Protein 2R3S (pdb70)

CATH classification: 1.10.10.10 (+2 more: 1.20.5.840, 3.40.50.150)

Sequence (635 aa):
TPSPALFFNTVNAYQRSAAIKAAVELNVFTAISQGIESSQSLAQKCQTSEERGRLCDYLVIIGFTKQAEGYRLTSDSAFLDRQSKFYVGDAIEFLLSPITNGFNDLTAAVLKKGGTAISSEGTLSPEHPVWVQQFAKASPANPAQLIAQLVNEIEPLKVLDISASHGLFGIAVAQQHNPNAEIFGVDWASVLEEVAKENARIQGVASRYHTIAGSAFEVDYGNDYDLVLLPNFLHHFDVATCEQLLRKIKTALAVEGKVIVFDFIPNSDRITPPDDAAAFSLVLATTPNNGDAYTFAEYESFSNAGFSHSQLHSLPTTQQQVIVAYKSTPSPALFFNTVNAYQRSAAIKAAVELNVFTAISQGIESSQQSLAQKCQQTSERGRLCDYLVIIGFTKQAEGYRLTSDSAFLDRQSKFYVGDAIEFLLSPITNGFNDLTAAVLKGGTAITLSPEHPVWVQFAKASPANPAQLIAQLVNEPLKVLDISASHGLFGIAVAQHNPNAEIFGVDWASVLEVAKENARIQGVASRYHTIAGSAFEVDYGNDYDLVLLPNFLHHFDVATCEQLLRKIKTALAVEGKVIVFDFIPNSDRRITPPDDAAAFSLVLATTPNGDAYTFAEYESFSNAGFSHSQLHSLPTTQQQVIVAYK

Foldseek 3Di:
DDDCVVVVCVVCVVVVVVLLLVCLVQLLLQQQQAHFAALVSSCVVSVHDSVVCSQVVCCVVQQPADPHHDGGDPVCNCRHPVDPNPLSLLCLLVVPVLCVLVVPLVVLVVQVFAPPPDFFCPPWPRCSLLSNLVSPSAVVLLVVLVVCVVPAWQEEEEESCQLVRNQLNVCLNHVNHAYEYEEAPSRVVNNLVVSVVSVNNVSYHYFHDHLLPTQPAAQGQEYEAEAHQQQDDLVVSLSNLLSVVRRYRPWHKYKYKALAADPVLPPPPVSSVVQSSSSGGGNGGSHHPVSVQVNVSSPFDDKDWDQPPVDDITMIMTTD/DDDDCVVVVCVVCVVVVVVLLVVCLVLQQLQQCQQHFDALVRSCVVSVHDSVVCSQVVCCVVPQPADPHGDGGDPVCNCRRPVDPQNLSLLCLLVVPVLVVLVVPLVVLVVQVAAPPAPPWPRCSLLVNLVSPSAVVLLVVLVVPDDLFEEEEESCQLVSNQLNVCLRVVNYAYEYEEAPSRVVNNLVSSVVSPNNVRYHYFHGHLLPTQDAAAHQEYEAEAHQQQDALVVSLSSLLSVVRRHDPFHKYKYKALAADPVLPPPPVSSCVQSSSSHHGHGGSHHPVSVQVNVSSPFPDKDWDQPPVDDITMIMTTD

Nearest PDB structures (foldseek):
  2r3s-assembly1_A  TM=1.002E+00  e=4.214E-61  Nostoc punctiforme PCC 73102
  2r3s-assembly1_B  TM=9.787E-01  e=1.048E-55  Nostoc punctiforme PCC 73102
  7ux8-assembly1_B  TM=8.106E-01  e=8.996E-21  Streptomyces drozdowiczii
  7ux6-assembly1_A  TM=7.925E-01  e=2.005E-20  Streptomyces drozdowiczii
  4qvg-assembly1_A  TM=7.794E-01  e=3.131E-19  Streptosporangium sibiricum

Radius of gyration: 29.19 Å; Cα contacts (8 Å, |Δi|>4): 1353; chains: 2; bounding box: 92×55×55 Å

Secondary structure (DSSP, 8-state):
---SHHHHHHHTTHHHHHHHHHHHHTTHHHHHTTSEE-HHHHHHHHT--S----HHHHHHTT--EETTEEE--TTT----TTSTT--GGGHHHHT---GGGGTTHHHHHHHTS--STTTGGGSTT-THHHHHHH----HHHHHHHHHHT----SEEEEET-TT-HHHHHHHHH-TT-EEEEEE-HHHHHHHHHHHHHHT-GGGEEEEES-TTTS---S-EEEEEEES-GGGS-HHHHHHHHHHHHHHEEEEEEEEEEE----TTSS-SHHHHHTTT---SSSS-----HHHHH--GGGT-SEEEEE--TTSSSEEEEEE-/----SHHHHHHHTTHHHHHHHHHHHHHTHHHHHTTS-B-HHHHHHHHT--S----HHHHHHTT--EETTEE---TTT----TTSTT--GGGHHHHT---HHHHHTHHHHHHHTS-----STT-THHHHHHH----HHHHHHHHHH----EEEEET-TT-HHHHHHHHH-TT-EEEEEE-HHHHHHHHHHHHHTT-GGGEEEEES-TTTS---S-EEEEEEES-GGGS-HHHHHHHHHHHHHHEEEEEEEEEEE----TTSS-SHHHHHTTT---S-SS-----HHHHH--TTTT-SEEEEE--TTSSSEEEEEE-

B-factor: mean 37.85, std 10.68, range [14.15, 95.51]

Structure (mmCIF, N/CA/C/O backbone):
data_2R3S
#
_entry.id   2R3S
#
_cell.length_a   93.900
_cell.length_b   93.900
_cell.length_c   180.520
_cell.angle_alpha   90.000
_cell.angle_beta   90.000
_cell.angle_gamma   90.000
#
_symmetry.space_group_name_H-M   'P 41 21 2'
#
loop_
_entity.id
_entity.type
_entity.pdbx_description
1 polymer 'uncharacterized protein'
2 non-polymer 'CHLORIDE ION'
3 non-polymer 1,2-ETHANEDIOL
4 water water
#
loop_
_atom_site.group_PDB
_atom_site.id
_atom_site.type_symbol
_atom_site.label_atom_id
_atom_site.label_alt_id
_atom_site.label_comp_id
_atom_site.label_asym_id
_atom_site.label_entity_id
_atom_site.label_seq_id
_atom_site.pdbx_PDB_ins_code
_atom_site.Cartn_x
_atom_site.Cartn_y
_atom_site.Cartn_z
_atom_site.occupancy
_atom_site.B_iso_or_equiv
_atom_site.auth_seq_id
_atom_site.auth_comp_id
_atom_site.auth_asym_id
_atom_site.auth_atom_id
_atom_site.pdbx_PDB_model_num
ATOM 1 N N . THR A 1 4 ? -17.942 -35.817 -100.932 1.00 57.33 3 THR A N 1
ATOM 2 C CA . THR A 1 4 ? -16.861 -36.609 -100.262 1.00 57.13 3 THR A CA 1
ATOM 3 C C . THR A 1 4 ? -17.173 -36.906 -98.776 1.00 54.37 3 THR A C 1
ATOM 4 O O . THR A 1 4 ? -17.776 -36.078 -98.079 1.00 53.48 3 THR A O 1
ATOM 8 N N . PRO A 1 5 ? -16.747 -38.084 -98.275 1.00 51.32 4 PRO A N 1
ATOM 9 C CA . PRO A 1 5 ? -17.140 -38.453 -96.923 1.00 48.20 4 PRO A CA 1
ATOM 10 C C . PRO A 1 5 ? -16.141 -37.911 -95.914 1.00 43.59 4 PRO A C 1
ATOM 11 O O . PRO A 1 5 ? -14.956 -37.822 -96.217 1.00 45.56 4 PRO A O 1
ATOM 15 N N . SER A 1 6 ? -16.611 -37.573 -94.718 1.00 38.08 5 SER A N 1
ATOM 16 C CA . SER A 1 6 ? -15.786 -36.864 -93.764 1.00 36.36 5 SER A CA 1
ATOM 17 C C . SER A 1 6 ? -16.030 -37.211 -92.285 1.00 34.11 5 SER A C 1
ATOM 18 O O . SER A 1 6 ? -17.168 -37.291 -91.864 1.00 35.60 5 SER A O 1
ATOM 21 N N . PRO A 1 7 ? -14.948 -37.326 -91.480 1.00 32.20 6 PRO A N 1
ATOM 22 C CA . PRO A 1 7 ? -15.065 -37.586 -90.065 1.00 29.52 6 PRO A CA 1
ATOM 23 C C . PRO A 1 7 ? -15.132 -36.293 -89.252 1.00 29.77 6 PRO A C 1
ATOM 24 O O . PRO A 1 7 ? -14.926 -36.325 -88.045 1.00 30.41 6 PRO A O 1
ATOM 28 N N . ALA A 1 8 ? -15.432 -35.160 -89.896 1.00 27.91 7 ALA A N 1
ATOM 29 C CA . ALA A 1 8 ? -15.467 -33.875 -89.207 1.00 28.04 7 ALA A CA 1
ATOM 30 C C . ALA A 1 8 ? -16.558 -33.806 -88.156 1.00 28.18 7 ALA A C 1
ATOM 31 O O . ALA A 1 8 ? -16.331 -33.285 -87.063 1.00 32.95 7 ALA A O 1
ATOM 33 N N . LEU A 1 9 ? -17.748 -34.323 -88.457 1.00 28.62 8 LEU A N 1
ATOM 34 C CA . LEU A 1 9 ? -18.830 -34.326 -87.459 1.00 29.04 8 LEU A CA 1
ATOM 35 C C . LEU A 1 9 ? -18.396 -35.054 -86.205 1.00 27.85 8 LEU A C 1
ATOM 36 O O . LEU A 1 9 ? -18.564 -34.566 -85.073 1.00 29.62 8 LEU A O 1
ATOM 41 N N . PHE A 1 10 ? -17.861 -36.249 -86.406 1.00 29.09 9 PHE A N 1
ATOM 42 C CA . PHE A 1 10 ? -17.359 -37.051 -85.300 1.00 28.20 9 PHE A CA 1
ATOM 43 C C . PHE A 1 10 ? -16.401 -36.235 -84.428 1.00 28.39 9 PHE A C 1
ATOM 44 O O . PHE A 1 10 ? -16.589 -36.153 -83.234 1.00 29.13 9 PHE A O 1
ATOM 52 N N . PHE A 1 11 ? -15.381 -35.637 -85.029 1.00 28.66 10 PHE A N 1
ATOM 53 C CA . PHE A 1 11 ? -14.334 -34.981 -84.263 1.00 28.81 10 PHE A CA 1
ATOM 54 C C . PHE A 1 11 ? -14.850 -33.685 -83.637 1.00 30.26 10 PHE A C 1
ATOM 55 O O . PHE A 1 11 ? -14.507 -33.372 -82.498 1.00 29.94 10 PHE A O 1
ATOM 63 N N . ASN A 1 12 ? -15.702 -32.956 -84.344 1.00 31.70 11 ASN A N 1
ATOM 64 C CA . ASN A 1 12 ? -16.305 -31.748 -83.748 1.00 35.25 11 ASN A CA 1
ATOM 65 C C . ASN A 1 12 ? -17.195 -32.089 -82.580 1.00 32.02 11 ASN A C 1
ATOM 66 O O . ASN A 1 12 ? -17.230 -31.361 -81.589 1.00 34.77 11 ASN A O 1
ATOM 71 N N . THR A 1 13 ? -17.902 -33.203 -82.701 1.00 31.74 12 THR A N 1
ATOM 72 C CA . THR A 1 13 ? -18.732 -33.732 -81.612 1.00 30.12 12 THR A CA 1
ATOM 73 C C . THR A 1 13 ? -17.903 -34.236 -80.456 1.00 28.93 12 THR A C 1
ATOM 74 O O . THR A 1 13 ? -18.165 -33.888 -79.319 1.00 30.51 12 THR A O 1
ATOM 78 N N . VAL A 1 14 ? -16.860 -35.000 -80.724 1.00 30.83 13 VAL A N 1
ATOM 79 C CA . VAL A 1 14 ? -15.984 -35.449 -79.637 1.00 28.29 13 VAL A CA 1
ATOM 80 C C . VAL A 1 14 ? -15.506 -34.248 -78.827 1.00 29.23 13 VAL A C 1
ATOM 81 O O . VAL A 1 14 ? -15.576 -34.272 -77.599 1.00 28.79 13 VAL A O 1
ATOM 85 N N . ASN A 1 15 ? -15.046 -33.192 -79.511 1.00 29.35 14 ASN A N 1
ATOM 86 C CA . ASN A 1 15 ? -14.476 -31.998 -78.853 1.00 28.34 14 ASN A CA 1
ATOM 87 C C . ASN A 1 15 ? -15.446 -30.898 -78.432 1.00 28.36 14 ASN A C 1
ATOM 88 O O . ASN A 1 15 ? -15.016 -29.866 -77.900 1.00 24.33 14 ASN A O 1
ATOM 93 N N . ALA A 1 16 ? -16.744 -31.133 -78.628 1.00 30.97 15 ALA A N 1
ATOM 94 C CA . ALA A 1 16 ? -17.796 -30.171 -78.299 1.00 28.45 15 ALA A CA 1
ATOM 95 C C . ALA A 1 16 ? -17.775 -29.678 -76.858 1.00 27.32 15 ALA A C 1
ATOM 96 O O . ALA A 1 16 ? -18.183 -28.543 -76.620 1.00 30.22 15 ALA A O 1
ATOM 98 N N . TYR A 1 17 ? -17.334 -30.515 -75.907 1.00 28.24 16 TYR A N 1
ATOM 99 C CA . TYR A 1 17 ? -17.199 -30.119 -74.510 1.00 27.94 16 TYR A CA 1
ATOM 100 C C . TYR A 1 17 ? -16.326 -28.843 -74.355 1.00 30.03 16 TYR A C 1
ATOM 101 O O . TYR A 1 17 ? -16.502 -28.097 -73.423 1.00 30.13 16 TYR A O 1
ATOM 110 N N . GLN A 1 18 ? -15.427 -28.571 -75.301 1.00 31.03 17 GLN A N 1
ATOM 111 C CA . GLN A 1 18 ? -14.533 -27.409 -75.240 1.00 30.07 17 GLN A CA 1
ATOM 112 C C . GLN A 1 18 ? -15.284 -26.081 -75.415 1.00 31.73 17 GLN A C 1
ATOM 113 O O . GLN A 1 18 ? -14.897 -25.048 -74.869 1.00 33.13 17 GLN A O 1
ATOM 119 N N . ARG A 1 19 ? -16.357 -26.119 -76.191 1.00 32.21 18 ARG A N 1
ATOM 120 C CA . ARG A 1 19 ? -17.169 -24.968 -76.428 1.00 31.46 18 ARG A CA 1
ATOM 121 C C . ARG A 1 19 ? -17.831 -24.567 -75.136 1.00 30.19 18 ARG A C 1
ATOM 122 O O . ARG A 1 19 ? -17.878 -23.388 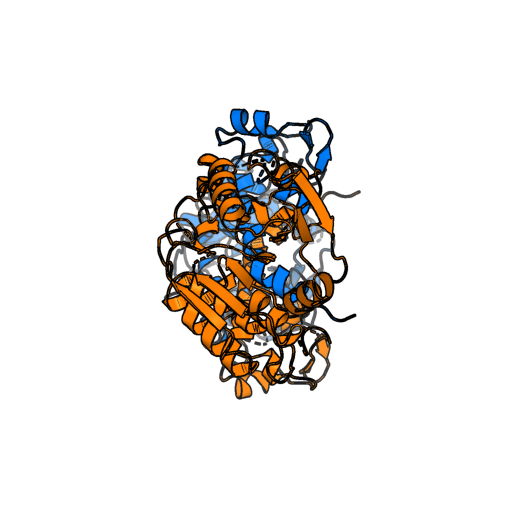-74.816 1.00 27.87 18 ARG A O 1
ATOM 130 N N . SER A 1 20 ? -18.361 -25.564 -74.423 1.00 30.96 19 SER A N 1
ATOM 131 C CA . SER A 1 20 ? -19.002 -25.367 -73.125 1.00 32.25 19 SER A CA 1
ATOM 132 C C . SER A 1 20 ? -18.039 -24.720 -72.124 1.00 30.56 19 SER A C 1
ATOM 133 O O . SER A 1 20 ? -18.398 -23.770 -71.431 1.00 32.15 19 SER A O 1
ATOM 136 N N . ALA A 1 21 ? -16.827 -25.254 -72.039 1.00 28.50 20 ALA A N 1
ATOM 137 C CA . ALA A 1 21 ? -15.815 -24.725 -71.154 1.00 26.91 20 ALA A CA 1
ATOM 138 C C . ALA A 1 21 ? -15.440 -23.286 -71.559 1.00 28.04 20 ALA A C 1
ATOM 139 O O . ALA A 1 21 ? -15.236 -22.445 -70.694 1.00 30.48 20 ALA A O 1
ATOM 141 N N . ALA A 1 22 ? -15.346 -23.017 -72.865 1.00 26.80 21 ALA A N 1
ATOM 142 C CA . ALA A 1 22 ? -15.004 -21.690 -73.345 1.00 27.08 21 ALA A CA 1
ATOM 143 C C . ALA A 1 22 ? -16.081 -20.660 -72.976 1.00 27.77 21 ALA A C 1
ATOM 144 O O . ALA A 1 22 ? -15.742 -19.570 -72.490 1.00 24.72 21 ALA A O 1
ATOM 146 N N . ILE A 1 23 ? -17.362 -20.994 -73.193 1.00 26.36 22 ILE A N 1
ATOM 147 C CA . ILE A 1 23 ? -18.442 -20.051 -72.855 1.00 29.23 22 ILE A CA 1
ATOM 148 C C . ILE A 1 23 ? -18.608 -19.881 -71.353 1.00 29.25 22 ILE A C 1
ATOM 149 O O . ILE A 1 23 ? -18.933 -18.794 -70.884 1.00 30.57 22 ILE A O 1
ATOM 154 N N . LYS A 1 24 ? -18.357 -20.940 -70.590 1.00 30.25 23 LYS A N 1
ATOM 155 C CA . LYS A 1 24 ? -18.350 -20.826 -69.143 1.00 28.94 23 LYS A CA 1
ATOM 156 C C . LYS A 1 24 ? -17.269 -19.848 -68.682 1.00 28.25 23 LYS A C 1
ATOM 157 O O . LYS A 1 24 ? -17.549 -18.948 -67.889 1.00 29.56 23 LYS A O 1
ATOM 163 N N . ALA A 1 25 ? -16.045 -19.997 -69.179 1.00 26.51 24 ALA A N 1
ATOM 164 C CA . ALA A 1 25 ? -14.964 -19.055 -68.824 1.00 26.33 24 ALA A CA 1
ATOM 165 C C . ALA A 1 25 ? -15.286 -17.624 -69.220 1.00 26.96 24 ALA A C 1
ATOM 166 O O . ALA A 1 25 ? -15.080 -16.702 -68.435 1.00 26.18 24 ALA A O 1
ATOM 168 N N . ALA A 1 26 ? -15.801 -17.438 -70.432 1.00 27.19 25 ALA A N 1
ATOM 169 C CA . ALA A 1 26 ? -16.173 -16.100 -70.905 1.00 27.42 25 ALA A CA 1
ATOM 170 C C . ALA A 1 26 ? -17.187 -15.449 -69.966 1.00 26.24 25 ALA A C 1
ATOM 171 O O . ALA A 1 26 ? -17.056 -14.283 -69.615 1.00 26.27 25 ALA A O 1
ATOM 173 N N . VAL A 1 27 ? -18.189 -16.202 -69.537 1.00 27.13 26 VAL A N 1
ATOM 174 C CA . VAL A 1 27 ? -19.234 -15.656 -68.679 1.00 26.93 26 VAL A CA 1
ATOM 175 C C . VAL A 1 27 ? -18.720 -15.342 -67.278 1.00 28.64 26 VAL A C 1
ATOM 176 O O . VAL A 1 27 ? -18.988 -14.256 -66.732 1.00 27.52 26 VAL A O 1
ATOM 180 N N . GLU A 1 28 ? -17.999 -16.298 -66.700 1.00 29.01 27 GLU A N 1
ATOM 181 C CA . GLU A 1 28 ? -17.405 -16.135 -65.387 1.00 28.40 27 GLU A CA 1
ATOM 182 C C . GLU A 1 28 ? -16.432 -14.966 -65.347 1.00 29.17 27 GLU A C 1
ATOM 183 O O . GLU A 1 28 ? -16.301 -14.324 -64.336 1.00 28.79 27 GLU A O 1
ATOM 189 N N . LEU A 1 29 ? -15.754 -14.686 -66.449 1.00 30.08 28 LEU A N 1
ATOM 190 C CA . LEU A 1 29 ? -14.778 -13.599 -66.480 1.00 29.67 28 LEU A CA 1
ATOM 191 C C . LEU A 1 29 ? -15.374 -12.273 -66.936 1.00 29.34 28 LEU A C 1
ATOM 192 O O . LEU A 1 29 ? -14.682 -11.276 -66.982 1.00 30.26 28 LEU A O 1
ATOM 197 N N . ASN A 1 30 ? -16.662 -12.257 -67.256 1.00 31.22 29 ASN A N 1
ATOM 198 C CA . ASN A 1 30 ? -17.349 -11.054 -67.711 1.00 30.47 29 ASN A CA 1
ATOM 199 C C . ASN A 1 30 ? -16.820 -10.494 -69.034 1.00 28.98 29 ASN A C 1
ATOM 200 O O . ASN A 1 30 ? -16.941 -9.305 -69.303 1.00 27.61 29 ASN A O 1
ATOM 205 N N . VAL A 1 31 ? -16.297 -11.359 -69.893 1.00 27.67 30 VAL A N 1
ATOM 206 C CA . VAL A 1 31 ? -15.659 -10.885 -71.106 1.00 26.47 30 VAL A CA 1
ATOM 207 C C . VAL A 1 31 ? -16.618 -10.027 -71.933 1.00 25.73 30 VAL A C 1
ATOM 208 O O . VAL A 1 31 ? -16.241 -8.975 -72.433 1.00 28.59 30 VAL A O 1
ATOM 212 N N . PHE A 1 32 ? -17.850 -10.485 -72.091 1.00 28.39 31 PHE A N 1
ATOM 213 C CA . PHE A 1 32 ? -18.824 -9.789 -72.964 1.00 26.36 31 PHE A CA 1
ATOM 214 C C . PHE A 1 32 ? -19.235 -8.422 -72.421 1.00 27.24 31 PHE A C 1
ATOM 215 O O . PHE A 1 32 ? -19.481 -7.509 -73.185 1.00 28.68 31 PHE A O 1
ATOM 223 N N . THR A 1 33 ? -19.345 -8.319 -71.093 1.00 28.15 32 THR A N 1
ATOM 224 C CA . THR A 1 33 ? -19.632 -7.063 -70.389 1.00 25.91 32 THR A CA 1
ATOM 225 C C . THR A 1 33 ? -18.514 -6.041 -70.568 1.00 26.81 32 THR A C 1
ATOM 226 O O . THR A 1 33 ? -18.781 -4.838 -70.661 1.00 27.75 32 THR A O 1
ATOM 230 N N . ALA A 1 34 ? -17.275 -6.524 -70.618 1.00 27.73 33 ALA A N 1
ATOM 231 C CA . ALA A 1 34 ? -16.096 -5.671 -70.849 1.00 28.69 33 ALA A CA 1
ATOM 232 C C . ALA A 1 34 ? -15.992 -5.138 -72.286 1.00 28.12 33 ALA A C 1
ATOM 233 O O . ALA A 1 34 ? -15.521 -4.003 -72.508 1.00 30.11 33 ALA A O 1
ATOM 235 N N . ILE A 1 35 ? -16.399 -5.952 -73.258 1.00 27.61 34 ILE A N 1
ATOM 236 C CA . ILE A 1 35 ? -16.478 -5.511 -74.648 1.00 27.70 34 ILE A CA 1
ATOM 237 C C . ILE A 1 35 ? -17.722 -4.665 -74.890 1.00 28.55 34 ILE A C 1
ATOM 238 O O . ILE A 1 35 ? -17.662 -3.606 -75.515 1.00 31.29 34 ILE A O 1
ATOM 243 N N . SER A 1 36 ? -18.854 -5.149 -74.411 1.00 28.55 35 SER A N 1
ATOM 244 C CA . SER A 1 36 ? -20.127 -4.479 -74.576 1.00 30.28 35 SER A CA 1
ATOM 245 C C . SER A 1 36 ? -20.396 -4.124 -76.035 1.00 31.52 35 SER A C 1
ATOM 246 O O . SER A 1 36 ? -20.304 -4.993 -76.900 1.00 31.86 35 SER A O 1
ATOM 249 N N . GLN A 1 37 ? -20.722 -2.874 -76.337 1.00 31.92 36 GLN A N 1
ATOM 250 C CA . GLN A 1 37 ? -21.045 -2.530 -77.726 1.00 31.86 36 GLN A CA 1
ATOM 251 C C . GLN A 1 37 ? -19.903 -1.880 -78.475 1.00 29.81 36 GLN A C 1
ATOM 252 O O . GLN A 1 37 ? -20.092 -1.408 -79.576 1.00 30.10 36 GLN A O 1
ATOM 258 N N . GLY A 1 38 ? -18.715 -1.883 -77.888 1.00 29.50 37 GLY A N 1
ATOM 259 C CA . GLY A 1 38 ? -17.523 -1.341 -78.523 1.00 30.45 37 GLY A CA 1
ATOM 260 C C . GLY A 1 38 ? -16.568 -2.401 -79.075 1.00 28.92 37 GLY A C 1
ATOM 261 O O . GLY A 1 38 ? -16.976 -3.497 -79.414 1.00 28.14 37 GLY A O 1
ATOM 262 N N . ILE A 1 39 ? -15.289 -2.063 -79.135 1.00 29.60 38 ILE A N 1
ATOM 263 C CA . ILE A 1 39 ? -14.270 -2.916 -79.745 1.00 34.33 38 ILE A CA 1
ATOM 264 C C . ILE A 1 39 ? -13.074 -2.896 -78.822 1.00 32.00 38 ILE A C 1
ATOM 265 O O . ILE A 1 39 ? -12.570 -1.832 -78.530 1.00 31.35 38 ILE A O 1
ATOM 270 N N . GLU A 1 40 ? -12.652 -4.060 -78.331 1.00 31.76 39 GLU A N 1
ATOM 271 C CA . GLU A 1 40 ? -11.568 -4.145 -77.339 1.00 30.26 39 GLU A CA 1
ATOM 272 C C . GLU A 1 40 ? -10.524 -5.128 -77.783 1.00 29.88 39 GLU A C 1
ATOM 273 O O . GLU A 1 40 ? -10.854 -6.245 -78.168 1.00 32.55 39 GLU A O 1
ATOM 279 N N . SER A 1 41 ? -9.265 -4.738 -77.691 1.00 28.16 40 SER A N 1
ATOM 280 C CA . SER A 1 41 ? -8.164 -5.664 -77.923 1.00 30.07 40 SER A CA 1
ATOM 281 C C . SER A 1 41 ? -8.085 -6.660 -76.761 1.00 30.98 40 SER A C 1
ATOM 282 O O . SER A 1 41 ? -8.643 -6.422 -75.681 1.00 29.24 40 SER A O 1
ATOM 285 N N . SER A 1 42 ? -7.389 -7.770 -76.976 1.00 32.07 41 SER A N 1
ATOM 286 C CA . SER A 1 42 ? -7.194 -8.752 -75.918 1.00 31.68 41 SER A CA 1
ATOM 287 C C . SER A 1 42 ? -6.317 -8.204 -74.765 1.00 32.09 41 SER A C 1
ATOM 288 O O . SER A 1 42 ? -6.449 -8.593 -73.611 1.00 34.53 41 SER A O 1
ATOM 291 N N . GLN A 1 43 ? -5.423 -7.300 -75.086 1.00 33.71 42 GLN A N 1
ATOM 292 C CA . GLN A 1 43 ? -4.603 -6.619 -74.091 1.00 34.24 42 GLN A CA 1
ATOM 293 C C . GLN A 1 43 ? -5.478 -5.827 -73.105 1.00 34.71 42 GLN A C 1
ATOM 294 O O . GLN A 1 43 ? -5.289 -5.854 -71.862 1.00 32.18 42 GLN A O 1
ATOM 300 N N . SER A 1 44 ? -6.469 -5.149 -73.660 1.00 32.24 43 SER A N 1
ATOM 301 C CA . SER A 1 44 ? -7.365 -4.346 -72.855 1.00 32.46 43 SER A CA 1
ATOM 302 C C . SER A 1 44 ? -8.364 -5.233 -72.098 1.00 31.88 43 SER A C 1
ATOM 303 O O . SER A 1 44 ? -8.692 -4.940 -70.954 1.00 32.22 43 SER A O 1
ATOM 306 N N . LEU A 1 45 ? -8.831 -6.321 -72.711 1.00 29.65 44 LEU A N 1
ATOM 307 C CA . LEU A 1 45 ? -9.704 -7.248 -72.013 1.00 30.37 44 LEU A CA 1
ATOM 308 C C . LEU A 1 45 ? -8.954 -7.957 -70.871 1.00 29.14 44 LEU A C 1
ATOM 309 O O . LEU A 1 45 ? -9.544 -8.268 -69.844 1.00 29.96 44 LEU A O 1
ATOM 314 N N . ALA A 1 46 ? -7.657 -8.183 -71.047 1.00 29.01 45 ALA A N 1
ATOM 315 C CA . ALA A 1 46 ? -6.805 -8.730 -69.986 1.00 28.56 45 ALA A CA 1
ATOM 316 C C . ALA A 1 46 ? -6.771 -7.813 -68.760 1.00 28.90 45 ALA A C 1
ATOM 317 O O . ALA A 1 46 ? -6.898 -8.280 -67.634 1.00 29.02 45 ALA A O 1
ATOM 319 N N . GLN A 1 47 ? -6.600 -6.511 -68.978 1.00 32.10 46 GLN A N 1
ATOM 320 C CA . GLN A 1 47 ? -6.621 -5.511 -67.887 1.00 33.31 46 GLN A CA 1
ATOM 321 C C . GLN A 1 47 ? -8.002 -5.472 -67.253 1.00 33.59 46 GLN A C 1
ATOM 322 O O . GLN A 1 47 ? -8.124 -5.561 -66.044 1.00 36.27 46 GLN A O 1
ATOM 325 N N . LYS A 1 48 ? -9.031 -5.322 -68.080 1.00 33.11 47 LYS A N 1
ATOM 326 C CA . LYS A 1 48 ? -10.408 -5.178 -67.598 1.00 35.64 47 LYS A CA 1
ATOM 327 C C . LYS A 1 48 ? -10.881 -6.405 -66.786 1.00 34.01 47 LYS A C 1
ATOM 328 O O . LYS A 1 48 ? -11.581 -6.255 -65.784 1.00 34.42 47 LYS A O 1
ATOM 334 N N . CYS A 1 49 ? -10.521 -7.601 -67.241 1.00 30.46 48 CYS A N 1
ATOM 335 C CA . CYS A 1 49 ? -10.972 -8.830 -66.608 1.00 32.07 48 CYS A CA 1
ATOM 336 C C . CYS A 1 49 ? -9.928 -9.465 -65.689 1.00 30.40 48 CYS A C 1
ATOM 337 O O . CYS A 1 49 ? -10.202 -10.478 -65.080 1.00 31.22 48 CYS A O 1
ATOM 340 N N . GLN A 1 50 ? -8.737 -8.883 -65.623 1.00 31.68 49 GLN A N 1
ATOM 341 C CA . GLN A 1 50 ? -7.707 -9.303 -64.679 1.00 34.29 49 GLN A CA 1
ATOM 342 C C . GLN A 1 50 ? -7.221 -10.734 -64.987 1.00 33.53 49 GLN A C 1
ATOM 343 O O . GLN A 1 50 ? -7.212 -11.607 -64.120 1.00 34.35 49 GLN A O 1
ATOM 349 N N . THR A 1 51 ? -6.817 -10.956 -66.238 1.00 31.55 50 THR A N 1
ATOM 350 C CA . THR A 1 51 ? -6.348 -12.270 -66.688 1.00 30.63 50 THR A CA 1
ATOM 351 C C . THR A 1 51 ? -4.979 -12.070 -67.364 1.00 29.82 50 THR A C 1
ATOM 352 O O . THR A 1 51 ? -4.578 -10.948 -67.576 1.00 29.29 50 THR A O 1
ATOM 356 N N . SER A 1 52 ? -4.286 -13.141 -67.745 1.00 30.06 51 SER A N 1
ATOM 357 C CA . SER A 1 52 ? -3.121 -13.007 -68.627 1.00 29.99 51 SER A CA 1
ATOM 358 C C . SER A 1 52 ? -3.612 -12.560 -70.001 1.00 31.00 51 SER A C 1
ATOM 359 O O . SER A 1 52 ? -4.780 -12.810 -70.368 1.00 29.47 51 SER A O 1
ATOM 362 N N . GLU A 1 53 ? -2.727 -11.920 -70.762 1.00 29.98 52 GLU A N 1
ATOM 363 C CA A GLU A 1 53 ? -3.072 -11.444 -72.107 0.50 28.81 52 GLU A CA 1
ATOM 364 C CA B GLU A 1 53 ? -3.069 -11.433 -72.084 0.50 28.20 52 GLU A CA 1
ATOM 365 C C . GLU A 1 53 ? -3.193 -12.624 -73.037 1.00 28.16 52 GLU A C 1
ATOM 366 O O . GLU A 1 53 ? -4.128 -12.695 -73.836 1.00 30.16 52 GLU A O 1
ATOM 377 N N . ARG A 1 54 ? -2.245 -13.552 -72.948 1.00 26.56 53 ARG A N 1
ATOM 378 C CA . ARG A 1 54 ? -2.251 -14.690 -73.857 1.00 27.25 53 ARG A CA 1
ATOM 379 C C . ARG A 1 54 ? -3.484 -15.519 -73.632 1.00 25.97 53 ARG A C 1
ATOM 380 O O . ARG A 1 54 ? -4.058 -16.018 -74.583 1.00 28.68 53 ARG A O 1
ATOM 388 N N . GLY A 1 55 ? -3.916 -15.635 -72.386 1.00 26.16 54 GLY A N 1
ATOM 389 C CA . GLY A 1 55 ? -5.143 -16.374 -72.066 1.00 29.00 54 GLY A CA 1
ATOM 390 C C . GLY A 1 55 ? -6.383 -15.724 -72.632 1.00 27.37 54 GLY A C 1
ATOM 391 O O . GLY A 1 55 ? -7.199 -16.382 -73.265 1.00 26.73 54 GLY A O 1
ATOM 400 N N . ARG A 1 57 ? -6.409 -13.702 -75.172 1.00 25.61 56 ARG A N 1
ATOM 401 C CA . ARG A 1 57 ? -6.310 -13.758 -76.633 1.00 28.08 56 ARG A CA 1
ATOM 402 C C . ARG A 1 57 ? -6.756 -15.103 -77.168 1.00 28.58 56 ARG A C 1
ATOM 403 O O . ARG A 1 57 ? -7.456 -15.170 -78.177 1.00 28.88 56 ARG A O 1
ATOM 419 N N . LEU A 1 59 ? -8.708 -17.398 -75.600 1.00 28.39 58 LEU A N 1
ATOM 420 C CA . LEU A 1 59 ? -10.171 -17.473 -75.395 1.00 26.48 58 LEU A CA 1
ATOM 421 C C . LEU A 1 59 ? -10.975 -16.683 -76.449 1.00 25.36 58 LEU A C 1
ATOM 422 O O . LEU A 1 59 ? -11.941 -17.191 -77.010 1.00 25.87 58 LEU A O 1
ATOM 427 N N . CYS A 1 60 ? -10.606 -15.432 -76.687 1.00 26.54 59 CYS A N 1
ATOM 428 C CA . CYS A 1 60 ? -11.380 -14.570 -77.591 1.00 27.41 59 CYS A CA 1
ATOM 429 C C . CYS A 1 60 ? -11.284 -15.010 -79.046 1.00 26.82 59 CYS A C 1
ATOM 430 O O . CYS A 1 60 ? -12.275 -14.972 -79.745 1.00 26.55 59 CYS A O 1
ATOM 433 N N . ASP A 1 61 ? -10.107 -15.437 -79.504 1.00 26.84 60 ASP A N 1
ATOM 434 C CA . ASP A 1 61 ? -9.992 -16.007 -80.865 1.00 29.10 60 ASP A CA 1
ATOM 435 C C . ASP A 1 61 ? -10.929 -17.206 -81.018 1.00 27.73 60 ASP A C 1
ATOM 436 O O . ASP A 1 61 ? -11.620 -17.330 -82.019 1.00 30.17 60 ASP A O 1
ATOM 441 N N . TYR A 1 62 ? -10.985 -18.055 -80.000 1.00 27.33 61 TYR A N 1
ATOM 442 C CA . TYR A 1 62 ? -11.888 -19.202 -80.000 1.00 27.11 61 TYR A CA 1
ATOM 443 C C . TYR A 1 62 ? -13.345 -18.759 -80.006 1.00 27.14 61 TYR A C 1
ATOM 444 O O . TYR A 1 62 ? -14.153 -19.292 -80.754 1.00 28.30 61 TYR A O 1
ATOM 453 N N . LEU A 1 63 ? -13.681 -17.761 -79.192 1.00 28.32 62 LEU A N 1
ATOM 454 C CA . LEU A 1 63 ? -15.038 -17.203 -79.207 1.00 28.93 62 LEU A CA 1
ATOM 455 C C . LEU A 1 63 ? -15.428 -16.584 -80.569 1.00 26.82 62 LEU A C 1
ATOM 456 O O . LEU A 1 63 ? -16.575 -16.574 -80.915 1.00 28.21 62 LEU A O 1
ATOM 461 N N . VAL A 1 64 ? -14.460 -16.057 -81.308 1.00 27.97 63 VAL A N 1
ATOM 462 C CA . VAL A 1 64 ? -14.654 -15.623 -82.676 1.00 26.67 63 VAL A CA 1
ATOM 463 C C . VAL A 1 64 ? -14.915 -16.861 -83.560 1.00 28.82 63 VAL A C 1
ATOM 464 O O . VAL A 1 64 ? -15.933 -16.923 -84.271 1.00 28.33 63 VAL A O 1
ATOM 468 N N . ILE A 1 65 ? -14.030 -17.848 -83.468 1.00 28.65 64 ILE A N 1
ATOM 469 C CA . ILE A 1 65 ? -14.182 -19.092 -84.245 1.00 30.55 64 ILE A CA 1
ATOM 470 C C . ILE A 1 65 ? -15.591 -19.705 -84.058 1.00 30.44 64 ILE A C 1
ATOM 471 O O . ILE A 1 65 ? -16.247 -20.004 -85.031 1.00 31.35 64 ILE A O 1
ATOM 476 N N . ILE A 1 66 ? -16.083 -19.828 -82.835 1.00 29.24 65 ILE A N 1
ATOM 477 C CA . ILE A 1 66 ? -17.407 -20.423 -82.644 1.00 29.16 65 ILE A CA 1
ATOM 478 C C . ILE A 1 66 ? -18.612 -19.427 -82.677 1.00 30.06 65 ILE A C 1
ATOM 479 O O . ILE A 1 66 ? -19.711 -19.815 -82.418 1.00 34.68 65 ILE A O 1
ATOM 484 N N . GLY A 1 67 ? -18.426 -18.162 -83.033 1.00 31.03 66 GLY A N 1
ATOM 485 C CA . GLY A 1 67 ? -19.576 -17.299 -83.383 1.00 30.03 66 GLY A CA 1
ATOM 486 C C . GLY A 1 67 ? -20.095 -16.279 -82.373 1.00 28.59 66 GLY A C 1
ATOM 487 O O . GLY A 1 67 ? -21.092 -15.624 -82.633 1.00 27.32 66 GLY A O 1
ATOM 488 N N . PHE A 1 68 ? -19.433 -16.133 -81.226 1.00 26.70 67 PHE A N 1
ATOM 489 C CA . PHE A 1 68 ? -19.871 -15.141 -80.227 1.00 28.43 67 PHE A CA 1
ATOM 490 C C . PHE A 1 68 ? -19.395 -13.699 -80.482 1.00 27.38 67 PHE A C 1
ATOM 491 O O . PHE A 1 68 ? -19.927 -12.744 -79.917 1.00 29.65 67 PHE A O 1
ATOM 507 N N . THR A 1 70 ? -16.661 -10.987 -83.276 1.00 27.81 69 THR A N 1
ATOM 508 C CA . THR A 1 70 ? -15.894 -10.837 -84.505 1.00 27.54 69 THR A CA 1
ATOM 509 C C . THR A 1 70 ? -14.560 -10.217 -84.135 1.00 28.33 69 THR A C 1
ATOM 510 O O . THR A 1 70 ? -14.421 -9.679 -83.031 1.00 25.45 69 THR A O 1
ATOM 514 N N . LYS A 1 71 ? -13.586 -10.348 -85.039 1.00 26.01 70 LYS A N 1
ATOM 515 C CA . LYS A 1 71 ? -12.238 -9.845 -84.827 1.00 28.66 70 LYS A CA 1
ATOM 516 C C . LYS A 1 71 ? -11.950 -8.756 -85.845 1.00 30.75 70 LYS A C 1
ATOM 517 O O . LYS A 1 71 ? -11.756 -9.041 -87.010 1.00 36.03 70 LYS 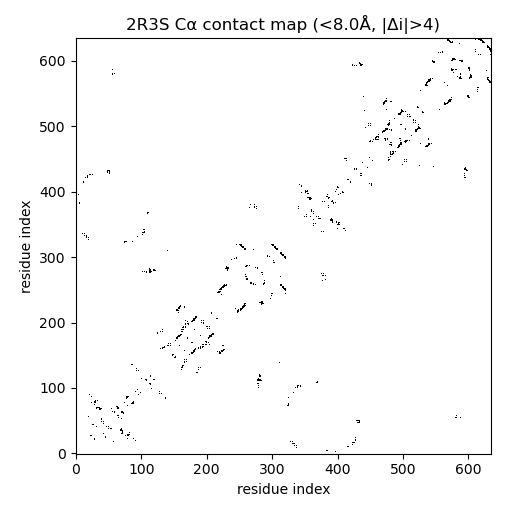A O 1
ATOM 523 N N . GLN A 1 72 ? -12.012 -7.498 -85.424 1.00 33.82 71 GLN A N 1
ATOM 524 C CA . GLN A 1 72 ? -11.700 -6.359 -86.294 1.00 35.76 71 GLN A CA 1
ATOM 525 C C . GLN A 1 72 ? -10.225 -6.014 -86.163 1.00 38.03 71 GLN A C 1
ATOM 526 O O . GLN A 1 72 ? -9.506 -6.636 -85.376 1.00 39.65 71 GLN A O 1
ATOM 532 N N . ALA A 1 73 ? -9.784 -5.019 -86.932 1.00 39.40 72 ALA A N 1
ATOM 533 C CA . ALA A 1 73 ? -8.377 -4.583 -86.961 1.00 39.31 72 ALA A CA 1
ATOM 534 C C . ALA A 1 73 ? -7.934 -4.171 -85.580 1.00 39.26 72 ALA A C 1
ATOM 535 O O . ALA A 1 73 ? -6.874 -4.561 -85.129 1.00 39.35 72 ALA A O 1
ATOM 537 N N . GLU A 1 74 ? -8.802 -3.427 -84.898 1.00 40.62 73 GLU A N 1
ATOM 538 C CA . GLU A 1 74 ? -8.522 -2.868 -83.583 1.00 41.77 73 GLU A CA 1
ATOM 539 C C . GLU A 1 74 ? -8.993 -3.703 -82.384 1.00 38.23 73 GLU A C 1
ATOM 540 O O . GLU A 1 74 ? -8.839 -3.279 -81.253 1.00 38.85 73 GLU A O 1
ATOM 546 N N . GLY A 1 75 ? -9.561 -4.875 -82.629 1.00 34.31 74 GLY A N 1
ATOM 547 C CA . GLY A 1 75 ? -9.893 -5.794 -81.555 1.00 32.58 74 GLY A CA 1
ATOM 548 C C . GLY A 1 75 ? -11.175 -6.562 -81.795 1.00 30.86 74 GLY A C 1
ATOM 549 O O . GLY A 1 75 ? -11.621 -6.713 -82.929 1.00 26.36 74 GLY A O 1
ATOM 550 N N . TYR A 1 76 ? -11.750 -7.032 -80.695 1.00 30.98 75 TYR A N 1
ATOM 551 C CA . TYR A 1 76 ? -12.913 -7.929 -80.676 1.00 29.18 75 TYR A CA 1
ATOM 552 C C . TYR A 1 76 ? -14.210 -7.147 -80.488 1.00 29.38 75 TYR A C 1
ATOM 553 O O . TYR A 1 76 ? -14.261 -6.155 -79.766 1.00 26.63 75 TYR A O 1
ATOM 562 N N . ARG A 1 77 ? -15.252 -7.606 -81.166 1.00 29.78 76 ARG A N 1
ATOM 563 C CA . ARG A 1 77 ? -16.509 -6.926 -81.169 1.00 30.91 76 ARG A CA 1
ATOM 564 C C . ARG A 1 77 ? -17.599 -7.966 -81.006 1.00 28.95 76 ARG A C 1
ATOM 565 O O . ARG A 1 77 ? -17.532 -9.021 -81.587 1.00 29.58 76 ARG A O 1
ATOM 570 N N . LEU A 1 78 ? -18.592 -7.695 -80.180 1.00 27.72 77 LEU A N 1
ATOM 571 C CA . LEU A 1 78 ? -19.652 -8.667 -79.984 1.00 27.66 77 LEU A CA 1
ATOM 572 C C . LEU A 1 78 ? -20.552 -8.743 -81.218 1.00 26.86 77 LEU A C 1
ATOM 573 O O . LEU A 1 78 ? -20.674 -7.768 -81.970 1.00 26.72 77 LEU A O 1
ATOM 578 N N . THR A 1 79 ? -21.147 -9.905 -81.432 1.00 27.04 78 THR A N 1
ATOM 579 C CA . THR A 1 79 ? -22.280 -10.024 -82.312 1.00 27.37 78 THR A CA 1
ATOM 580 C C . THR A 1 79 ? -23.497 -9.407 -81.619 1.00 30.16 78 THR A C 1
ATOM 581 O O . THR A 1 79 ? -23.484 -9.186 -80.407 1.00 30.62 78 THR A O 1
ATOM 585 N N . SER A 1 80 ? -24.536 -9.101 -82.390 1.00 30.45 79 SER A N 1
ATOM 586 C CA . SER A 1 80 ? -25.771 -8.528 -81.827 1.00 32.85 79 SER A CA 1
ATOM 587 C C . SER A 1 80 ? -26.308 -9.422 -80.753 1.00 28.65 79 SER A C 1
ATOM 588 O O . SER A 1 80 ? -26.796 -8.956 -79.762 1.00 27.62 79 SER A O 1
ATOM 591 N N . ASP A 1 81 ? -26.281 -10.718 -81.006 1.00 27.93 80 ASP A N 1
ATOM 592 C CA . ASP A 1 81 ? -26.792 -11.673 -80.056 1.00 28.86 80 ASP A CA 1
ATOM 593 C C . ASP A 1 81 ? -26.047 -11.680 -78.719 1.00 29.33 80 ASP A C 1
ATOM 594 O O . ASP A 1 81 ? -26.669 -11.843 -77.681 1.00 28.97 80 ASP A O 1
ATOM 599 N N . SER A 1 82 ? -24.721 -11.539 -78.753 1.00 29.30 81 SER A N 1
ATOM 600 C CA . SER A 1 82 ? -23.911 -11.504 -77.533 1.00 26.90 81 SER A CA 1
ATOM 601 C C . SER A 1 82 ? -24.169 -10.186 -76.819 1.00 24.96 81 SER A C 1
ATOM 602 O O . SER A 1 82 ? -24.332 -10.162 -75.616 1.00 25.59 81 SER A O 1
ATOM 605 N N . ALA A 1 83 ? -24.235 -9.097 -77.564 1.00 25.20 82 ALA A N 1
ATOM 606 C CA . ALA A 1 83 ? -24.508 -7.799 -76.966 1.00 29.56 82 ALA A CA 1
ATOM 607 C C . ALA A 1 83 ? -25.855 -7.824 -76.217 1.00 29.60 82 ALA A C 1
ATOM 608 O O . ALA A 1 83 ? -25.984 -7.290 -75.130 1.00 28.63 82 ALA A O 1
ATOM 623 N N . PHE A 1 85 ? -27.620 -10.685 -75.160 1.00 30.18 84 PHE A N 1
ATOM 624 C CA . PHE A 1 85 ? -27.864 -11.761 -74.186 1.00 28.04 84 PHE A CA 1
ATOM 625 C C . PHE A 1 85 ? -26.735 -12.058 -73.184 1.00 26.13 84 PHE A C 1
ATOM 626 O O . PHE A 1 85 ? -26.944 -12.785 -72.198 1.00 26.45 84 PHE A O 1
ATOM 634 N N . LEU A 1 86 ? -25.552 -11.514 -73.424 1.00 22.89 85 LEU A N 1
ATOM 635 C CA . LEU A 1 86 ? -24.372 -11.916 -72.655 1.00 24.75 85 LEU A CA 1
ATOM 636 C C . LEU A 1 86 ? -23.617 -10.777 -71.986 1.00 25.20 85 LEU A C 1
ATOM 637 O O . LEU A 1 86 ? -22.723 -11.022 -71.137 1.00 26.46 85 LEU A O 1
ATOM 642 N N . ASP A 1 87 ? -23.995 -9.553 -72.358 1.00 23.52 86 ASP A N 1
ATOM 643 C CA . ASP A 1 87 ? -23.506 -8.320 -71.765 1.00 25.01 86 ASP A CA 1
ATOM 644 C C . ASP A 1 87 ? -24.430 -7.986 -70.607 1.00 26.71 86 ASP A C 1
ATOM 645 O O . ASP A 1 87 ? -25.618 -7.782 -70.811 1.00 26.91 86 ASP A O 1
ATOM 650 N N . ARG A 1 88 ? -23.871 -7.935 -69.396 1.00 27.64 87 ARG A N 1
ATOM 651 C CA . ARG A 1 88 ? -24.624 -7.684 -68.167 1.00 27.11 87 ARG A CA 1
ATOM 652 C C . ARG A 1 88 ? -25.363 -6.342 -68.177 1.00 29.69 87 ARG A C 1
ATOM 653 O O . ARG A 1 88 ? -26.254 -6.133 -67.391 1.00 30.22 87 ARG A O 1
ATOM 661 N N . GLN A 1 89 ? -24.949 -5.443 -69.060 1.00 31.06 88 GLN A N 1
ATOM 662 C CA . GLN A 1 89 ? -25.542 -4.135 -69.212 1.00 31.22 88 GLN A CA 1
ATOM 663 C C . GLN A 1 89 ? -26.911 -4.261 -69.848 1.00 31.15 88 GLN A C 1
ATOM 664 O O . GLN A 1 89 ? -27.724 -3.381 -69.685 1.00 33.54 88 GLN A O 1
ATOM 670 N N . SER A 1 90 ? -27.174 -5.353 -70.559 1.00 29.34 89 SER A N 1
ATOM 671 C CA . SER A 1 90 ? -28.436 -5.553 -71.254 1.00 27.75 89 SER A CA 1
ATOM 672 C C . SER A 1 90 ? -29.506 -6.105 -70.311 1.00 30.04 89 SER A C 1
ATOM 673 O O . SER A 1 90 ? -29.225 -6.971 -69.477 1.00 26.83 89 SER A O 1
ATOM 676 N N . LYS A 1 91 ? -30.734 -5.614 -70.484 1.00 31.64 90 LYS A N 1
ATOM 677 C CA . LYS A 1 91 ? -31.899 -6.094 -69.758 1.00 32.03 90 LYS A CA 1
ATOM 678 C C . LYS A 1 91 ? -32.204 -7.553 -70.088 1.00 32.43 90 LYS A C 1
ATOM 679 O O . LYS A 1 91 ? -32.899 -8.213 -69.331 1.00 35.94 90 LYS A O 1
ATOM 681 N N . PHE A 1 92 ? -31.692 -8.060 -71.214 1.00 33.26 91 PHE A N 1
ATOM 682 C CA . PHE A 1 92 ? -31.989 -9.442 -71.678 1.00 30.98 91 PHE A CA 1
ATOM 683 C C . PHE A 1 92 ? -30.876 -10.448 -71.378 1.00 28.75 91 PHE A C 1
ATOM 684 O O . PHE A 1 92 ? -30.879 -11.576 -71.877 1.00 33.64 91 PHE A O 1
ATOM 692 N N . TYR A 1 93 ? -29.953 -10.048 -70.522 1.00 28.30 92 TYR A N 1
ATOM 693 C CA . TYR A 1 93 ? -28.846 -10.875 -70.079 1.00 28.66 92 TYR A CA 1
ATOM 694 C C . TYR A 1 93 ? -29.349 -12.174 -69.507 1.00 27.91 92 TYR A C 1
ATOM 695 O O . TYR A 1 93 ? -30.116 -12.168 -68.561 1.00 29.22 92 TYR A O 1
ATOM 704 N N . VAL A 1 94 ? -28.893 -13.288 -70.075 1.00 28.90 93 VAL A N 1
ATOM 705 C CA . VAL A 1 94 ? -29.227 -14.611 -69.577 1.00 27.58 93 VAL A CA 1
ATOM 706 C C . VAL A 1 94 ? -28.000 -15.416 -69.150 1.00 28.05 93 VAL A C 1
ATOM 707 O O . VAL A 1 94 ? -28.103 -16.564 -68.775 1.00 29.99 93 VAL A O 1
ATOM 711 N N . GLY A 1 95 ? -26.841 -14.799 -69.148 1.00 27.00 94 GLY A N 1
ATOM 712 C CA . GLY A 1 95 ? -25.607 -15.521 -68.942 1.00 27.81 94 GLY A CA 1
ATOM 713 C C . GLY A 1 95 ? -25.509 -16.326 -67.660 1.00 28.86 94 GLY A C 1
ATOM 714 O O . GLY A 1 95 ? -24.805 -17.307 -67.640 1.00 29.01 94 GLY A O 1
ATOM 715 N N . ASP A 1 96 ? -26.198 -15.920 -66.595 1.00 29.23 95 ASP A N 1
ATOM 716 C CA . ASP A 1 96 ? -26.090 -16.650 -65.339 1.00 29.70 95 ASP A CA 1
ATOM 717 C C . ASP A 1 96 ? -26.936 -17.911 -65.303 1.00 27.80 95 ASP A C 1
ATOM 718 O O . ASP A 1 96 ? -26.922 -18.628 -64.302 1.00 27.15 95 ASP A O 1
ATOM 723 N N . ALA A 1 97 ? -27.626 -18.222 -66.403 1.00 26.73 96 ALA A N 1
ATOM 724 C CA . ALA A 1 97 ? -28.290 -19.530 -66.530 1.00 27.26 96 ALA A CA 1
ATOM 725 C C . ALA A 1 97 ? -27.295 -20.671 -66.322 1.00 28.88 96 ALA A C 1
ATOM 726 O O . ALA A 1 97 ? -27.696 -21.771 -65.905 1.00 33.25 96 ALA A O 1
ATOM 728 N N . ILE A 1 98 ? -26.008 -20.433 -66.602 1.00 28.89 97 ILE A N 1
ATOM 729 C CA . ILE A 1 98 ? -24.987 -21.478 -66.412 1.00 30.51 97 ILE A CA 1
ATOM 730 C C . ILE A 1 98 ? -24.902 -21.954 -64.950 1.00 30.43 97 ILE A C 1
ATOM 731 O O . ILE A 1 98 ? -24.387 -23.036 -64.679 1.00 31.94 97 ILE A O 1
ATOM 736 N N . GLU A 1 99 ? -25.394 -21.162 -64.007 1.00 29.86 98 GLU A N 1
ATOM 737 C CA . GLU A 1 99 ? -25.400 -21.600 -62.605 1.00 33.10 98 GLU A CA 1
ATOM 738 C C . GLU A 1 99 ? -26.227 -22.855 -62.356 1.00 31.42 98 GLU A C 1
ATOM 739 O O . GLU A 1 99 ? -25.928 -23.640 -61.449 1.00 31.59 98 GLU A O 1
ATOM 745 N N . PHE A 1 100 ? -27.267 -23.031 -63.165 1.00 30.56 99 PHE A N 1
ATOM 746 C CA . PHE A 1 100 ? -28.007 -24.280 -63.243 1.00 28.74 99 PHE A CA 1
ATOM 747 C C . PHE A 1 100 ? -27.441 -25.191 -64.338 1.00 30.84 99 PHE A C 1
ATOM 748 O O . PHE A 1 100 ? -27.071 -26.337 -64.049 1.00 30.48 99 PHE A O 1
ATOM 756 N N . LEU A 1 101 ? -27.350 -24.680 -65.582 1.00 29.34 100 LEU A N 1
ATOM 757 C CA . LEU A 1 101 ? -27.095 -25.534 -66.743 1.00 28.97 100 LEU A CA 1
ATOM 758 C C . LEU A 1 101 ? -25.735 -26.221 -66.701 1.00 30.68 100 LEU A C 1
ATOM 759 O O . LEU A 1 101 ? -25.592 -27.334 -67.196 1.00 29.98 100 LEU A O 1
ATOM 764 N N . LEU A 1 102 ? -24.760 -25.567 -66.067 1.00 31.47 101 LEU A N 1
ATOM 765 C CA . LEU A 1 102 ? -23.434 -26.124 -65.874 1.00 32.41 101 LEU A CA 1
ATOM 766 C C . LEU A 1 102 ? -23.171 -26.437 -64.400 1.00 31.45 101 LEU A C 1
ATOM 767 O O . LEU A 1 102 ? -22.038 -26.579 -64.007 1.00 33.07 101 LEU A O 1
ATOM 772 N N . SER A 1 103 ? -24.217 -26.591 -63.602 1.00 33.03 102 SER A N 1
ATOM 773 C CA . SER A 1 103 ? -24.071 -27.133 -62.254 1.00 34.62 102 SER A CA 1
ATOM 774 C C . SER A 1 103 ? -23.608 -28.564 -62.329 1.00 34.06 102 SER A C 1
ATOM 775 O O . SER A 1 103 ? -24.124 -29.347 -63.126 1.00 33.59 102 SER A O 1
ATOM 778 N N . PRO A 1 104 ? -22.629 -28.934 -61.498 1.00 35.30 103 PRO A N 1
ATOM 779 C CA . PRO A 1 104 ? -22.211 -30.340 -61.527 1.00 33.37 103 PRO A CA 1
ATOM 780 C C . PRO A 1 104 ? -23.355 -31.275 -61.189 1.00 34.48 103 PRO A C 1
ATOM 781 O O . PRO A 1 104 ? -23.343 -32.420 -61.588 1.00 33.35 103 PRO A O 1
ATOM 798 N N . ILE A 1 106 ? -26.148 -31.174 -62.488 1.00 38.39 105 ILE A N 1
ATOM 799 C CA . ILE A 1 106 ? -26.711 -31.515 -63.806 1.00 35.72 105 ILE A CA 1
ATOM 800 C C . ILE A 1 106 ? -25.667 -32.216 -64.693 1.00 36.37 105 ILE A C 1
ATOM 801 O O . ILE A 1 106 ? -25.936 -33.285 -65.220 1.00 37.87 105 ILE A O 1
ATOM 806 N N . THR A 1 107 ? -24.475 -31.629 -64.835 1.00 35.86 106 THR A N 1
ATOM 807 C CA . THR A 1 107 ? -23.459 -32.134 -65.774 1.00 33.55 106 THR A CA 1
ATOM 808 C C . THR A 1 107 ? -22.869 -33.509 -65.404 1.00 32.23 106 THR A C 1
ATOM 809 O O . THR A 1 107 ? -22.437 -34.244 -66.289 1.00 33.18 106 THR A O 1
ATOM 813 N N . ASN A 1 108 ? -22.849 -33.850 -64.114 1.00 33.48 107 ASN A N 1
ATOM 814 C CA . ASN A 1 108 ? -22.415 -35.170 -63.656 1.00 33.28 107 ASN A CA 1
ATOM 815 C C . ASN A 1 108 ? -23.198 -36.340 -64.247 1.00 33.20 107 ASN A C 1
ATOM 816 O O . ASN A 1 108 ? -22.614 -37.379 -64.442 1.00 35.07 107 ASN A O 1
ATOM 821 N N . GLY A 1 109 ? -24.497 -36.194 -64.503 1.00 31.04 108 GLY A N 1
ATOM 822 C CA . GLY A 1 109 ? -25.242 -37.246 -65.212 1.00 32.59 108 GLY A CA 1
ATOM 823 C C . GLY A 1 109 ? -24.655 -37.624 -66.574 1.00 33.34 108 GLY A C 1
ATOM 824 O O . GLY A 1 109 ? -24.771 -38.761 -67.027 1.00 33.95 108 GLY A O 1
ATOM 825 N N . PHE A 1 110 ? -23.978 -36.677 -67.206 1.00 33.56 109 PHE A N 1
ATOM 826 C CA . PHE A 1 110 ? -23.357 -36.900 -68.506 1.00 33.75 109 PHE A CA 1
ATOM 827 C C . PHE A 1 110 ? -21.919 -37.387 -68.427 1.00 34.76 109 PHE A C 1
ATOM 828 O O . PHE A 1 110 ? -21.354 -37.744 -69.437 1.00 38.71 109 PHE A O 1
ATOM 836 N N . ASN A 1 111 ? -21.324 -37.394 -67.239 1.00 35.71 110 ASN A N 1
ATOM 837 C CA . ASN A 1 111 ? -20.014 -37.984 -67.058 1.00 37.28 110 ASN A CA 1
ATOM 838 C C . ASN A 1 111 ? -19.976 -39.477 -67.409 1.00 37.93 110 ASN A C 1
ATOM 839 O O . ASN A 1 111 ? -18.961 -39.952 -67.886 1.00 37.32 110 ASN A O 1
ATOM 844 N N . ASP A 1 112 ? -21.042 -40.226 -67.137 1.00 40.01 111 ASP A N 1
ATOM 845 C CA . ASP A 1 112 ? -21.141 -41.611 -67.640 1.00 40.79 111 ASP A CA 1
ATOM 846 C C . ASP A 1 112 ? -22.519 -41.872 -68.214 1.00 37.50 111 ASP A C 1
ATOM 847 O O . ASP A 1 112 ? -23.376 -42.486 -67.596 1.00 38.73 111 ASP A O 1
ATOM 852 N N . LEU A 1 113 ? -22.711 -41.376 -69.421 1.00 35.30 112 LEU A N 1
ATOM 853 C CA . LEU A 1 113 ? -23.923 -41.589 -70.163 1.00 31.35 112 LEU A CA 1
ATOM 854 C C . LEU A 1 113 ? -23.982 -43.042 -70.602 1.00 29.23 112 LEU A C 1
ATOM 855 O O . LEU A 1 113 ? -25.071 -43.595 -70.719 1.00 30.33 112 LEU A O 1
ATOM 860 N N . THR A 1 114 ? -22.826 -43.683 -70.791 1.00 27.81 113 THR A N 1
ATOM 861 C CA . THR A 1 114 ? -22.810 -45.106 -71.116 1.00 29.73 113 THR A CA 1
ATOM 862 C C . THR A 1 114 ? -23.536 -45.907 -70.053 1.00 29.41 113 THR A C 1
ATOM 863 O O . THR A 1 114 ? -24.330 -46.781 -70.383 1.00 33.22 113 THR A O 1
ATOM 867 N N . ALA A 1 115 ? -23.267 -45.586 -68.785 1.00 28.35 114 ALA A N 1
ATOM 868 C CA . ALA A 1 115 ? -23.912 -46.193 -67.629 1.00 26.80 114 ALA A CA 1
ATOM 869 C C . ALA A 1 115 ? -25.418 -46.009 -67.671 1.00 27.16 114 ALA A C 1
ATOM 870 O O . ALA A 1 115 ? -26.159 -46.957 -67.422 1.00 27.28 114 ALA A O 1
ATOM 872 N N . ALA A 1 116 ? -25.868 -44.787 -67.950 1.00 27.92 115 ALA A N 1
ATOM 873 C CA . ALA A 1 116 ? -27.300 -44.508 -68.082 1.00 25.84 115 ALA A CA 1
ATOM 874 C C . ALA A 1 116 ? -27.968 -45.262 -69.220 1.00 26.32 115 ALA A C 1
ATOM 875 O O . ALA A 1 116 ? -29.105 -45.720 -69.090 1.00 29.07 115 ALA A O 1
ATOM 877 N N . VAL A 1 117 ? -27.303 -45.363 -70.355 1.00 26.28 116 VAL A N 1
ATOM 878 C CA . VAL A 1 117 ? -27.866 -46.114 -71.494 1.00 27.84 116 VAL A CA 1
ATOM 879 C C . VAL A 1 117 ? -27.963 -47.589 -71.135 1.00 28.21 116 VAL A C 1
ATOM 880 O O . VAL A 1 117 ? -28.969 -48.252 -71.402 1.00 28.44 116 VAL A O 1
ATOM 884 N N . LEU A 1 118 ? -26.939 -48.097 -70.466 1.00 28.96 117 LEU A N 1
ATOM 885 C CA . LEU A 1 118 ? -26.924 -49.497 -70.050 1.00 29.40 117 LEU A CA 1
ATOM 886 C C . LEU A 1 118 ? -28.089 -49.846 -69.135 1.00 30.25 117 LEU A C 1
ATOM 887 O O . LEU A 1 118 ? -28.751 -50.857 -69.336 1.00 32.88 117 LEU A O 1
ATOM 892 N N . LYS A 1 119 ? -28.351 -48.987 -68.154 1.00 30.32 118 LYS A N 1
ATOM 893 C CA A LYS A 1 119 ? -29.316 -49.291 -67.115 0.50 29.30 118 LYS A CA 1
ATOM 894 C CA B LYS A 1 119 ? -29.313 -49.280 -67.113 0.50 29.51 118 LYS A CA 1
ATOM 895 C C . LYS A 1 119 ? -30.722 -48.749 -67.365 1.00 29.35 118 LYS A C 1
ATOM 896 O O . LYS A 1 119 ? -31.674 -49.204 -66.721 1.00 28.87 118 LYS A O 1
ATOM 907 N N . GLY A 1 120 ? -30.858 -47.803 -68.297 1.00 27.35 119 GLY A N 1
ATOM 908 C CA . GLY A 1 120 ? -32.169 -47.264 -68.717 1.00 28.18 119 GLY A CA 1
ATOM 909 C C . GLY A 1 120 ? -32.642 -46.052 -67.922 1.00 28.76 119 GLY A C 1
ATOM 910 O O . GLY A 1 120 ? -33.837 -45.786 -67.799 1.00 30.08 119 GLY A O 1
ATOM 911 N N . GLY A 1 121 ? -31.698 -45.323 -67.360 1.00 28.10 120 GLY A N 1
ATOM 912 C CA . GLY A 1 121 ? -32.007 -44.174 -66.544 1.00 27.61 120 GLY A CA 1
ATOM 913 C C . GLY A 1 121 ? -30.763 -43.721 -65.831 1.00 28.52 120 GLY A C 1
ATOM 914 O O . GLY A 1 121 ? -29.703 -44.325 -65.992 1.00 28.57 120 GLY A O 1
ATOM 915 N N . THR A 1 122 ? -30.897 -42.678 -65.023 1.00 27.76 121 THR A N 1
ATOM 916 C CA . THR A 1 122 ? -29.743 -42.002 -64.448 1.00 29.78 121 THR A CA 1
ATOM 917 C C . THR A 1 122 ? -28.839 -42.956 -63.651 1.00 31.28 121 THR A C 1
ATOM 918 O O . THR A 1 122 ? -29.312 -43.742 -62.859 1.00 34.05 121 THR A O 1
ATOM 922 N N . ALA A 1 123 ? -27.539 -42.859 -63.916 1.00 34.95 122 ALA A N 1
ATOM 923 C CA . ALA A 1 123 ? -26.492 -43.505 -63.141 1.00 37.82 122 ALA A CA 1
ATOM 924 C C . ALA A 1 123 ? -26.088 -42.689 -61.885 1.00 40.17 122 ALA A C 1
ATOM 925 O O . ALA A 1 123 ? -25.215 -43.116 -61.121 1.00 40.14 122 ALA A O 1
ATOM 927 N N . ILE A 1 124 ? -26.693 -41.516 -61.697 1.00 41.09 123 ILE A N 1
ATOM 928 C CA . ILE A 1 124 ? -26.445 -40.696 -60.526 1.00 42.69 123 ILE A CA 1
ATOM 929 C C . ILE A 1 124 ? -27.060 -41.379 -59.305 1.00 44.90 123 ILE A C 1
ATOM 930 O O . ILE A 1 124 ? -28.199 -41.898 -59.352 1.00 45.00 123 ILE A O 1
ATOM 935 N N . SER A 1 125 ? -26.320 -41.332 -58.198 1.00 46.85 124 SER A N 1
ATOM 936 C CA . SER A 1 125 ? -26.778 -41.949 -56.956 1.00 50.43 124 SER A CA 1
ATOM 937 C C . SER A 1 125 ? -28.207 -41.525 -56.656 1.00 51.80 124 SER A C 1
ATOM 938 O O . SER A 1 125 ? -28.604 -40.373 -56.887 1.00 50.65 124 SER A O 1
ATOM 940 N N . SER A 1 126 ? -28.947 -42.487 -56.112 1.00 56.07 125 SER A N 1
ATOM 941 C CA . SER A 1 126 ? -30.344 -42.331 -55.697 1.00 56.12 125 SER A CA 1
ATOM 942 C C . SER A 1 126 ? -31.238 -42.184 -56.933 1.00 55.05 125 SER A C 1
ATOM 943 O O . SER A 1 126 ? -31.231 -43.047 -57.846 1.00 54.38 125 SER A O 1
ATOM 946 N N . GLU A 1 127 ? -31.991 -41.097 -56.952 1.00 50.88 126 GLU A N 1
ATOM 947 C CA . GLU A 1 127 ? -32.946 -40.872 -57.982 1.00 46.43 126 GLU A CA 1
ATOM 948 C C . GLU A 1 127 ? -32.544 -39.638 -58.745 1.00 40.05 126 GLU A C 1
ATOM 949 O O . GLU A 1 127 ? -33.403 -38.876 -59.152 1.00 38.12 126 GLU A O 1
ATOM 955 N N . GLY A 1 128 ? -31.234 -39.455 -58.910 1.00 34.08 127 GLY A N 1
ATOM 956 C CA . GLY A 1 128 ? -30.670 -38.287 -59.544 1.00 33.38 127 GLY A CA 1
ATOM 957 C C . GLY A 1 128 ? -31.226 -37.012 -58.934 1.00 32.82 127 GLY A C 1
ATOM 958 O O . GLY A 1 128 ? -31.208 -36.822 -57.725 1.00 31.41 127 GLY A O 1
ATOM 959 N N . THR A 1 129 ? -31.780 -36.166 -59.788 1.00 34.70 128 THR A N 1
ATOM 960 C CA . THR A 1 129 ? -32.270 -34.862 -59.383 1.00 34.64 128 THR A CA 1
ATOM 961 C C . THR A 1 129 ? -33.628 -34.934 -58.720 1.00 35.63 128 THR A C 1
ATOM 962 O O . THR A 1 129 ? -34.140 -33.915 -58.269 1.00 34.52 128 THR A O 1
ATOM 966 N N . LEU A 1 130 ? -34.217 -36.130 -58.654 1.00 37.98 129 LEU A N 1
ATOM 967 C CA . LEU A 1 130 ? -35.544 -36.319 -58.063 1.00 38.64 129 LEU A CA 1
ATOM 968 C C . LEU A 1 130 ? -35.506 -36.656 -56.562 1.00 39.91 129 LEU A C 1
ATOM 969 O O . LEU A 1 130 ? -36.556 -36.844 -55.960 1.00 42.22 129 LEU A O 1
ATOM 974 N N . SER A 1 131 ? -34.322 -36.715 -55.949 1.00 40.38 130 SER A N 1
ATOM 975 C CA . SER A 1 131 ? -34.251 -36.895 -54.492 1.00 41.05 130 SER A CA 1
ATOM 976 C C . SER A 1 131 ? -34.931 -35.714 -53.784 1.00 39.63 130 SER A C 1
ATOM 977 O O . SER A 1 131 ? -34.893 -34.598 -54.288 1.00 37.62 130 SER A O 1
ATOM 980 N N . PRO A 1 132 ? -35.607 -35.974 -52.648 1.00 40.50 131 PRO A N 1
ATOM 981 C CA . PRO A 1 132 ? -36.296 -34.913 -51.911 1.00 40.97 131 PRO A CA 1
ATOM 982 C C . PRO A 1 132 ? -35.440 -33.684 -51.622 1.00 40.85 131 PRO A C 1
ATOM 983 O O . PRO A 1 132 ? -34.285 -33.804 -51.182 1.00 39.30 131 PRO A O 1
ATOM 987 N N . GLU A 1 133 ? -36.019 -32.525 -51.915 1.00 39.38 132 GLU A N 1
ATOM 988 C CA . GLU A 1 133 ? -35.395 -31.234 -51.688 1.00 40.36 132 GLU A CA 1
ATOM 989 C C . GLU A 1 133 ? -33.993 -31.087 -52.298 1.00 36.19 132 GLU A C 1
ATOM 990 O O . GLU A 1 133 ? -33.110 -30.446 -51.705 1.00 33.50 132 GLU A O 1
ATOM 996 N N . HIS A 1 134 ? -33.786 -31.659 -53.486 1.00 33.39 133 HIS A N 1
ATOM 997 C CA . HIS A 1 134 ? -32.491 -31.575 -54.138 1.00 32.62 133 HIS A CA 1
ATOM 998 C C . HIS A 1 134 ? -32.203 -30.090 -54.392 1.00 33.86 133 HIS A C 1
ATOM 999 O O . HIS A 1 134 ? -33.091 -29.357 -54.867 1.00 32.86 133 HIS A O 1
ATOM 1006 N N . PRO A 1 135 ? -30.992 -29.615 -54.020 1.00 34.23 134 PRO A N 1
ATOM 1007 C CA . PRO A 1 135 ? -30.695 -28.179 -54.127 1.00 31.21 134 PRO A CA 1
ATOM 1008 C C . PRO A 1 135 ? -30.548 -27.636 -55.553 1.00 32.07 134 PRO A C 1
ATOM 1009 O O . PRO A 1 135 ? -30.534 -26.425 -55.743 1.00 32.07 134 PRO A O 1
ATOM 1013 N N . VAL A 1 136 ? -30.441 -28.514 -56.546 1.00 32.16 135 VAL A N 1
ATOM 1014 C CA . VAL A 1 136 ? -30.361 -28.081 -57.933 1.00 31.34 135 VAL A CA 1
ATOM 1015 C C . VAL A 1 136 ? -31.621 -27.282 -58.346 1.00 29.60 135 VAL A C 1
ATOM 1016 O O . VAL A 1 136 ? -31.554 -26.473 -59.261 1.00 32.72 135 VAL A O 1
ATOM 1020 N N . TRP A 1 137 ? -32.724 -27.464 -57.627 1.00 30.25 136 TRP A N 1
ATOM 1021 C CA . TRP A 1 137 ? -33.988 -26.791 -57.947 1.00 29.70 136 TRP A CA 1
ATOM 1022 C C . TRP A 1 137 ? -34.067 -25.395 -57.370 1.00 32.03 136 TRP A C 1
ATOM 1023 O O . TRP A 1 137 ? -34.775 -24.547 -57.921 1.00 30.97 136 TRP A O 1
ATOM 1034 N N . VAL A 1 138 ? -33.268 -25.119 -56.332 1.00 33.71 137 VAL A N 1
ATOM 1035 C CA . VAL A 1 138 ? -33.048 -23.744 -55.887 1.00 31.19 137 VAL A CA 1
ATOM 1036 C C . VAL A 1 138 ? -32.223 -23.012 -56.939 1.00 29.58 137 VAL A C 1
ATOM 1037 O O . VAL A 1 138 ? -32.564 -21.887 -57.299 1.00 29.04 137 VAL A O 1
ATOM 1041 N N . GLN A 1 139 ? -31.171 -23.653 -57.450 1.00 29.79 138 GLN A N 1
ATOM 1042 C CA A GLN A 1 139 ? -30.389 -23.060 -58.533 0.50 30.77 138 GLN A CA 1
ATOM 1043 C CA B GLN A 1 139 ? -30.353 -23.113 -58.556 0.50 30.56 138 GLN A CA 1
ATOM 1044 C C . GLN A 1 139 ? -31.240 -22.835 -59.778 1.00 30.54 138 GLN A C 1
ATOM 1045 O O . GLN A 1 139 ? -31.149 -21.771 -60.389 1.00 32.36 138 GLN A O 1
ATOM 1056 N N . PHE A 1 140 ? -32.084 -23.808 -60.143 1.00 29.53 139 PHE A N 1
ATOM 1057 C CA . PHE A 1 140 ? -32.970 -23.604 -61.278 1.00 27.67 139 PHE A CA 1
ATOM 1058 C C . PHE A 1 140 ? -33.833 -22.372 -61.042 1.00 27.20 139 PHE A C 1
ATOM 1059 O O . PHE A 1 140 ? -33.910 -21.497 -61.900 1.00 25.86 139 PHE A O 1
ATOM 1067 N N . ALA A 1 141 ? -34.495 -22.320 -59.883 1.00 26.22 140 ALA A N 1
ATOM 1068 C CA . ALA A 1 141 ? -35.413 -21.236 -59.575 1.00 26.44 140 ALA A CA 1
ATOM 1069 C C . ALA A 1 141 ? -34.750 -19.847 -59.613 1.00 27.43 140 ALA A C 1
ATOM 1070 O O . ALA A 1 141 ? -35.364 -18.862 -60.045 1.00 27.95 140 ALA A O 1
ATOM 1072 N N . LYS A 1 142 ? -33.518 -19.756 -59.133 1.00 28.20 141 LYS A N 1
ATOM 1073 C CA . LYS A 1 142 ? -32.795 -18.490 -59.152 1.00 30.47 141 LYS A CA 1
ATOM 1074 C C . LYS A 1 142 ? -32.250 -18.160 -60.538 1.00 28.77 141 LYS A C 1
ATOM 1075 O O . LYS A 1 142 ? -32.284 -17.006 -60.958 1.00 30.87 141 LYS A O 1
ATOM 1081 N N . ALA A 1 143 ? -31.721 -19.157 -61.232 1.00 27.70 142 ALA A N 1
ATOM 1082 C CA . ALA A 1 143 ? -30.899 -18.916 -62.424 1.00 27.11 142 ALA A CA 1
ATOM 1083 C C . ALA A 1 143 ? -31.702 -18.906 -63.725 1.00 28.36 142 ALA A C 1
ATOM 1084 O O . ALA A 1 143 ? -31.295 -18.287 -64.701 1.00 26.76 142 ALA A O 1
ATOM 1094 N N . SER A 1 145 ? -35.135 -18.236 -64.148 1.00 33.42 144 SER A N 1
ATOM 1095 C CA . SER A 1 145 ? -36.342 -17.420 -64.191 1.00 34.95 144 SER A CA 1
ATOM 1096 C C . SER A 1 145 ? -36.397 -16.334 -65.292 1.00 35.95 144 SER A C 1
ATOM 1097 O O . SER A 1 145 ? -37.477 -16.053 -65.794 1.00 36.39 144 SER A O 1
ATOM 1100 N N . PRO A 1 146 ? -35.253 -15.713 -65.660 1.00 37.33 145 PRO A N 1
ATOM 1101 C CA . PRO A 1 146 ? -35.256 -14.738 -66.771 1.00 39.77 145 PRO A CA 1
ATOM 1102 C C . PRO A 1 146 ? -35.878 -15.219 -68.089 1.00 39.39 145 PRO A C 1
ATOM 1103 O O . PRO A 1 146 ? -36.672 -14.499 -68.682 1.00 41.90 145 PRO A O 1
ATOM 1123 N N . ALA A 1 149 ? -39.948 -15.723 -67.806 1.00 37.87 148 ALA A N 1
ATOM 1124 C CA . ALA A 1 149 ? -40.799 -14.551 -67.619 1.00 37.03 148 ALA A CA 1
ATOM 1125 C C . ALA A 1 149 ? -41.795 -14.372 -68.769 1.00 37.15 148 ALA A C 1
ATOM 1126 O O . ALA A 1 149 ? -42.990 -14.193 -68.546 1.00 37.05 148 ALA A O 1
ATOM 1128 N N . ASN A 1 150 ? -41.303 -14.442 -70.000 1.00 38.90 149 ASN A N 1
ATOM 1129 C CA . ASN A 1 150 ? -42.146 -14.224 -71.170 1.00 37.43 149 ASN A CA 1
ATOM 1130 C C . ASN A 1 150 ? -43.178 -15.343 -71.319 1.00 36.07 149 ASN A C 1
ATOM 1131 O O . ASN A 1 150 ? -44.371 -15.071 -71.464 1.00 34.99 149 ASN A O 1
ATOM 1136 N N . PRO A 1 151 ? -42.739 -16.612 -71.271 1.00 33.44 150 PRO A N 1
ATOM 1137 C CA . PRO A 1 151 ? -43.763 -17.648 -71.382 1.00 34.34 150 PRO A CA 1
ATOM 1138 C C . PRO A 1 151 ? -44.809 -17.589 -70.273 1.00 35.44 150 PRO A C 1
ATOM 1139 O O . PRO A 1 151 ? -45.950 -17.888 -70.539 1.00 34.22 150 PRO A O 1
ATOM 1143 N N . ALA A 1 152 ? -44.419 -17.191 -69.049 1.00 35.97 151 ALA A N 1
ATOM 1144 C CA . ALA A 1 152 ? -45.385 -17.011 -67.951 1.00 35.97 151 ALA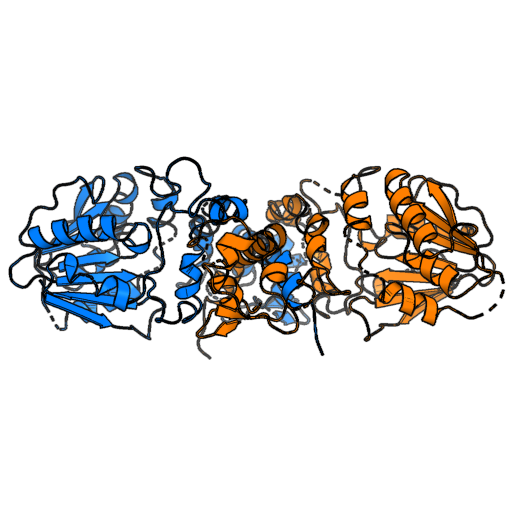 A CA 1
ATOM 1145 C C . ALA A 1 152 ? -46.475 -15.996 -68.318 1.00 37.22 151 ALA A C 1
ATOM 1146 O O . ALA A 1 152 ? -47.659 -16.241 -68.085 1.00 38.45 151 ALA A O 1
ATOM 1148 N N . GLN A 1 153 ? -46.064 -14.871 -68.898 1.00 37.58 152 GLN A N 1
ATOM 1149 C CA . GLN A 1 153 ? -46.976 -13.871 -69.437 1.00 39.60 152 GLN A CA 1
ATOM 1150 C C . GLN A 1 153 ? -47.818 -14.402 -70.590 1.00 39.81 152 GLN A C 1
ATOM 1151 O O . GLN A 1 153 ? -49.010 -14.107 -70.673 1.00 41.55 152 GLN A O 1
ATOM 1157 N N . LEU A 1 154 ? -47.225 -15.178 -71.488 1.00 40.01 153 LEU A N 1
ATOM 1158 C CA . LEU A 1 154 ? -47.994 -15.715 -72.607 1.00 41.69 153 LEU A CA 1
ATOM 1159 C C . LEU A 1 154 ? -49.086 -16.648 -72.082 1.00 41.28 153 LEU A C 1
ATOM 1160 O O . LEU A 1 154 ? -50.231 -16.547 -72.501 1.00 42.46 153 LEU A O 1
ATOM 1165 N N . ILE A 1 155 ? -48.744 -17.530 -71.150 1.00 40.23 154 ILE A N 1
ATOM 1166 C CA . ILE A 1 155 ? -49.733 -18.462 -70.604 1.00 40.48 154 ILE A CA 1
ATOM 1167 C C . ILE A 1 155 ? -50.845 -17.698 -69.911 1.00 41.27 154 ILE A C 1
ATOM 1168 O O . ILE A 1 155 ? -52.004 -17.986 -70.111 1.00 40.36 154 ILE A O 1
ATOM 1173 N N . ALA A 1 156 ? -50.471 -16.678 -69.147 1.00 45.58 155 ALA A N 1
ATOM 1174 C CA . ALA A 1 156 ? -51.427 -15.784 -68.490 1.00 46.03 155 ALA A CA 1
ATOM 1175 C C . ALA A 1 156 ? -52.432 -15.185 -69.482 1.00 48.93 155 ALA A C 1
ATOM 1176 O O . ALA A 1 156 ? -53.644 -15.273 -69.267 1.00 47.28 155 ALA A O 1
ATOM 1178 N N . GLN A 1 157 ? -51.946 -14.589 -70.567 1.00 54.01 156 GLN A N 1
ATOM 1179 C CA . GLN A 1 157 ? -52.865 -13.954 -71.513 1.00 60.37 156 GLN A CA 1
ATOM 1180 C C . GLN A 1 157 ? -53.612 -14.975 -72.387 1.00 61.32 156 GLN A C 1
ATOM 1181 O O . GLN A 1 157 ? -54.687 -14.657 -72.885 1.00 62.33 156 GLN A O 1
ATOM 1187 N N . LEU A 1 158 ? -53.081 -16.196 -72.518 1.00 62.30 157 LEU A N 1
ATOM 1188 C CA . LEU A 1 158 ? -53.856 -17.330 -73.054 1.00 62.26 157 LEU A CA 1
ATOM 1189 C C . LEU A 1 158 ? -54.969 -17.785 -72.090 1.00 63.97 157 LEU A C 1
ATOM 1190 O O . LEU A 1 158 ? -56.010 -18.256 -72.545 1.00 65.34 157 LEU A O 1
ATOM 1195 N N . VAL A 1 159 ? -54.742 -17.673 -70.779 1.00 64.78 158 VAL A N 1
ATOM 1196 C CA . VAL A 1 159 ? -55.769 -17.976 -69.757 1.00 66.06 158 VAL A CA 1
ATOM 1197 C C . VAL A 1 159 ? -56.874 -16.918 -69.733 1.00 69.49 158 VAL A C 1
ATOM 1198 O O . VAL A 1 159 ? -58.021 -17.227 -69.398 1.00 70.28 158 VAL A O 1
ATOM 1202 N N . ASN A 1 160 ? -56.533 -15.685 -70.116 1.00 73.40 159 ASN A N 1
ATOM 1203 C CA . ASN A 1 160 ? -57.482 -14.550 -70.117 1.00 76.29 159 ASN A CA 1
ATOM 1204 C C . ASN A 1 160 ? -58.450 -14.489 -71.310 1.00 77.36 159 ASN A C 1
ATOM 1205 O O . ASN A 1 160 ? -59.047 -13.442 -71.561 1.00 77.26 159 ASN A O 1
ATOM 1210 N N . GLU A 1 161 ? -58.617 -15.607 -72.020 1.00 78.55 160 GLU A N 1
ATOM 1211 C CA . GLU A 1 161 ? -59.493 -15.690 -73.193 1.00 78.72 160 GLU A CA 1
ATOM 1212 C C . GLU A 1 161 ? -60.508 -16.812 -73.018 1.00 77.04 160 GLU A C 1
ATOM 1213 O O . GLU A 1 161 ? -60.136 -17.978 -72.902 1.00 74.93 160 GLU A O 1
ATOM 1219 N N . ILE A 1 164 ? -61.673 -18.063 -69.850 1.00 83.00 163 ILE A N 1
ATOM 1220 C CA . ILE A 1 164 ? -61.389 -18.469 -68.474 1.00 83.43 163 ILE A CA 1
ATOM 1221 C C . ILE A 1 164 ? -61.088 -17.245 -67.592 1.00 83.68 163 ILE A C 1
ATOM 1222 O O . ILE A 1 164 ? -60.488 -16.265 -68.063 1.00 84.51 163 ILE A O 1
ATOM 1224 N N . GLU A 1 165 ? -61.518 -17.296 -66.327 1.00 81.88 164 GLU A N 1
ATOM 1225 C CA . GLU A 1 165 ? -61.093 -16.307 -65.327 1.00 80.75 164 GLU A CA 1
ATOM 1226 C C . GLU A 1 165 ? -61.030 -16.944 -63.928 1.00 77.50 164 GLU A C 1
ATOM 1227 O O . GLU A 1 165 ? -62.070 -17.148 -63.282 1.00 78.72 164 GLU A O 1
ATOM 1233 N N . PRO A 1 166 ? -59.806 -17.235 -63.439 1.00 72.60 165 PRO A N 1
ATOM 1234 C CA . PRO A 1 166 ? -59.673 -18.043 -62.237 1.00 68.21 165 PRO A CA 1
ATOM 1235 C C . PRO A 1 166 ? -59.791 -17.238 -60.955 1.00 65.00 165 PRO A C 1
ATOM 1236 O O . PRO A 1 166 ? -59.425 -16.061 -60.894 1.00 63.52 165 PRO A O 1
ATOM 1240 N N . LEU A 1 167 ? -60.332 -17.882 -59.939 1.00 61.80 166 LEU A N 1
ATOM 1241 C CA . LEU A 1 167 ? -60.282 -17.353 -58.608 1.00 59.27 166 LEU A CA 1
ATOM 1242 C C . LEU A 1 167 ? -59.311 -18.195 -57.779 1.00 53.98 166 LEU A C 1
ATOM 1243 O O . LEU A 1 167 ? -58.763 -17.697 -56.799 1.00 54.92 166 LEU A O 1
ATOM 1248 N N . LYS A 1 168 ? -59.076 -19.451 -58.164 1.00 46.80 167 LYS A N 1
ATOM 1249 C CA . LYS A 1 168 ? -58.166 -20.310 -57.402 1.00 43.93 167 LYS A CA 1
ATOM 1250 C C . LYS A 1 168 ? -57.202 -21.127 -58.280 1.00 42.34 167 LYS A C 1
ATOM 1251 O O . LYS A 1 168 ? -57.628 -21.932 -59.110 1.00 42.50 167 LYS A O 1
ATOM 1257 N N . VAL A 1 169 ? -55.903 -20.937 -58.047 1.00 40.44 168 VAL A N 1
ATOM 1258 C CA . VAL A 1 169 ? -54.837 -21.455 -58.907 1.00 37.96 168 VAL A CA 1
ATOM 1259 C C . VAL A 1 169 ? -53.833 -22.291 -58.101 1.00 35.30 168 VAL A C 1
ATOM 1260 O O . VAL A 1 169 ? -53.399 -21.901 -57.030 1.00 35.39 168 VAL A O 1
ATOM 1264 N N . LEU A 1 170 ? -53.516 -23.468 -58.610 1.00 30.72 169 LEU A N 1
ATOM 1265 C CA . LEU A 1 170 ? -52.489 -24.307 -58.047 1.00 31.42 169 LEU A CA 1
ATOM 1266 C C . LEU A 1 170 ? -51.348 -24.301 -59.059 1.00 33.81 169 LEU A C 1
ATOM 1267 O O . LEU A 1 170 ? -51.589 -24.504 -60.266 1.00 32.40 169 LEU A O 1
ATOM 1272 N N . ASP A 1 171 ? -50.130 -24.047 -58.574 1.00 35.25 170 ASP A N 1
ATOM 1273 C CA . ASP A 1 171 ? -48.918 -24.069 -59.406 1.00 34.02 170 ASP A CA 1
ATOM 1274 C C . ASP A 1 171 ? -47.992 -25.160 -58.900 1.00 33.88 170 ASP A C 1
ATOM 1275 O O . ASP A 1 171 ? -47.279 -24.948 -57.932 1.00 31.79 170 ASP A O 1
ATOM 1280 N N . ILE A 1 172 ? -48.007 -26.324 -59.569 1.00 33.57 171 ILE A N 1
ATOM 1281 C CA . ILE A 1 172 ? -47.280 -27.509 -59.119 1.00 33.91 171 ILE A CA 1
ATOM 1282 C C . ILE A 1 172 ? -45.845 -27.549 -59.677 1.00 34.30 171 ILE A C 1
ATOM 1283 O O . ILE A 1 172 ? -45.637 -27.493 -60.891 1.00 35.17 171 ILE A O 1
ATOM 1288 N N . SER A 1 173 ? -44.882 -27.738 -58.770 1.00 31.85 172 SER A N 1
ATOM 1289 C CA . SER A 1 173 ? -43.465 -27.403 -58.953 1.00 31.64 172 SER A CA 1
ATOM 1290 C C . SER A 1 173 ? -43.330 -25.957 -59.416 1.00 32.06 172 SER A C 1
ATOM 1291 O O . SER A 1 173 ? -42.735 -25.657 -60.445 1.00 34.61 172 SER A O 1
ATOM 1294 N N . ALA A 1 174 ? -43.878 -25.072 -58.593 1.00 31.95 173 ALA A N 1
ATOM 1295 C CA . ALA A 1 174 ? -43.858 -23.640 -58.801 1.00 29.05 173 ALA A CA 1
ATOM 1296 C C . ALA A 1 174 ? -42.449 -23.066 -59.097 1.00 29.92 173 ALA A C 1
ATOM 1297 O O . ALA A 1 174 ? -42.318 -22.101 -59.841 1.00 29.42 173 ALA A O 1
ATOM 1299 N N . SER A 1 175 ? -41.398 -23.670 -58.548 1.00 28.02 174 SER A N 1
ATOM 1300 C CA . SER A 1 175 ? -40.034 -23.239 -58.854 1.00 28.55 174 SER A CA 1
ATOM 1301 C C . SER A 1 175 ? -39.880 -21.746 -58.535 1.00 28.99 174 SER A C 1
ATOM 1302 O O . SER A 1 175 ? -40.176 -21.330 -57.419 1.00 30.60 174 SER A O 1
ATOM 1305 N N . HIS A 1 176 ? -39.393 -20.952 -59.487 1.00 29.29 175 HIS A N 1
ATOM 1306 C CA . HIS A 1 176 ? -39.371 -19.481 -59.401 1.00 28.70 175 HIS A CA 1
ATOM 1307 C C . HIS A 1 176 ? -40.726 -18.808 -59.162 1.00 29.84 175 HIS A C 1
ATOM 1308 O O . HIS A 1 176 ? -40.790 -17.603 -58.850 1.00 29.60 175 HIS A O 1
ATOM 1315 N N . GLY A 1 177 ? -41.804 -19.554 -59.377 1.00 28.04 176 GLY A N 1
ATOM 1316 C CA . GLY A 1 177 ? -43.166 -19.060 -59.200 1.00 29.01 176 GLY A CA 1
ATOM 1317 C C . GLY A 1 177 ? -43.755 -18.159 -60.269 1.00 29.23 176 GLY A C 1
ATOM 1318 O O . GLY A 1 177 ? -44.887 -17.708 -60.138 1.00 28.50 176 GLY A O 1
ATOM 1319 N N . LEU A 1 178 ? -43.035 -17.920 -61.357 1.00 30.69 177 LEU A N 1
ATOM 1320 C CA . LEU A 1 178 ? -43.471 -16.899 -62.323 1.00 30.69 177 LEU A CA 1
ATOM 1321 C C . LEU A 1 178 ? -44.779 -17.263 -63.064 1.00 30.74 177 LEU A C 1
ATOM 1322 O O . LEU A 1 178 ? -45.517 -16.367 -63.476 1.00 32.29 177 LEU A O 1
ATOM 1327 N N . PHE A 1 179 ? -45.063 -18.546 -63.256 1.00 29.88 178 PHE A N 1
ATOM 1328 C CA . PHE A 1 179 ? -46.314 -18.927 -63.962 1.00 30.34 178 PHE A CA 1
ATOM 1329 C C . PHE A 1 179 ? -47.563 -18.534 -63.177 1.00 28.28 178 PHE A C 1
ATOM 1330 O O . PHE A 1 179 ? -48.399 -17.781 -63.679 1.00 30.56 178 PHE A O 1
ATOM 1338 N N . GLY A 1 180 ? -47.662 -18.987 -61.936 1.00 29.10 179 GLY A N 1
ATOM 1339 C CA . GLY A 1 180 ? -48.750 -18.573 -61.049 1.00 30.00 179 GLY A CA 1
ATOM 1340 C C . GLY A 1 180 ? -48.751 -17.091 -60.748 1.00 31.97 179 GLY A C 1
ATOM 1341 O O . GLY A 1 180 ? -49.809 -16.477 -60.677 1.00 33.49 179 GLY A O 1
ATOM 1342 N N . ILE A 1 181 ? -47.560 -16.510 -60.573 1.00 32.41 180 ILE A N 1
ATOM 1343 C CA . ILE A 1 181 ? -47.426 -15.080 -60.314 1.00 31.61 180 ILE A CA 1
ATOM 1344 C C . ILE A 1 181 ? -48.004 -14.262 -61.459 1.00 31.80 180 ILE A C 1
ATOM 1345 O O . ILE A 1 181 ? -48.709 -13.294 -61.222 1.00 31.73 180 ILE A O 1
ATOM 1350 N N . ALA A 1 182 ? -47.721 -14.645 -62.696 1.00 33.22 181 ALA A N 1
ATOM 1351 C CA . ALA A 1 182 ? -48.301 -13.948 -63.857 1.00 33.09 181 ALA A CA 1
ATOM 1352 C C . ALA A 1 182 ? -49.823 -14.080 -63.915 1.00 33.07 181 ALA A C 1
ATOM 1353 O O . ALA A 1 182 ? -50.500 -13.130 -64.302 1.00 34.52 181 ALA A O 1
ATOM 1355 N N . VAL A 1 183 ? -50.361 -15.250 -63.571 1.00 33.69 182 VAL A N 1
ATOM 1356 C CA . VAL A 1 183 ? -51.815 -15.402 -63.470 1.00 35.05 182 VAL A CA 1
ATOM 1357 C C . VAL A 1 183 ? -52.321 -14.355 -62.456 1.00 36.39 182 VAL A C 1
ATOM 1358 O O . VAL A 1 183 ? -53.223 -13.598 -62.753 1.00 37.14 182 VAL A O 1
ATOM 1362 N N . ALA A 1 184 ? -51.677 -14.256 -61.296 1.00 37.72 183 ALA A N 1
ATOM 1363 C CA . ALA A 1 184 ? -52.073 -13.273 -60.274 1.00 37.51 183 ALA A CA 1
ATOM 1364 C C . ALA A 1 184 ? -51.964 -11.860 -60.793 1.00 39.20 183 ALA A C 1
ATOM 1365 O O . ALA A 1 184 ? -52.857 -11.053 -60.551 1.00 38.80 183 ALA A O 1
ATOM 1367 N N . GLN A 1 185 ? -50.902 -11.552 -61.546 1.00 39.62 184 GLN A N 1
ATOM 1368 C CA A GLN A 1 185 ? -50.696 -10.204 -62.097 0.50 40.41 184 GLN A CA 1
ATOM 1369 C CA B GLN A 1 185 ? -50.727 -10.193 -62.045 0.50 39.80 184 GLN A CA 1
ATOM 1370 C C . GLN A 1 185 ? -51.849 -9.772 -63.002 1.00 42.62 184 GLN A C 1
ATOM 1371 O O . GLN A 1 185 ? -52.233 -8.613 -63.013 1.00 43.26 184 GLN A O 1
ATOM 1382 N N . HIS A 1 186 ? -52.391 -10.710 -63.785 1.00 45.87 185 HIS A N 1
ATOM 1383 C CA . HIS A 1 186 ? -53.456 -10.384 -64.764 1.00 47.25 185 HIS A CA 1
ATOM 1384 C C . HIS A 1 186 ? -54.873 -10.627 -64.267 1.00 46.61 185 HIS A C 1
ATOM 1385 O O . HIS A 1 186 ? -55.827 -10.272 -64.944 1.00 47.07 185 HIS A O 1
ATOM 1392 N N . ASN A 1 187 ? -54.997 -11.232 -63.091 1.00 45.93 186 ASN A N 1
ATOM 1393 C CA . ASN A 1 187 ? -56.277 -11.552 -62.494 1.00 47.70 186 ASN A CA 1
ATOM 1394 C C . ASN A 1 187 ? -56.278 -11.135 -61.016 1.00 47.74 186 ASN A C 1
ATOM 1395 O O . ASN A 1 187 ? -55.899 -11.925 -60.153 1.00 44.61 186 ASN A O 1
ATOM 1400 N N . PRO A 1 188 ? -56.703 -9.888 -60.720 1.00 49.45 187 PRO A N 1
ATOM 1401 C CA . PRO A 1 188 ? -56.752 -9.307 -59.366 1.00 49.09 187 PRO A CA 1
ATOM 1402 C C . PRO A 1 188 ? -57.496 -10.101 -58.285 1.00 49.70 187 PRO A C 1
ATOM 1403 O O . PRO A 1 188 ? -57.222 -9.926 -57.100 1.00 50.14 187 PRO A O 1
ATOM 1407 N N . ASN A 1 189 ? -58.414 -10.973 -58.677 1.00 50.53 188 ASN A N 1
ATOM 1408 C CA . ASN A 1 189 ? -59.137 -11.800 -57.711 1.00 50.65 188 ASN A CA 1
ATOM 1409 C C . ASN A 1 189 ? -58.609 -13.231 -57.619 1.00 50.60 188 ASN A C 1
ATOM 1410 O O . ASN A 1 189 ? -59.214 -14.072 -56.953 1.00 52.07 188 ASN A O 1
ATOM 1415 N N . ALA A 1 190 ? -57.487 -13.519 -58.274 1.00 48.77 189 ALA A N 1
ATOM 1416 C CA . ALA A 1 190 ? -56.937 -14.858 -58.246 1.00 45.61 189 ALA A CA 1
ATOM 1417 C C . ALA A 1 190 ? -56.145 -15.036 -56.959 1.00 44.79 189 ALA A C 1
ATOM 1418 O O . ALA A 1 190 ? -55.420 -14.137 -56.537 1.00 44.03 189 ALA A O 1
ATOM 1420 N N . GLU A 1 191 ? -56.305 -16.195 -56.331 1.00 42.91 190 GLU A N 1
ATOM 1421 C CA . GLU A 1 191 ? -55.461 -16.613 -55.228 1.00 43.56 190 GLU A CA 1
ATOM 1422 C C . GLU A 1 191 ? -54.620 -17.778 -55.726 1.00 41.63 190 GLU A C 1
ATOM 1423 O O . GLU A 1 191 ? -55.169 -18.732 -56.291 1.00 41.84 190 GLU A O 1
ATOM 1429 N N . ILE A 1 192 ? -53.307 -17.705 -55.490 1.00 39.16 191 ILE A N 1
ATOM 1430 C CA . ILE A 1 192 ? -52.335 -18.657 -56.022 1.00 36.10 191 ILE A CA 1
ATOM 1431 C C . ILE A 1 192 ? -51.760 -19.535 -54.930 1.00 35.10 191 ILE A C 1
ATOM 1432 O O . ILE A 1 192 ? -51.348 -19.059 -53.870 1.00 37.11 191 ILE A O 1
ATOM 1437 N N . PHE A 1 193 ? -51.743 -20.829 -55.186 1.00 34.74 192 PHE A N 1
ATOM 1438 C CA . PHE A 1 193 ? -51.127 -21.773 -54.285 1.00 35.29 192 PHE A CA 1
ATOM 1439 C C . PHE A 1 193 ? -49.983 -22.466 -55.010 1.00 33.86 192 PHE A C 1
ATOM 1440 O O . PHE A 1 193 ? -50.192 -23.149 -56.032 1.00 36.38 192 PHE A O 1
ATOM 1448 N N . GLY A 1 194 ? -48.782 -22.290 -54.476 1.00 32.68 193 GLY A N 1
ATOM 1449 C CA . GLY A 1 194 ? -47.587 -22.883 -55.040 1.00 31.92 193 GLY A CA 1
ATOM 1450 C C . GLY A 1 194 ? -47.138 -24.088 -54.282 1.00 32.66 193 GLY A C 1
ATOM 1451 O O . GLY A 1 194 ? -47.007 -24.044 -53.062 1.00 33.05 193 GLY A O 1
ATOM 1452 N N . VAL A 1 195 ? -46.863 -25.165 -55.009 1.00 32.22 194 VAL A N 1
ATOM 1453 C CA . VAL A 1 195 ? -46.361 -26.391 -54.412 1.00 32.11 194 VAL A CA 1
ATOM 1454 C C . VAL A 1 195 ? -44.945 -26.625 -54.861 1.00 34.43 194 VAL A C 1
ATOM 1455 O O . VAL A 1 195 ? -44.691 -26.743 -56.056 1.00 36.62 194 VAL A O 1
ATOM 1459 N N . ASP A 1 196 ? -44.013 -26.692 -53.922 1.00 35.67 195 ASP A N 1
ATOM 1460 C CA . ASP A 1 196 ? -42.640 -27.133 -54.227 1.00 35.53 195 ASP A CA 1
ATOM 1461 C C . ASP A 1 196 ? -41.939 -27.482 -52.924 1.00 34.85 195 ASP A C 1
ATOM 1462 O O . ASP A 1 196 ? -42.541 -27.397 -51.852 1.00 38.54 195 ASP A O 1
ATOM 1467 N N . TRP A 1 197 ? -40.674 -27.865 -53.000 1.00 34.05 196 TRP A N 1
ATOM 1468 C CA . TRP A 1 197 ? -39.884 -28.030 -51.787 1.00 33.62 196 TRP A CA 1
ATOM 1469 C C . TRP A 1 197 ? -39.737 -26.673 -51.091 1.00 32.37 196 TRP A C 1
ATOM 1470 O O . TRP A 1 197 ? -39.717 -25.624 -51.734 1.00 29.81 196 TRP A O 1
ATOM 1481 N N . ALA A 1 198 ? -39.649 -26.690 -49.763 1.00 34.25 197 ALA A N 1
ATOM 1482 C CA . ALA A 1 198 ? -39.644 -25.451 -48.992 1.00 33.10 197 ALA A CA 1
ATOM 1483 C C . ALA A 1 198 ? -38.566 -24.458 -49.426 1.00 32.57 197 ALA A C 1
ATOM 1484 O O . ALA A 1 198 ? -38.835 -23.270 -49.520 1.00 34.47 197 ALA A O 1
ATOM 1486 N N . SER A 1 199 ? -37.349 -24.922 -49.650 1.00 32.96 198 SER A N 1
ATOM 1487 C CA . SER A 1 199 ? -36.263 -24.023 -50.024 1.00 34.15 198 SER A CA 1
ATOM 1488 C C . SER A 1 199 ? -36.466 -23.396 -51.403 1.00 34.79 198 SER A C 1
ATOM 1489 O O . SER A 1 199 ? -35.948 -22.310 -51.678 1.00 34.05 198 SER A O 1
ATOM 1492 N N . VAL A 1 200 ? -37.247 -24.056 -52.262 1.00 33.44 199 VAL A N 1
ATOM 1493 C CA . VAL A 1 200 ? -37.539 -23.514 -53.593 1.00 31.74 199 VAL A CA 1
ATOM 1494 C C . VAL A 1 200 ? -38.615 -22.451 -53.508 1.00 30.30 199 VAL A C 1
ATOM 1495 O O . VAL A 1 200 ? -38.495 -21.402 -54.127 1.00 30.79 199 VAL A O 1
ATOM 1499 N N . LEU A 1 201 ? -39.653 -22.714 -52.730 1.00 30.25 200 LEU A N 1
ATOM 1500 C CA . LEU A 1 201 ? -40.722 -21.738 -52.488 1.00 30.84 200 LEU A CA 1
ATOM 1501 C C . LEU A 1 201 ? -40.257 -20.421 -51.872 1.00 29.98 200 LEU A C 1
ATOM 1502 O O . LEU A 1 201 ? -40.956 -19.416 -51.987 1.00 30.62 200 LEU A O 1
ATOM 1507 N N . GLU A 1 202 ? -39.100 -20.418 -51.217 1.00 32.07 201 GLU A N 1
ATOM 1508 C CA A GLU A 1 202 ? -38.522 -19.162 -50.757 0.50 32.21 201 GLU A CA 1
ATOM 1509 C CA B GLU A 1 202 ? -38.463 -19.176 -50.755 0.50 33.27 201 GLU A CA 1
ATOM 1510 C C . GLU A 1 202 ? -38.268 -18.235 -51.940 1.00 33.38 201 GLU A C 1
ATOM 1511 O O . GLU A 1 202 ? -38.544 -17.037 -51.852 1.00 34.17 201 GLU A O 1
ATOM 1522 N N . VAL A 1 203 ? -37.798 -18.793 -53.067 1.00 32.99 202 VAL A N 1
ATOM 1523 C CA . VAL A 1 203 ? -37.604 -17.999 -54.296 1.00 31.92 202 VAL A CA 1
ATOM 1524 C C . VAL A 1 203 ? -38.947 -17.483 -54.857 1.00 32.21 202 VAL A C 1
ATOM 1525 O O . VAL A 1 203 ? -39.092 -16.286 -55.177 1.00 29.81 202 VAL A O 1
ATOM 1529 N N . ALA A 1 204 ? -39.902 -18.402 -54.987 1.00 29.49 203 ALA A N 1
ATOM 1530 C CA . ALA A 1 204 ? -41.261 -18.102 -55.456 1.00 29.94 203 ALA A CA 1
ATOM 1531 C C . ALA A 1 204 ? -41.914 -16.995 -54.650 1.00 32.02 203 ALA A C 1
ATOM 1532 O O . ALA A 1 204 ? -42.542 -16.077 -55.208 1.00 33.23 203 ALA A O 1
ATOM 1534 N N . LYS A 1 205 ? -41.766 -17.074 -53.334 1.00 34.20 204 LYS A N 1
ATOM 1535 C CA . LYS A 1 205 ? -42.330 -16.055 -52.440 1.00 34.93 204 LYS A CA 1
ATOM 1536 C C . LYS A 1 205 ? -41.680 -14.723 -52.689 1.00 34.79 204 LYS A C 1
ATOM 1537 O O . LYS A 1 205 ? -42.350 -13.700 -52.775 1.00 32.91 204 LYS A O 1
ATOM 1543 N N . GLU A 1 206 ? -40.358 -14.745 -52.794 1.00 34.76 205 GLU A N 1
ATOM 1544 C CA . GLU A 1 206 ? -39.623 -13.531 -53.057 1.00 34.90 205 GLU A CA 1
ATOM 1545 C C . GLU A 1 206 ? -40.036 -12.909 -54.380 1.00 34.78 205 GLU A C 1
ATOM 1546 O O . GLU A 1 206 ? -40.203 -11.686 -54.472 1.00 35.30 205 GLU A O 1
ATOM 1552 N N . ASN A 1 207 ? -40.223 -13.739 -55.408 1.00 34.60 206 ASN A N 1
ATOM 1553 C CA . ASN A 1 207 ? -40.713 -13.248 -56.690 1.00 33.90 206 ASN A CA 1
ATOM 1554 C C . ASN A 1 207 ? -42.154 -12.712 -56.626 1.00 32.50 206 ASN A C 1
ATOM 1555 O O . ASN A 1 207 ? -42.465 -11.714 -57.270 1.00 33.59 206 ASN A O 1
ATOM 1560 N N . ALA A 1 208 ? -43.021 -13.337 -55.832 1.00 33.61 207 ALA A N 1
ATOM 1561 C CA . ALA A 1 208 ? -44.381 -12.810 -55.628 1.00 33.71 207 ALA A CA 1
ATOM 1562 C C . ALA A 1 208 ? -44.315 -11.448 -54.953 1.00 35.89 207 ALA A C 1
ATOM 1563 O O . ALA A 1 208 ? -45.007 -10.507 -55.335 1.00 35.59 207 ALA A O 1
ATOM 1565 N N . ARG A 1 209 ? -43.481 -11.361 -53.926 1.00 39.25 208 ARG A N 1
ATOM 1566 C CA . ARG A 1 209 ? -43.177 -10.085 -53.255 1.00 40.35 208 ARG A CA 1
ATOM 1567 C C . ARG A 1 209 ? -42.724 -9.022 -54.270 1.00 39.39 208 ARG A C 1
ATOM 1568 O O . ARG A 1 209 ? -43.350 -7.979 -54.404 1.00 40.75 208 ARG A O 1
ATOM 1576 N N . ILE A 1 210 ? -41.664 -9.306 -55.022 1.00 40.78 209 ILE A N 1
ATOM 1577 C CA . ILE A 1 210 ? -41.180 -8.387 -56.069 1.00 40.33 209 ILE A CA 1
ATOM 1578 C C . ILE A 1 210 ? -42.302 -7.936 -57.050 1.00 41.30 209 ILE A C 1
ATOM 1579 O O . ILE A 1 210 ? -42.337 -6.787 -57.494 1.00 40.76 209 ILE A O 1
ATOM 1584 N N . GLN A 1 211 ? -43.221 -8.831 -57.387 1.00 41.04 210 GLN A N 1
ATOM 1585 C CA . GLN A 1 211 ? -44.243 -8.533 -58.387 1.00 42.79 210 GLN A CA 1
ATOM 1586 C C . GLN A 1 211 ? -45.516 -7.862 -57.846 1.00 42.68 210 GLN A C 1
ATOM 1587 O O . GLN A 1 211 ? -46.360 -7.446 -58.624 1.00 45.27 210 GLN A O 1
ATOM 1593 N N . GLY A 1 212 ? -45.653 -7.767 -56.527 1.00 40.59 211 GLY A N 1
ATOM 1594 C CA . GLY A 1 212 ? -46.774 -7.066 -55.908 1.00 38.18 211 GLY A CA 1
ATOM 1595 C C . GLY A 1 212 ? -47.998 -7.924 -55.645 1.00 38.74 211 GLY A C 1
ATOM 1596 O O . GLY A 1 212 ? -49.112 -7.413 -55.609 1.00 37.98 211 GLY A O 1
ATOM 1597 N N . VAL A 1 213 ? -47.793 -9.229 -55.467 1.00 37.68 212 VAL A N 1
ATOM 1598 C CA . VAL A 1 213 ? -48.893 -10.173 -55.325 1.00 36.99 212 VAL A CA 1
ATOM 1599 C C . VAL A 1 213 ? -48.676 -11.137 -54.157 1.00 36.44 212 VAL A C 1
ATOM 1600 O O . VAL A 1 213 ? -49.327 -12.171 -54.066 1.00 35.71 212 VAL A O 1
ATOM 1604 N N . ALA A 1 214 ? -47.777 -10.775 -53.246 1.00 37.65 213 ALA A N 1
ATOM 1605 C CA . ALA A 1 214 ? -47.424 -11.621 -52.118 1.00 38.09 213 ALA A CA 1
ATOM 1606 C C . ALA A 1 214 ? -48.654 -12.030 -51.293 1.00 41.13 213 ALA A C 1
ATOM 1607 O O . ALA A 1 214 ? -48.730 -13.172 -50.807 1.00 42.14 213 ALA A O 1
ATOM 1609 N N . SER A 1 215 ? -49.600 -11.104 -51.118 1.00 40.23 214 SER A N 1
ATOM 1610 C CA . SER A 1 215 ? -50.768 -11.375 -50.282 1.00 42.36 214 SER A CA 1
ATOM 1611 C C . SER A 1 215 ? -51.744 -12.377 -50.908 1.00 42.46 214 SER A C 1
ATOM 1612 O O . SER A 1 215 ? -52.655 -12.845 -50.234 1.00 44.21 214 SER A O 1
ATOM 1615 N N . ARG A 1 216 ? -51.583 -12.650 -52.203 1.00 40.55 215 ARG A N 1
ATOM 1616 C CA . ARG A 1 216 ? -52.427 -13.591 -52.928 1.00 39.11 215 ARG A CA 1
ATOM 1617 C C . ARG A 1 216 ? -51.617 -14.781 -53.363 1.00 37.83 215 ARG A C 1
ATOM 1618 O O . ARG A 1 216 ? -52.028 -15.528 -54.262 1.00 36.63 215 ARG A O 1
ATOM 1626 N N . TYR A 1 217 ? -50.467 -14.946 -52.712 1.00 38.13 216 TYR A N 1
ATOM 1627 C CA . TYR A 1 217 ? -49.557 -16.025 -52.988 1.00 39.14 216 TYR A CA 1
ATOM 1628 C C . TYR A 1 217 ? -49.380 -16.881 -51.748 1.00 39.26 216 TYR A C 1
ATOM 1629 O O . TYR A 1 217 ? -48.877 -16.409 -50.744 1.00 40.62 216 TYR A O 1
ATOM 1638 N N . HIS A 1 218 ? -49.778 -18.146 -51.837 1.00 40.95 217 HIS A N 1
ATOM 1639 C CA . HIS A 1 218 ? -49.766 -19.060 -50.692 1.00 41.07 217 HIS A CA 1
ATOM 1640 C C . HIS A 1 218 ? -48.932 -20.277 -51.019 1.00 39.98 217 HIS A C 1
ATOM 1641 O O . HIS A 1 218 ? -48.863 -20.665 -52.158 1.00 40.58 217 HIS A O 1
ATOM 1648 N N . THR A 1 219 ? -48.308 -20.897 -50.032 1.00 39.58 218 THR A N 1
ATOM 1649 C CA . THR A 1 219 ? -47.394 -21.997 -50.314 1.00 39.98 218 THR A CA 1
ATOM 1650 C C . THR A 1 219 ? -47.819 -23.288 -49.614 1.00 39.48 218 THR A C 1
ATOM 1651 O O . THR A 1 219 ? -48.349 -23.264 -48.508 1.00 41.84 218 THR A O 1
ATOM 1655 N N . ILE A 1 220 ? -47.623 -24.410 -50.295 1.00 37.52 219 ILE A N 1
ATOM 1656 C CA . ILE A 1 220 ? -47.855 -25.730 -49.741 1.00 33.98 219 ILE A CA 1
ATOM 1657 C C . ILE A 1 220 ? -46.529 -26.415 -49.944 1.00 34.68 219 ILE A C 1
ATOM 1658 O O . ILE A 1 220 ? -46.231 -26.862 -51.052 1.00 36.66 219 ILE A O 1
ATOM 1663 N N . ALA A 1 221 ? -45.710 -26.450 -48.899 1.00 34.63 220 ALA A N 1
ATOM 1664 C CA . ALA A 1 221 ? -44.359 -26.986 -48.992 1.00 36.19 220 ALA A CA 1
ATOM 1665 C C . ALA A 1 221 ? -44.386 -28.512 -48.941 1.00 38.61 220 ALA A C 1
ATOM 1666 O O . ALA A 1 221 ? -45.167 -29.099 -48.188 1.00 40.80 220 ALA A O 1
ATOM 1668 N N . GLY A 1 222 ? -43.521 -29.137 -49.742 1.00 38.04 221 GLY A N 1
ATOM 1669 C CA . GLY A 1 222 ? -43.397 -30.588 -49.810 1.00 36.70 221 GLY A CA 1
ATOM 1670 C C . GLY A 1 222 ? -43.497 -31.149 -51.221 1.00 34.47 221 GLY A C 1
ATOM 1671 O O . GLY A 1 222 ? -43.508 -30.412 -52.199 1.00 33.57 221 GLY A O 1
ATOM 1672 N N . SER A 1 223 ? -43.559 -32.473 -51.291 1.00 34.68 222 SER A N 1
ATOM 1673 C CA . SER A 1 223 ? -43.748 -33.230 -52.521 1.00 34.80 222 SER A CA 1
ATOM 1674 C C . SER A 1 223 ? -45.118 -33.064 -53.116 1.00 36.04 222 SER A C 1
ATOM 1675 O O . SER A 1 223 ? -46.119 -33.197 -52.418 1.00 35.34 222 SER A O 1
ATOM 1678 N N . ALA A 1 224 ? -45.160 -32.827 -54.427 1.00 35.79 223 ALA A N 1
ATOM 1679 C CA . ALA A 1 224 ? -46.410 -32.657 -55.150 1.00 34.66 223 ALA A CA 1
ATOM 1680 C C . ALA A 1 224 ? -47.251 -33.924 -55.031 1.00 35.30 223 ALA A C 1
ATOM 1681 O O . ALA A 1 224 ? -48.451 -33.898 -55.248 1.00 33.55 223 ALA A O 1
ATOM 1683 N N . PHE A 1 225 ? -46.598 -35.030 -54.698 1.00 36.43 224 PHE A N 1
ATOM 1684 C CA . PHE A 1 225 ? -47.256 -36.326 -54.594 1.00 40.65 224 PHE A CA 1
ATOM 1685 C C . PHE A 1 225 ? -47.841 -36.605 -53.197 1.00 42.68 224 PHE A C 1
ATOM 1686 O O . PHE A 1 225 ? -48.729 -37.452 -53.064 1.00 44.59 224 PHE A O 1
ATOM 1694 N N . GLU A 1 226 ? -47.359 -35.895 -52.178 1.00 43.79 225 GLU A N 1
ATOM 1695 C CA . GLU A 1 226 ? -47.748 -36.161 -50.774 1.00 44.55 225 GLU A CA 1
ATOM 1696 C C . GLU A 1 226 ? -48.653 -35.063 -50.175 1.00 43.79 225 GLU A C 1
ATOM 1697 O O . GLU A 1 226 ? -49.630 -35.369 -49.512 1.00 45.92 225 GLU A O 1
ATOM 1700 N N . VAL A 1 227 ? -48.374 -33.796 -50.468 1.00 43.46 226 VAL A N 1
ATOM 1701 C CA . VAL A 1 227 ? -49.116 -32.682 -49.881 1.00 42.43 226 VAL A CA 1
ATOM 1702 C C . VAL A 1 227 ? -50.579 -32.752 -50.247 1.00 44.16 226 VAL A C 1
ATOM 1703 O O . VAL A 1 227 ? -50.938 -33.356 -51.252 1.00 47.17 226 VAL A O 1
ATOM 1707 N N . ASP A 1 228 ? -51.421 -32.145 -49.413 1.00 44.21 227 ASP A N 1
ATOM 1708 C CA . ASP A 1 228 ? -52.829 -31.972 -49.712 1.00 45.12 227 ASP A CA 1
ATOM 1709 C C . ASP A 1 228 ? -52.990 -30.648 -50.413 1.00 43.89 227 ASP A C 1
ATOM 1710 O O . ASP A 1 228 ? -52.598 -29.614 -49.879 1.00 44.01 227 ASP A O 1
ATOM 1715 N N . TYR A 1 229 ? -53.589 -30.683 -51.598 1.00 43.36 228 TYR A N 1
ATOM 1716 C CA . TYR A 1 229 ? -53.741 -29.504 -52.422 1.00 42.01 228 TYR A CA 1
ATOM 1717 C C . TYR A 1 229 ? -54.917 -28.675 -51.975 1.00 43.49 228 TYR A C 1
ATOM 1718 O O . TYR A 1 229 ? -54.951 -27.467 -52.206 1.00 43.60 228 TYR A O 1
ATOM 1727 N N . GLY A 1 230 ? -55.909 -29.328 -51.370 1.00 46.17 229 GLY A N 1
ATOM 1728 C CA . GLY A 1 230 ? -57.228 -28.723 -51.198 1.00 45.37 229 GLY A CA 1
ATOM 1729 C C . GLY A 1 230 ? -58.015 -29.001 -52.457 1.00 46.38 229 GLY A C 1
ATOM 1730 O O . GLY A 1 230 ? -57.685 -29.942 -53.183 1.00 46.27 229 GLY A O 1
ATOM 1731 N N . ASN A 1 231 ? -59.045 -28.196 -52.725 1.00 47.03 230 ASN A N 1
ATOM 1732 C CA . ASN A 1 231 ? -59.886 -28.382 -53.922 1.00 47.84 230 ASN A CA 1
ATOM 1733 C C . ASN A 1 231 ? -60.587 -27.097 -54.325 1.00 45.03 230 ASN A C 1
ATOM 1734 O O . ASN A 1 231 ? -60.264 -26.057 -53.788 1.00 44.34 230 ASN A O 1
ATOM 1739 N N . ASP A 1 232 ? -61.498 -27.175 -55.294 1.00 43.94 231 ASP A N 1
ATOM 1740 C CA . ASP A 1 232 ? -62.178 -26.023 -55.909 1.00 43.59 231 ASP A CA 1
ATOM 1741 C C . ASP A 1 232 ? -61.226 -25.151 -56.759 1.00 43.93 231 ASP A C 1
ATOM 1742 O O . ASP A 1 232 ? -61.455 -23.956 -56.930 1.00 43.70 231 ASP A O 1
ATOM 1744 N N . TYR A 1 233 ? -60.186 -25.764 -57.332 1.00 42.71 232 TYR A N 1
ATOM 1745 C CA . TYR A 1 233 ? -59.242 -25.033 -58.185 1.00 40.28 232 TYR A CA 1
ATOM 1746 C C . TYR A 1 233 ? -59.772 -24.848 -59.578 1.00 39.24 232 TYR A C 1
ATOM 1747 O O . TYR A 1 233 ? -60.134 -25.809 -60.257 1.00 40.27 232 TYR A O 1
ATOM 1756 N N . ASP A 1 234 ? -59.786 -23.600 -60.015 1.00 40.00 233 ASP A N 1
ATOM 1757 C CA . ASP A 1 234 ? -60.151 -23.267 -61.377 1.00 41.64 233 ASP A CA 1
ATOM 1758 C C . ASP A 1 234 ? -59.063 -23.576 -62.410 1.00 43.03 233 ASP A C 1
ATOM 1759 O O . ASP A 1 234 ? -59.368 -23.789 -63.593 1.00 43.05 233 ASP A O 1
ATOM 1764 N N . LEU A 1 235 ? -57.805 -23.609 -61.965 1.00 43.94 234 LEU A N 1
ATOM 1765 C CA . LEU A 1 235 ? -56.662 -23.706 -62.869 1.00 41.77 234 LEU A CA 1
ATOM 1766 C C . LEU A 1 235 ? -55.493 -24.351 -62.144 1.00 39.50 234 LEU A C 1
ATOM 1767 O O . LEU A 1 235 ? -55.141 -23.942 -61.035 1.00 38.32 234 LEU A O 1
ATOM 1772 N N . VAL A 1 236 ? -54.940 -25.401 -62.749 1.00 39.02 235 VAL A N 1
ATOM 1773 C CA . VAL A 1 236 ? -53.753 -26.111 -62.234 1.00 37.55 235 VAL A CA 1
ATOM 1774 C C . VAL A 1 236 ? -52.616 -26.059 -63.279 1.00 37.66 235 VAL A C 1
ATOM 1775 O O . VAL A 1 236 ? -52.730 -26.597 -64.379 1.00 36.02 235 VAL A O 1
ATOM 1779 N N . LEU A 1 237 ? -51.529 -25.381 -62.926 1.00 37.18 236 LEU A N 1
ATOM 1780 C CA . LEU A 1 237 ? -50.369 -25.256 -63.796 1.00 33.86 236 LEU A CA 1
ATOM 1781 C C . LEU A 1 237 ? -49.354 -26.343 -63.467 1.00 32.18 236 LEU A C 1
ATOM 1782 O O . LEU A 1 237 ? -49.073 -26.585 -62.300 1.00 32.33 236 LEU A O 1
ATOM 1787 N N . LEU A 1 238 ? -48.804 -26.974 -64.503 1.00 30.88 237 LEU A N 1
ATOM 1788 C CA . LEU A 1 238 ? -47.690 -27.901 -64.398 1.00 31.08 237 LEU A CA 1
ATOM 1789 C C . LEU A 1 238 ? -46.530 -27.464 -65.344 1.00 32.41 237 LEU A C 1
ATOM 1790 O O . LEU A 1 238 ? -46.339 -28.030 -66.446 1.00 29.79 237 LEU A O 1
ATOM 1795 N N . PRO A 1 239 ? -45.738 -26.461 -64.916 1.00 32.50 238 PRO A N 1
ATOM 1796 C CA . PRO A 1 239 ? -44.624 -26.009 -65.734 1.00 31.34 238 PRO A CA 1
ATOM 1797 C C . PRO A 1 239 ? -43.390 -26.880 -65.527 1.00 29.83 238 PRO A C 1
ATOM 1798 O O . PRO A 1 239 ? -42.939 -27.021 -64.414 1.00 29.40 238 PRO A O 1
ATOM 1802 N N . ASN A 1 240 ? -42.873 -27.466 -66.598 1.00 29.09 239 ASN A N 1
ATOM 1803 C CA . ASN A 1 240 ? -41.632 -28.252 -66.574 1.00 30.03 239 ASN A CA 1
ATOM 1804 C C . ASN A 1 240 ? -41.533 -29.256 -65.404 1.00 30.49 239 ASN A C 1
ATOM 1805 O O . ASN A 1 240 ? -40.460 -29.410 -64.764 1.00 30.69 239 ASN A O 1
ATOM 1810 N N . PHE A 1 241 ? -42.634 -29.974 -65.164 1.00 30.35 240 PHE A N 1
ATOM 1811 C CA . PHE A 1 241 ? -42.681 -30.991 -64.112 1.00 29.91 240 PHE A CA 1
ATOM 1812 C C . PHE A 1 241 ? -42.817 -32.395 -64.632 1.00 28.11 240 PHE A C 1
ATOM 1813 O O . PHE A 1 241 ? -42.108 -33.284 -64.200 1.00 29.52 240 PHE A O 1
ATOM 1821 N N . LEU A 1 242 ? -43.744 -32.617 -65.547 1.00 28.17 241 LEU A N 1
ATOM 1822 C CA . LEU A 1 242 ? -44.152 -33.997 -65.840 1.00 29.75 241 LEU A CA 1
ATOM 1823 C C . LEU A 1 242 ? -43.060 -34.821 -66.487 1.00 29.01 241 LEU A C 1
ATOM 1824 O O . LEU A 1 242 ? -42.995 -36.016 -66.260 1.00 27.82 241 LEU A O 1
ATOM 1829 N N . HIS A 1 243 ? -42.192 -34.181 -67.276 1.00 29.15 242 HIS A N 1
ATOM 1830 C CA . HIS A 1 243 ? -41.072 -34.878 -67.946 1.00 27.81 242 HIS A CA 1
ATOM 1831 C C . HIS A 1 243 ? -40.091 -35.658 -67.073 1.00 28.27 242 HIS A C 1
ATOM 1832 O O . HIS A 1 243 ? -39.364 -36.523 -67.580 1.00 29.54 242 HIS A O 1
ATOM 1839 N N . HIS A 1 244 ? -40.051 -35.359 -65.776 1.00 28.48 243 HIS A N 1
ATOM 1840 C CA . HIS A 1 244 ? -39.201 -36.085 -64.801 1.00 26.78 243 HIS A CA 1
ATOM 1841 C C . HIS A 1 244 ? -39.654 -37.497 -64.417 1.00 27.60 243 HIS A C 1
ATOM 1842 O O . HIS A 1 244 ? -38.867 -38.280 -63.897 1.00 25.36 243 HIS A O 1
ATOM 1849 N N . PHE A 1 245 ? -40.916 -37.836 -64.659 1.00 29.09 244 PHE A N 1
ATOM 1850 C CA . PHE A 1 245 ? -41.475 -39.068 -64.081 1.00 31.98 244 PHE A CA 1
ATOM 1851 C C . PHE A 1 245 ? -41.923 -40.058 -65.146 1.00 31.76 244 PHE A C 1
ATOM 1852 O O . PHE A 1 245 ? -42.213 -39.645 -66.260 1.00 31.91 244 PHE A O 1
ATOM 1860 N N . ASP A 1 246 ? -41.971 -41.355 -64.818 1.00 34.20 245 ASP A N 1
ATOM 1861 C CA . ASP A 1 246 ? -42.632 -42.326 -65.711 1.00 35.12 245 ASP A CA 1
ATOM 1862 C C . ASP A 1 246 ? -44.117 -42.018 -65.868 1.00 34.30 245 ASP A C 1
ATOM 1863 O O . ASP A 1 246 ? -44.682 -41.183 -65.157 1.00 32.92 245 ASP A O 1
ATOM 1868 N N . VAL A 1 247 ? -44.726 -42.677 -66.850 1.00 36.19 246 VAL A N 1
ATOM 1869 C CA . VAL A 1 247 ? -46.131 -42.477 -67.206 1.00 37.48 246 VAL A CA 1
ATOM 1870 C C . VAL A 1 247 ? -47.144 -42.786 -66.071 1.00 37.82 246 VAL A C 1
ATOM 1871 O O . VAL A 1 247 ? -48.163 -42.098 -65.933 1.00 37.97 246 VAL A O 1
ATOM 1875 N N . ALA A 1 248 ? -46.873 -43.847 -6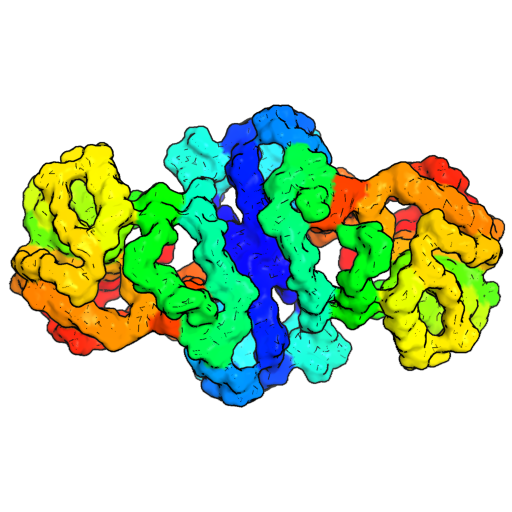5.308 1.00 38.51 247 ALA A N 1
ATOM 1876 C CA . ALA A 1 248 ? -47.731 -44.275 -64.209 1.00 39.50 247 ALA A CA 1
ATOM 1877 C C . ALA A 1 248 ? -47.749 -43.177 -63.128 1.00 40.33 247 ALA A C 1
ATOM 1878 O O . ALA A 1 248 ? -48.808 -42.760 -62.647 1.00 41.16 247 ALA A O 1
ATOM 1880 N N . THR A 1 249 ? -46.560 -42.685 -62.798 1.00 39.08 248 THR A N 1
ATOM 1881 C CA . THR A 1 249 ? -46.398 -41.583 -61.849 1.00 36.36 248 THR A CA 1
ATOM 1882 C C . THR A 1 249 ? -47.059 -40.311 -62.305 1.00 35.23 248 THR A C 1
ATOM 1883 O O . THR A 1 249 ? -47.691 -39.646 -61.490 1.00 34.98 248 THR A O 1
ATOM 1887 N N . CYS A 1 250 ? -46.948 -39.959 -63.591 1.00 36.39 249 CYS A N 1
ATOM 1888 C CA . CYS A 1 250 ? -47.668 -38.770 -64.121 1.00 35.44 249 CYS A CA 1
ATOM 1889 C C . CYS A 1 250 ? -49.170 -38.969 -63.995 1.00 37.06 249 CYS A C 1
ATOM 1890 O O . CYS A 1 250 ? -49.912 -38.031 -63.728 1.00 35.69 249 CYS A O 1
ATOM 1893 N N . GLU A 1 251 ? -49.609 -40.202 -64.232 1.00 39.50 250 GLU A N 1
ATOM 1894 C CA . GLU A 1 251 ? -51.032 -40.553 -64.163 1.00 41.35 250 GLU A CA 1
ATOM 1895 C C . GLU A 1 251 ? -51.538 -40.474 -62.711 1.00 40.46 250 GLU A C 1
ATOM 1896 O O . GLU A 1 251 ? -52.564 -39.865 -62.463 1.00 38.98 250 GLU A O 1
ATOM 1902 N N . GLN A 1 252 ? -50.773 -41.035 -61.778 1.00 40.46 251 GLN A N 1
ATOM 1903 C CA . GLN A 1 252 ? -51.013 -40.851 -60.344 1.00 43.24 251 GLN A CA 1
ATOM 1904 C C . GLN A 1 252 ? -51.211 -39.374 -60.019 1.00 42.26 251 GLN A C 1
ATOM 1905 O O . GLN A 1 252 ? -52.197 -39.000 -59.370 1.00 43.68 251 GLN A O 1
ATOM 1911 N N . LEU A 1 253 ? -50.313 -38.527 -60.529 1.00 40.26 252 LEU A N 1
ATOM 1912 C CA . LEU A 1 253 ? -50.397 -37.098 -60.271 1.00 37.74 252 LEU A CA 1
ATOM 1913 C C . LEU A 1 253 ? -51.631 -36.481 -60.917 1.00 36.29 252 LEU A C 1
ATOM 1914 O O . LEU A 1 253 ? -52.305 -35.682 -60.286 1.00 37.14 252 LEU A O 1
ATOM 1919 N N . LEU A 1 254 ? -51.939 -36.851 -62.157 1.00 34.78 253 LEU A N 1
ATOM 1920 C CA . LEU A 1 254 ? -53.067 -36.241 -62.870 1.00 36.69 253 LEU A CA 1
ATOM 1921 C C . LEU A 1 254 ? -54.435 -36.603 -62.236 1.00 37.59 253 LEU A C 1
ATOM 1922 O O . LEU A 1 254 ? -55.394 -35.819 -62.331 1.00 35.19 253 LEU A O 1
ATOM 1927 N N . ARG A 1 255 ? -54.510 -37.769 -61.588 1.00 38.02 254 ARG A N 1
ATOM 1928 C CA . ARG A 1 255 ? -55.740 -38.185 -60.860 1.00 41.37 254 ARG A CA 1
ATOM 1929 C C . ARG A 1 255 ? -55.946 -37.335 -59.603 1.00 40.26 254 ARG A C 1
ATOM 1930 O O . ARG A 1 255 ? -57.046 -36.842 -59.349 1.00 42.58 254 ARG A O 1
ATOM 1938 N N . LYS A 1 256 ? -54.873 -37.130 -58.852 1.00 40.38 255 LYS A N 1
ATOM 1939 C CA . LYS A 1 256 ? -54.866 -36.233 -57.700 1.00 39.27 255 LYS A CA 1
ATOM 1940 C C . LYS A 1 256 ? -55.275 -34.819 -58.113 1.00 40.86 255 LYS A C 1
ATOM 1941 O O . LYS A 1 256 ? -56.104 -34.165 -57.483 1.00 43.26 255 LYS A O 1
ATOM 1947 N N . ILE A 1 257 ? -54.715 -34.351 -59.206 1.00 41.53 256 ILE A N 1
ATOM 1948 C CA . ILE A 1 257 ? -55.062 -33.039 -59.705 1.00 40.04 256 ILE A CA 1
ATOM 1949 C C . ILE A 1 257 ? -56.545 -32.988 -60.036 1.00 40.37 256 ILE A C 1
ATOM 1950 O O . ILE A 1 257 ? -57.203 -31.966 -59.785 1.00 38.08 256 ILE A O 1
ATOM 1955 N N . LYS A 1 258 ? -57.078 -34.072 -60.608 1.00 41.81 257 LYS A N 1
ATOM 1956 C CA . LYS A 1 258 ? -58.484 -34.072 -61.053 1.00 42.34 257 LYS A CA 1
ATOM 1957 C C . LYS A 1 258 ? -59.433 -33.866 -59.869 1.00 41.40 257 LYS A C 1
ATOM 1958 O O . LYS A 1 258 ? -60.349 -33.060 -59.938 1.00 41.17 257 LYS A O 1
ATOM 1964 N N . THR A 1 259 ? -59.184 -34.593 -58.792 1.00 40.90 258 THR A N 1
ATOM 1965 C CA . THR A 1 259 ? -59.939 -34.439 -57.552 1.00 42.39 258 THR A CA 1
ATOM 1966 C C . THR A 1 259 ? -59.978 -32.979 -57.065 1.00 43.07 258 THR A C 1
ATOM 1967 O O . THR A 1 259 ? -61.021 -32.478 -56.673 1.00 46.01 258 THR A O 1
ATOM 1971 N N . ALA A 1 260 ? -58.836 -32.301 -57.129 1.00 42.34 259 ALA A N 1
ATOM 1972 C CA . ALA A 1 260 ? -58.699 -30.941 -56.634 1.00 40.89 259 ALA A CA 1
ATOM 1973 C C . ALA A 1 260 ? -59.354 -29.896 -57.525 1.00 39.53 259 ALA A C 1
ATOM 1974 O O . ALA A 1 260 ? -59.548 -28.764 -57.096 1.00 39.89 259 ALA A O 1
ATOM 1976 N N . LEU A 1 261 ? -59.718 -30.247 -58.751 1.00 40.86 260 LEU A N 1
ATOM 1977 C CA . LEU A 1 261 ? -60.302 -29.251 -59.660 1.00 43.94 260 LEU A CA 1
ATOM 1978 C C . LEU A 1 261 ? -61.760 -28.958 -59.341 1.00 47.03 260 LEU A C 1
ATOM 1979 O O . LEU A 1 261 ? -62.471 -29.831 -58.862 1.00 49.02 260 LEU A O 1
ATOM 1984 N N . ALA A 1 262 ? -62.184 -27.731 -59.637 1.00 48.02 261 ALA A N 1
ATOM 1985 C CA . ALA A 1 262 ? -63.593 -27.352 -59.664 1.00 50.92 261 ALA A CA 1
ATOM 1986 C C . ALA A 1 262 ? -64.291 -27.931 -60.893 1.00 53.91 261 ALA A C 1
ATOM 1987 O O . ALA A 1 262 ? -63.654 -28.491 -61.783 1.00 56.04 261 ALA A O 1
ATOM 1989 N N . VAL A 1 263 ? -65.605 -27.742 -60.948 1.00 55.46 262 VAL A N 1
ATOM 1990 C CA . VAL A 1 263 ? -66.451 -28.319 -61.987 1.00 55.62 262 VAL A CA 1
ATOM 1991 C C . VAL A 1 263 ? -65.901 -28.084 -63.379 1.00 55.93 262 VAL A C 1
ATOM 1992 O O . VAL A 1 263 ? -65.753 -29.025 -64.152 1.00 58.51 262 VAL A O 1
ATOM 1996 N N . GLU A 1 264 ? -65.594 -26.833 -63.694 1.00 56.46 263 GLU A N 1
ATOM 1997 C CA . GLU A 1 264 ? -65.135 -26.457 -65.038 1.00 57.24 263 GLU A CA 1
ATOM 1998 C C . GLU A 1 264 ? -63.588 -26.232 -65.049 1.00 55.48 263 GLU A C 1
ATOM 1999 O O . GLU A 1 264 ? -63.065 -25.387 -65.788 1.00 55.01 263 GLU A O 1
ATOM 2004 N N . GLY A 1 265 ? -62.874 -27.015 -64.241 1.00 52.57 264 GLY A N 1
ATOM 2005 C CA . GLY A 1 265 ? -61.446 -26.824 -64.025 1.00 51.95 264 GLY A CA 1
ATOM 2006 C C . GLY A 1 265 ? -60.575 -27.191 -65.213 1.00 50.77 264 GLY A C 1
ATOM 2007 O O . GLY A 1 265 ? -60.972 -27.989 -66.069 1.00 49.14 264 GLY A O 1
ATOM 2008 N N . LYS A 1 266 ? -59.380 -26.599 -65.254 1.00 49.88 265 LYS A N 1
ATOM 2009 C CA . LYS A 1 266 ? -58.450 -26.758 -66.372 1.00 47.81 265 LYS A CA 1
ATOM 2010 C C . LYS A 1 266 ? -57.022 -26.959 -65.883 1.00 45.44 265 LYS A C 1
ATOM 2011 O O . LYS A 1 266 ? -56.599 -26.331 -64.926 1.00 46.67 265 LYS A O 1
ATOM 2017 N N . VAL A 1 267 ? -56.283 -27.840 -66.547 1.00 44.13 266 VAL A N 1
ATOM 2018 C CA . VAL A 1 267 ? -54.850 -28.027 -66.304 1.00 42.24 266 VAL A CA 1
ATOM 2019 C C . VAL A 1 267 ? -54.097 -27.438 -67.505 1.00 40.04 266 VAL A C 1
ATOM 2020 O O . VAL A 1 267 ? -54.466 -27.706 -68.645 1.00 37.63 266 VAL A O 1
ATOM 2024 N N . ILE A 1 268 ? -53.077 -26.621 -67.255 1.00 37.90 267 ILE A N 1
ATOM 2025 C CA . ILE A 1 268 ? -52.136 -26.184 -68.303 1.00 36.41 267 ILE A CA 1
ATOM 2026 C C . ILE A 1 268 ? -50.760 -26.815 -68.072 1.00 36.02 267 ILE A C 1
ATOM 2027 O O . ILE A 1 268 ? -50.115 -26.575 -67.042 1.00 34.75 267 ILE A O 1
ATOM 2032 N N . VAL A 1 269 ? -50.347 -27.662 -69.009 1.00 35.36 268 VAL A N 1
ATOM 2033 C CA . VAL A 1 269 ? -48.999 -28.244 -69.015 1.00 35.25 268 VAL A CA 1
ATOM 2034 C C . VAL A 1 269 ? -48.093 -27.375 -69.876 1.00 35.07 268 VAL A C 1
ATOM 2035 O O . VAL A 1 269 ? -48.460 -26.991 -70.975 1.00 35.31 268 VAL A O 1
ATOM 2039 N N . PHE A 1 270 ? -46.930 -27.014 -69.341 1.00 33.92 269 PHE A N 1
ATOM 2040 C CA . PHE A 1 270 ? -45.936 -26.243 -70.084 1.00 33.18 269 PHE A CA 1
ATOM 2041 C C . PHE A 1 270 ? -44.662 -27.081 -70.051 1.00 33.45 269 PHE A C 1
ATOM 2042 O O . PHE A 1 270 ? -44.155 -27.390 -68.985 1.00 31.03 269 PHE A O 1
ATOM 2050 N N . ASP A 1 271 ? -44.177 -27.510 -71.215 1.00 32.84 270 ASP A N 1
ATOM 2051 C CA . ASP A 1 271 ? -43.154 -28.548 -71.239 1.00 33.75 270 ASP A CA 1
ATOM 2052 C C . ASP A 1 271 ? -42.522 -28.644 -72.628 1.00 33.89 270 ASP A C 1
ATOM 2053 O O . ASP A 1 271 ? -42.903 -27.912 -73.526 1.00 34.49 270 ASP A O 1
ATOM 2058 N N . PHE A 1 272 ? -41.522 -29.513 -72.759 1.00 34.86 271 PHE A N 1
ATOM 2059 C CA . PHE A 1 272 ? -40.897 -29.826 -74.037 1.00 36.75 271 PHE A CA 1
ATOM 2060 C C . PHE A 1 272 ? -41.693 -30.954 -74.664 1.00 36.51 271 PHE A C 1
ATOM 2061 O O . PHE A 1 272 ? -41.669 -32.082 -74.153 1.00 36.08 271 PHE A O 1
ATOM 2069 N N . ILE A 1 273 ? -42.413 -30.653 -75.739 1.00 34.28 272 ILE A N 1
ATOM 2070 C CA . ILE A 1 273 ? -43.263 -31.661 -76.372 1.00 36.74 272 ILE A CA 1
ATOM 2071 C C . ILE A 1 273 ? -42.775 -31.874 -77.801 1.00 36.29 272 ILE A C 1
ATOM 2072 O O . ILE A 1 273 ? -43.125 -31.126 -78.704 1.00 38.70 272 ILE A O 1
ATOM 2077 N N . PRO A 1 274 ? -41.902 -32.853 -77.996 1.00 35.84 273 PRO A N 1
ATOM 2078 C CA . PRO A 1 274 ? -41.473 -33.176 -79.346 1.00 35.19 273 PRO A CA 1
ATOM 2079 C C . PRO A 1 274 ? -42.592 -33.687 -80.246 1.00 35.85 273 PRO A C 1
ATOM 2080 O O . PRO A 1 274 ? -43.574 -34.285 -79.754 1.00 34.56 273 PRO A O 1
ATOM 2084 N N . ASN A 1 275 ? -42.414 -33.478 -81.556 1.00 32.72 274 ASN A N 1
ATOM 2085 C CA . ASN A 1 275 ? -43.258 -34.137 -82.560 1.00 32.54 274 ASN A CA 1
ATOM 2086 C C . ASN A 1 275 ? -43.150 -35.637 -82.428 1.00 33.50 274 ASN A C 1
ATOM 2087 O O . ASN A 1 275 ? -42.229 -36.152 -81.784 1.00 30.80 274 ASN A O 1
ATOM 2092 N N . SER A 1 276 ? -44.096 -36.341 -83.040 1.00 36.08 275 SER A N 1
ATOM 2093 C CA . SER A 1 276 ? -44.155 -37.802 -82.969 1.00 35.32 275 SER A CA 1
ATOM 2094 C C . SER A 1 276 ? -42.910 -38.518 -83.493 1.00 32.19 275 SER A C 1
ATOM 2095 O O . SER A 1 276 ? -42.675 -39.680 -83.160 1.00 31.11 275 SER A O 1
ATOM 2098 N N . ASP A 1 277 ? -42.120 -37.837 -84.323 1.00 32.05 276 ASP A N 1
ATOM 2099 C CA . ASP A 1 277 ? -40.846 -38.393 -84.841 1.00 30.65 276 ASP A CA 1
ATOM 2100 C C . ASP A 1 277 ? -39.787 -38.554 -83.741 1.00 30.55 276 ASP A C 1
ATOM 2101 O O . ASP A 1 277 ? -38.844 -39.339 -83.881 1.00 29.74 276 ASP A O 1
ATOM 2106 N N . ARG A 1 278 ? -39.985 -37.813 -82.648 1.00 30.64 277 ARG A N 1
ATOM 2107 C CA . ARG A 1 278 ? -39.074 -37.744 -81.491 1.00 30.48 277 ARG A CA 1
ATOM 2108 C C . ARG A 1 278 ? -37.715 -37.187 -81.861 1.00 29.71 277 ARG A C 1
ATOM 2109 O O . ARG A 1 278 ? -36.763 -37.397 -81.116 1.00 27.95 277 ARG A O 1
ATOM 2117 N N . ILE A 1 279 ? -37.644 -36.453 -82.987 1.00 29.59 278 ILE A N 1
ATOM 2118 C CA . ILE A 1 279 ? -36.389 -35.829 -83.460 1.00 26.86 278 ILE A CA 1
ATOM 2119 C C . ILE A 1 279 ? -36.584 -34.336 -83.798 1.00 25.06 278 ILE A C 1
ATOM 2120 O O . ILE A 1 279 ? -35.633 -33.614 -83.975 1.00 24.62 278 ILE A O 1
ATOM 2125 N N . THR A 1 280 ? -37.827 -33.877 -83.822 1.00 24.58 279 THR A N 1
ATOM 2126 C CA . THR A 1 280 ? -38.153 -32.473 -84.032 1.00 25.09 279 THR A CA 1
ATOM 2127 C C . THR A 1 280 ? -39.212 -32.018 -83.036 1.00 24.50 279 THR A C 1
ATOM 2128 O O . THR A 1 280 ? -40.011 -32.826 -82.561 1.00 24.41 279 THR A O 1
ATOM 2132 N N . PRO A 1 281 ? -39.217 -30.722 -82.707 1.00 28.09 280 PRO A N 1
ATOM 2133 C CA . PRO A 1 281 ? -38.165 -29.761 -83.032 1.00 29.23 280 PRO A CA 1
ATOM 2134 C C . PRO A 1 281 ? -36.927 -30.200 -82.306 1.00 30.60 280 PRO A C 1
ATOM 2135 O O . PRO A 1 281 ? -37.034 -30.923 -81.312 1.00 32.35 280 PRO A O 1
ATOM 2139 N N . PRO A 1 282 ? -35.752 -29.872 -82.841 1.00 33.15 281 PRO A N 1
ATOM 2140 C CA . PRO A 1 282 ? -34.538 -30.423 -82.275 1.00 31.96 281 PRO A CA 1
ATOM 2141 C C . PRO A 1 282 ? -34.335 -30.191 -80.771 1.00 31.91 281 PRO A C 1
ATOM 2142 O O . PRO A 1 282 ? -33.930 -31.114 -80.092 1.00 28.89 281 PRO A O 1
ATOM 2146 N N . ASP A 1 283 ? -34.555 -28.968 -80.288 1.00 34.94 282 ASP A N 1
ATOM 2147 C CA A ASP A 1 283 ? -34.354 -28.654 -78.867 0.50 35.20 282 ASP A CA 1
ATOM 2148 C CA B ASP A 1 283 ? -34.340 -28.636 -78.876 0.50 36.10 282 ASP A CA 1
ATOM 2149 C C . ASP A 1 283 ? -35.338 -29.412 -77.978 1.00 36.07 282 ASP A C 1
ATOM 2150 O O . ASP A 1 283 ? -34.936 -30.048 -77.010 1.00 38.33 282 ASP A O 1
ATOM 2159 N N . ALA A 1 284 ? -36.629 -29.402 -78.318 1.00 34.33 283 ALA A N 1
ATOM 2160 C CA . ALA A 1 284 ? -37.614 -30.209 -77.569 1.00 30.98 283 ALA A CA 1
ATOM 2161 C C . ALA A 1 284 ? -37.234 -31.681 -77.543 1.00 31.56 283 ALA A C 1
ATOM 2162 O O . ALA A 1 284 ? -37.270 -32.311 -76.492 1.00 31.94 283 ALA A O 1
ATOM 2164 N N . ALA A 1 285 ? -36.868 -32.235 -78.699 1.00 29.50 284 ALA A N 1
ATOM 2165 C CA . ALA A 1 285 ? -36.621 -33.653 -78.813 1.00 26.74 284 ALA A CA 1
ATOM 2166 C C . ALA A 1 285 ? -35.310 -34.084 -78.148 1.00 28.29 284 ALA A C 1
ATOM 2167 O O . ALA A 1 285 ? -35.217 -35.212 -77.646 1.00 28.67 284 ALA A O 1
ATOM 2169 N N . ALA A 1 286 ? -34.299 -33.202 -78.156 1.00 28.08 285 ALA A N 1
ATOM 2170 C CA . ALA A 1 286 ? -33.008 -33.480 -77.524 1.00 27.60 285 ALA A CA 1
ATOM 2171 C C . ALA A 1 286 ? -33.128 -33.564 -75.979 1.00 29.77 285 ALA A C 1
ATOM 2172 O O . ALA A 1 286 ? -32.270 -34.124 -75.313 1.00 29.33 285 ALA A O 1
ATOM 2174 N N . PHE A 1 287 ? -34.204 -33.025 -75.413 1.00 30.95 286 PHE A N 1
ATOM 2175 C CA . PHE A 1 287 ? -34.380 -33.019 -73.957 1.00 29.18 286 PHE A CA 1
ATOM 2176 C C . PHE A 1 287 ? -34.503 -34.462 -73.388 1.00 30.16 286 PHE A C 1
ATOM 2177 O O . PHE A 1 287 ? -34.181 -34.709 -72.238 1.00 27.08 286 PHE A O 1
ATOM 2185 N N . SER A 1 288 ? -34.891 -35.435 -74.215 1.00 28.14 287 SER A N 1
ATOM 2186 C CA . SER A 1 288 ? -34.997 -36.793 -73.724 1.00 30.32 287 SER A CA 1
ATOM 2187 C C . SER A 1 288 ? -33.638 -37.347 -73.201 1.00 29.60 287 SER A C 1
ATOM 2188 O O . SER A 1 288 ? -33.606 -38.110 -72.225 1.00 27.69 287 SER A O 1
ATOM 2191 N N . LEU A 1 289 ? -32.526 -36.935 -73.809 1.00 27.95 288 LEU A N 1
ATOM 2192 C CA . LEU A 1 289 ? -31.214 -37.328 -73.335 1.00 27.72 288 LEU A CA 1
ATOM 2193 C C . LEU A 1 289 ? -30.961 -36.704 -71.959 1.00 26.20 288 LEU A C 1
ATOM 2194 O O . LEU A 1 289 ? -30.408 -37.362 -71.097 1.00 25.14 288 LEU A O 1
ATOM 2199 N N . VAL A 1 290 ? -31.389 -35.458 -71.760 1.00 26.64 289 VAL A N 1
ATOM 2200 C CA . VAL A 1 290 ? -31.297 -34.829 -70.463 1.00 26.23 289 VAL A CA 1
ATOM 2201 C C . VAL A 1 290 ? -32.038 -35.654 -69.391 1.00 26.71 289 VAL A C 1
ATOM 2202 O O . VAL A 1 290 ? -31.495 -35.913 -68.304 1.00 23.26 289 VAL A O 1
ATOM 2214 N N . LEU A 1 292 ? -32.735 -38.859 -69.566 1.00 25.08 291 LEU A N 1
ATOM 2215 C CA . LEU A 1 292 ? -32.000 -40.105 -69.341 1.00 25.27 291 LEU A CA 1
ATOM 2216 C C . LEU A 1 292 ? -30.847 -39.900 -68.370 1.00 26.69 291 LEU A C 1
ATOM 2217 O O . LEU A 1 292 ? -30.598 -40.743 -67.485 1.00 26.25 291 LEU A O 1
ATOM 2222 N N . ALA A 1 293 ? -30.101 -38.815 -68.569 1.00 24.25 292 ALA A N 1
ATOM 2223 C CA . ALA A 1 293 ? -28.904 -38.584 -67.775 1.00 25.80 292 ALA A CA 1
ATOM 2224 C C . ALA A 1 293 ? -29.209 -38.265 -66.308 1.00 25.16 292 ALA A C 1
ATOM 2225 O O . ALA A 1 293 ? -28.421 -38.601 -65.438 1.00 26.32 292 ALA A O 1
ATOM 2227 N N . THR A 1 294 ? -30.349 -37.637 -66.036 1.00 27.63 293 THR A N 1
ATOM 2228 C CA . THR A 1 294 ? -30.560 -37.001 -64.743 1.00 26.24 293 THR A CA 1
ATOM 2229 C C . THR A 1 294 ? -31.713 -37.545 -63.889 1.00 26.42 293 THR A C 1
ATOM 2230 O O . THR A 1 294 ? -31.796 -37.199 -62.724 1.00 25.91 293 THR A O 1
ATOM 2234 N N . THR A 1 295 ? -32.614 -38.322 -64.481 1.00 27.68 294 THR A N 1
ATOM 2235 C CA . THR A 1 295 ? -33.797 -38.850 -63.817 1.00 27.54 294 THR A CA 1
ATOM 2236 C C . THR A 1 295 ? -33.852 -40.376 -64.079 1.00 31.12 294 THR A C 1
ATOM 2237 O O . THR A 1 295 ? -33.229 -40.871 -65.048 1.00 32.19 294 THR A O 1
ATOM 2241 N N . PRO A 1 296 ? -34.514 -41.147 -63.180 1.00 31.17 295 PRO A N 1
ATOM 2242 C CA . PRO A 1 296 ? -34.626 -42.602 -63.404 1.00 30.42 295 PRO A CA 1
ATOM 2243 C C . PRO A 1 296 ? -35.525 -43.056 -64.562 1.00 28.45 295 PRO A C 1
ATOM 2244 O O . PRO A 1 296 ? -35.191 -44.033 -65.191 1.00 32.56 295 PRO A O 1
ATOM 2248 N N . ASN A 1 297 ? -36.657 -42.396 -64.788 1.00 30.52 296 ASN A N 1
ATOM 2249 C CA A ASN A 1 297 ? -37.676 -42.777 -65.757 0.50 30.13 296 ASN A CA 1
ATOM 2250 C CA B ASN A 1 297 ? -37.525 -42.769 -65.920 0.50 30.24 296 ASN A CA 1
ATOM 2251 C C . ASN A 1 297 ? -38.285 -41.572 -66.493 1.00 29.90 296 ASN A C 1
ATOM 2252 O O . ASN A 1 297 ? -39.371 -41.697 -67.057 1.00 29.11 296 ASN A O 1
ATOM 2261 N N . GLY A 1 298 ? -37.666 -40.396 -66.422 1.00 28.00 297 GLY A N 1
ATOM 2262 C CA . GLY A 1 298 ? -38.233 -39.209 -67.071 1.00 27.13 297 GLY A CA 1
ATOM 2263 C C . GLY A 1 298 ? -38.060 -39.294 -68.597 1.00 27.55 297 GLY A C 1
ATOM 2264 O O . GLY A 1 298 ? -37.289 -40.107 -69.081 1.00 26.06 297 GLY A O 1
ATOM 2265 N N . ASP A 1 299 ? -38.758 -38.438 -69.339 1.00 28.32 298 ASP A N 1
ATOM 2266 C CA . ASP A 1 299 ? -38.729 -38.453 -70.811 1.00 28.86 298 ASP A CA 1
ATOM 2267 C C . ASP A 1 299 ? -39.281 -37.137 -71.310 1.00 30.12 298 ASP A C 1
ATOM 2268 O O . ASP A 1 299 ? -39.987 -36.440 -70.575 1.00 25.75 298 ASP A O 1
ATOM 2273 N N . ALA A 1 300 ? -38.966 -36.788 -72.556 1.00 31.65 299 ALA A N 1
ATOM 2274 C CA . ALA A 1 300 ? -39.640 -35.684 -73.232 1.00 29.80 299 ALA A CA 1
ATOM 2275 C C . ALA A 1 300 ? -40.802 -36.333 -73.987 1.00 34.12 299 ALA A C 1
ATOM 2276 O O . ALA A 1 300 ? -40.612 -36.981 -75.020 1.00 36.95 299 ALA A O 1
ATOM 2278 N N . TYR A 1 301 ? -42.003 -36.164 -73.452 1.00 31.65 300 TYR A N 1
ATOM 2279 C CA . TYR A 1 301 ? -43.177 -36.848 -73.936 1.00 31.10 300 TYR A CA 1
ATOM 2280 C C . TYR A 1 301 ? -43.856 -36.097 -75.071 1.00 29.86 300 TYR A C 1
ATOM 2281 O O . TYR A 1 301 ? -43.967 -34.875 -75.052 1.00 29.74 300 TYR A O 1
ATOM 2290 N N . THR A 1 302 ? -44.328 -36.852 -76.057 1.00 31.35 301 THR A N 1
ATOM 2291 C CA . THR A 1 302 ? -45.081 -36.288 -77.198 1.00 32.48 301 THR A CA 1
ATOM 2292 C C . THR A 1 302 ? -46.531 -35.997 -76.800 1.00 34.85 301 THR A C 1
ATOM 2293 O O . THR A 1 302 ? -46.973 -36.429 -75.732 1.00 35.75 301 THR A O 1
ATOM 2297 N N . PHE A 1 303 ? -47.258 -35.242 -77.634 1.00 36.16 302 PHE A N 1
ATOM 2298 C CA . PHE A 1 303 ? -48.644 -34.877 -77.336 1.00 37.11 302 PHE A CA 1
ATOM 2299 C C . PHE A 1 303 ? -49.515 -36.115 -77.237 1.00 37.51 302 PHE A C 1
ATOM 2300 O O . PHE A 1 303 ? -50.234 -36.263 -76.285 1.00 38.49 302 PHE A O 1
ATOM 2308 N N . ALA A 1 304 ? -49.437 -36.993 -78.229 1.00 37.23 303 ALA A N 1
ATOM 2309 C CA . ALA A 1 304 ? -50.094 -38.282 -78.171 1.00 36.82 303 ALA A CA 1
ATOM 2310 C C . ALA A 1 304 ? -49.851 -39.012 -76.839 1.00 38.83 303 ALA A C 1
ATOM 2311 O O . ALA A 1 304 ? -50.764 -39.629 -76.306 1.00 39.80 303 ALA A O 1
ATOM 2313 N N . GLU A 1 305 ? -48.625 -38.967 -76.307 1.00 38.64 304 GLU A N 1
ATOM 2314 C CA . GLU A 1 305 ? -48.345 -39.631 -75.038 1.00 37.53 304 GLU A CA 1
ATOM 2315 C C . GLU A 1 305 ? -49.041 -38.926 -73.882 1.00 37.70 304 GLU A C 1
ATOM 2316 O O . GLU A 1 305 ? -49.605 -39.581 -73.014 1.00 37.14 304 GLU A O 1
ATOM 2322 N N . TYR A 1 306 ? -49.020 -37.598 -73.889 1.00 36.82 305 TYR A N 1
ATOM 2323 C CA . TYR A 1 306 ? -49.679 -36.813 -72.846 1.00 38.80 305 TYR A CA 1
ATOM 2324 C C . TYR A 1 306 ? -51.214 -36.865 -72.925 1.00 40.27 305 TYR A C 1
ATOM 2325 O O . TYR A 1 306 ? -51.884 -36.868 -71.905 1.00 38.98 305 TYR A O 1
ATOM 2334 N N . GLU A 1 307 ? -51.750 -36.842 -74.139 1.00 41.16 306 GLU A N 1
ATOM 2335 C CA . GLU A 1 307 ? -53.187 -36.989 -74.393 1.00 42.12 306 GLU A CA 1
ATOM 2336 C C . GLU A 1 307 ? -53.686 -38.283 -73.769 1.00 39.14 306 GLU A C 1
ATOM 2337 O O . GLU A 1 307 ? -54.735 -38.309 -73.121 1.00 39.37 306 GLU A O 1
ATOM 2343 N N . SER A 1 308 ? -52.909 -39.344 -73.929 1.00 37.15 307 SER A N 1
ATOM 2344 C CA . SER A 1 308 ? -53.234 -40.638 -73.328 1.00 37.99 307 SER A CA 1
ATOM 2345 C C . SER A 1 308 ? -53.157 -40.669 -71.789 1.00 40.28 307 SER A C 1
ATOM 2346 O O . SER A 1 308 ? -53.845 -41.459 -71.149 1.00 40.45 307 SER A O 1
ATOM 2357 N N . PHE A 1 310 ? -53.729 -37.964 -69.790 1.00 39.58 309 PHE A N 1
ATOM 2358 C CA . PHE A 1 310 ? -54.907 -37.233 -69.365 1.00 41.17 309 PHE A CA 1
ATOM 2359 C C . PHE A 1 310 ? -56.185 -38.055 -69.561 1.00 43.38 309 PHE A C 1
ATOM 2360 O O . PHE A 1 310 ? -57.036 -38.097 -68.669 1.00 44.56 309 PHE A O 1
ATOM 2368 N N . SER A 1 311 ? -56.310 -38.704 -70.716 1.00 43.53 310 SER A N 1
ATOM 2369 C CA . SER A 1 311 ? -57.426 -39.611 -70.980 1.00 43.74 310 SER A CA 1
ATOM 2370 C C . SER A 1 311 ? -57.539 -40.669 -69.900 1.00 40.99 310 SER A C 1
ATOM 2371 O O . SER A 1 311 ? -58.603 -40.825 -69.335 1.00 42.82 310 SER A O 1
ATOM 2374 N N . ASN A 1 312 ? -56.447 -41.365 -69.604 1.00 41.06 311 ASN A N 1
ATOM 2375 C CA . ASN A 1 312 ? -56.400 -42.381 -68.521 1.00 40.92 311 ASN A CA 1
ATOM 2376 C C . ASN A 1 312 ? -56.564 -41.889 -67.081 1.00 42.25 311 ASN A C 1
ATOM 2377 O O . ASN A 1 312 ? -56.780 -42.706 -66.162 1.00 43.98 311 ASN A O 1
ATOM 2382 N N . ALA A 1 313 ? -56.377 -40.592 -66.864 1.00 41.51 312 ALA A N 1
ATOM 2383 C CA . ALA A 1 313 ? -56.519 -40.001 -65.539 1.00 43.08 312 ALA A CA 1
ATOM 2384 C C . ALA A 1 313 ? -57.931 -39.489 -65.341 1.00 44.31 312 ALA A C 1
ATOM 2385 O O . ALA A 1 313 ? -58.252 -38.998 -64.265 1.00 46.80 312 ALA A O 1
ATOM 2387 N N . GLY A 1 314 ? -58.751 -39.555 -66.388 1.00 44.18 313 GLY A N 1
ATOM 2388 C CA . GLY A 1 314 ? -60.151 -39.197 -66.293 1.00 44.13 313 GLY A CA 1
ATOM 2389 C C . GLY A 1 314 ? -60.569 -37.876 -66.904 1.00 43.81 313 GLY A C 1
ATOM 2390 O O . GLY A 1 314 ? -61.695 -37.441 -66.707 1.00 46.74 313 GLY A O 1
ATOM 2391 N N . PHE A 1 315 ? -59.691 -37.214 -67.638 1.00 42.85 314 PHE A N 1
ATOM 2392 C CA . PHE A 1 315 ? -60.038 -35.912 -68.172 1.00 43.22 314 PHE A CA 1
ATOM 2393 C C . PHE A 1 315 ? -60.802 -36.141 -69.455 1.00 44.93 314 PHE A C 1
ATOM 2394 O O . PHE A 1 315 ? -60.727 -37.221 -70.046 1.00 46.92 314 PHE A O 1
ATOM 2402 N N . SER A 1 316 ? -61.547 -35.128 -69.866 1.00 46.62 315 SER A N 1
ATOM 2403 C CA . SER A 1 316 ? -62.467 -35.256 -70.970 1.00 49.06 315 SER A CA 1
ATOM 2404 C C . SER A 1 316 ? -61.809 -34.907 -72.293 1.00 49.43 315 SER A C 1
ATOM 2405 O O . SER A 1 316 ? -62.234 -35.383 -73.334 1.00 51.77 315 SER A O 1
ATOM 2408 N N . HIS A 1 317 ? -60.772 -34.078 -72.260 1.00 48.65 316 HIS A N 1
ATOM 2409 C CA . HIS A 1 317 ? -60.233 -33.481 -73.481 1.00 47.74 316 HIS A CA 1
ATOM 2410 C C . HIS A 1 317 ? -58.887 -32.780 -73.210 1.00 47.07 316 HIS A C 1
ATOM 2411 O O . HIS A 1 317 ? -58.746 -32.077 -72.217 1.00 45.17 316 HIS A O 1
ATOM 2418 N N . SER A 1 318 ? -57.910 -32.997 -74.099 1.00 45.20 317 SER A N 1
ATOM 2419 C CA . SER A 1 318 ? -56.636 -32.304 -74.055 1.00 42.66 317 SER A CA 1
ATOM 2420 C C . SER A 1 318 ? -56.275 -31.818 -75.448 1.00 43.32 317 SER A C 1
ATOM 2421 O O . SER A 1 318 ? -56.539 -32.480 -76.445 1.00 41.56 317 SER A O 1
ATOM 2424 N N . GLN A 1 319 ? -55.650 -30.652 -75.488 1.00 44.10 318 GLN A N 1
ATOM 2425 C CA . GLN A 1 319 ? -55.479 -29.911 -76.698 1.00 45.81 318 GLN A CA 1
ATOM 2426 C C . GLN A 1 319 ? -54.132 -29.230 -76.700 1.00 46.26 318 GLN A C 1
ATOM 2427 O O . GLN A 1 319 ? -53.814 -28.522 -75.746 1.00 44.19 318 GLN A O 1
ATOM 2433 N N . LEU A 1 320 ? -53.367 -29.436 -77.774 1.00 47.51 319 LEU A N 1
ATOM 2434 C CA . LEU A 1 320 ? -52.053 -28.827 -77.957 1.00 49.29 319 LEU A CA 1
ATOM 2435 C C . LEU A 1 320 ? -52.167 -27.367 -78.372 1.00 52.26 319 LEU A C 1
ATOM 2436 O O . LEU A 1 320 ? -52.978 -27.019 -79.218 1.00 53.38 319 LEU A O 1
ATOM 2441 N N . HIS A 1 321 ? -51.385 -26.511 -77.720 1.00 56.11 320 HIS A N 1
ATOM 2442 C CA . HIS A 1 321 ? -51.141 -25.138 -78.161 1.00 58.47 320 HIS A CA 1
ATOM 2443 C C . HIS A 1 321 ? -49.617 -24.990 -78.326 1.00 62.20 320 HIS A C 1
ATOM 2444 O O . HIS A 1 321 ? -48.874 -24.771 -77.358 1.00 62.28 320 HIS A O 1
ATOM 2451 N N . SER A 1 322 ? -49.174 -25.170 -79.569 1.00 65.52 321 SER A N 1
ATOM 2452 C CA . SER A 1 322 ? -47.763 -25.103 -79.977 1.00 67.42 321 SER A CA 1
ATOM 2453 C C . SER A 1 322 ? -46.986 -23.884 -79.429 1.00 66.57 321 SER A C 1
ATOM 2454 O O . SER A 1 322 ? -45.816 -24.009 -79.071 1.00 65.90 321 SER A O 1
ATOM 2457 N N . LEU A 1 323 ? -47.650 -22.731 -79.350 1.00 66.01 322 LEU A N 1
ATOM 2458 C CA . LEU A 1 323 ? -47.017 -21.468 -78.961 1.00 66.77 322 LEU A CA 1
ATOM 2459 C C . LEU A 1 323 ? -45.722 -21.197 -79.755 1.00 66.15 322 LEU A C 1
ATOM 2460 O O . LEU A 1 323 ? -44.619 -21.293 -79.199 1.00 62.81 322 LEU A O 1
ATOM 2465 N N . PRO A 1 324 ? -45.868 -20.845 -81.056 1.00 66.39 323 PRO A N 1
ATOM 2466 C CA . PRO A 1 324 ? -44.724 -20.589 -81.935 1.00 66.62 323 PRO A CA 1
ATOM 2467 C C . PRO A 1 324 ? -43.837 -19.402 -81.505 1.00 65.77 323 PRO A C 1
ATOM 2468 O O . PRO A 1 324 ? -42.687 -19.334 -81.920 1.00 66.05 323 PRO A O 1
ATOM 2472 N N . THR A 1 325 ? -44.367 -18.480 -80.706 1.00 64.98 324 THR A N 1
ATOM 2473 C CA . THR A 1 325 ? -43.568 -17.379 -80.168 1.00 65.63 324 THR A CA 1
ATOM 2474 C C . THR A 1 325 ? -42.550 -17.828 -79.110 1.00 65.38 324 THR A C 1
ATOM 2475 O O . THR A 1 325 ? -41.613 -17.090 -78.820 1.00 66.12 324 THR A O 1
ATOM 2479 N N . THR A 1 326 ? -42.724 -19.022 -78.543 1.00 65.14 325 THR A N 1
ATOM 2480 C CA . THR A 1 326 ? -41.862 -19.498 -77.447 1.00 65.76 325 THR A CA 1
ATOM 2481 C C . THR A 1 326 ? -41.315 -20.925 -77.671 1.00 64.87 325 THR A C 1
ATOM 2482 O O . THR A 1 326 ? -41.920 -21.718 -78.401 1.00 64.81 325 THR A O 1
ATOM 2486 N N . GLN A 1 327 ? -40.189 -21.238 -77.018 1.00 62.76 326 GLN A N 1
ATOM 2487 C CA . GLN A 1 327 ? -39.438 -22.493 -77.242 1.00 62.00 326 GLN A CA 1
ATOM 2488 C C . GLN A 1 327 ? -40.205 -23.764 -76.866 1.00 60.54 326 GLN A C 1
ATOM 2489 O O . GLN A 1 327 ? -40.089 -24.788 -77.538 1.00 61.65 326 GLN A O 1
ATOM 2495 N N . GLN A 1 328 ? -40.959 -23.717 -75.776 1.00 58.28 327 GLN A N 1
ATOM 2496 C CA . GLN A 1 328 ? -41.663 -24.911 -75.299 1.00 54.79 327 GLN A CA 1
ATOM 2497 C C . GLN A 1 328 ? -43.139 -24.865 -75.707 1.00 51.39 327 GLN A C 1
ATOM 2498 O O . GLN A 1 328 ? -43.597 -23.886 -76.299 1.00 50.45 327 GLN A O 1
ATOM 2504 N N . GLN A 1 329 ? -43.868 -25.934 -75.410 1.00 49.87 328 GLN A N 1
ATOM 2505 C CA . GLN A 1 329 ? -45.231 -26.125 -75.924 1.00 50.19 328 GLN A CA 1
ATOM 2506 C C . GLN A 1 329 ? -46.223 -26.237 -74.758 1.00 49.05 328 GLN A C 1
ATOM 2507 O O . GLN A 1 329 ? -45.808 -26.572 -73.637 1.00 46.85 328 GLN A O 1
ATOM 2513 N N . VAL A 1 330 ? -47.508 -25.950 -75.018 1.00 46.77 329 VAL A N 1
ATOM 2514 C CA . VAL A 1 330 ? -48.579 -26.046 -73.988 1.00 44.59 329 VAL A CA 1
ATOM 2515 C C . VAL A 1 330 ? -49.664 -27.103 -74.328 1.00 42.22 329 VAL A C 1
ATOM 2516 O O . VAL A 1 330 ? -50.046 -27.244 -75.477 1.00 41.35 329 VAL A O 1
ATOM 2520 N N . ILE A 1 331 ? -50.094 -27.886 -73.333 1.00 39.23 330 ILE A N 1
ATOM 2521 C CA . ILE A 1 331 ? -51.308 -28.710 -73.414 1.00 37.54 330 ILE A CA 1
ATOM 2522 C C . ILE A 1 331 ? -52.344 -28.185 -72.411 1.00 39.31 330 ILE A C 1
ATOM 2523 O O . ILE A 1 331 ? -52.046 -28.083 -71.226 1.00 42.82 330 ILE A O 1
ATOM 2528 N N . VAL A 1 332 ? -53.543 -27.834 -72.873 1.00 37.36 331 VAL A N 1
ATOM 2529 C CA . VAL A 1 332 ? -54.671 -27.563 -71.977 1.00 36.65 331 VAL A CA 1
ATOM 2530 C C . VAL A 1 332 ? -55.554 -28.803 -71.879 1.00 39.46 331 VAL A C 1
ATOM 2531 O O . VAL A 1 332 ? -55.979 -29.339 -72.909 1.00 40.02 331 VAL A O 1
ATOM 2535 N N . ALA A 1 333 ? -55.767 -29.284 -70.653 1.00 39.83 332 ALA A N 1
ATOM 2536 C CA . ALA A 1 333 ? -56.679 -30.388 -70.360 1.00 40.62 332 ALA A CA 1
ATOM 2537 C C . ALA A 1 333 ? -57.918 -29.835 -69.656 1.00 43.27 332 ALA A C 1
ATOM 2538 O O . ALA A 1 333 ? -57.826 -28.857 -68.921 1.00 42.13 332 ALA A O 1
ATOM 2540 N N . TYR A 1 334 ? -59.065 -30.474 -69.911 1.00 45.16 333 TYR A N 1
ATOM 2541 C CA . TYR A 1 334 ? -60.374 -30.067 -69.388 1.00 45.86 333 TYR A CA 1
ATOM 2542 C C . TYR A 1 334 ? -60.901 -31.232 -68.596 1.00 46.39 333 TYR A C 1
ATOM 2543 O O . TYR A 1 334 ? -60.837 -32.378 -69.054 1.00 45.58 333 TYR A O 1
ATOM 2552 N N . LYS A 1 335 ? -61.401 -30.943 -67.400 1.00 48.90 334 LYS A N 1
ATOM 2553 C CA . LYS A 1 335 ? -61.908 -31.979 -66.483 1.00 49.40 334 LYS A CA 1
ATOM 2554 C C . LYS A 1 335 ? -63.014 -32.789 -67.163 1.00 50.17 334 LYS A C 1
ATOM 2555 O O . LYS A 1 335 ? -63.758 -32.236 -67.988 1.00 50.71 334 LYS A O 1
ATOM 2562 N N . SER B 1 3 ? -31.122 -10.449 -88.198 1.00 64.69 2 SER B N 1
ATOM 2563 C CA . SER B 1 3 ? -32.437 -9.740 -88.109 1.00 66.00 2 SER B CA 1
ATOM 2564 C C . SER B 1 3 ? -32.941 -9.767 -86.656 1.00 64.06 2 SER B C 1
ATOM 2565 O O . SER B 1 3 ? -32.869 -8.752 -85.935 1.00 63.38 2 SER B O 1
ATOM 2568 N N . THR B 1 4 ? -33.426 -10.935 -86.236 1.00 60.87 3 THR B N 1
ATOM 2569 C CA . THR B 1 4 ? -33.956 -11.137 -84.895 1.00 57.76 3 THR B CA 1
ATOM 2570 C C . THR B 1 4 ? -32.859 -11.786 -84.045 1.00 52.53 3 THR B C 1
ATOM 2571 O O . THR B 1 4 ? -32.297 -12.808 -84.424 1.00 50.31 3 THR B O 1
ATOM 2575 N N . PRO B 1 5 ? -32.515 -11.158 -82.916 1.00 48.09 4 PRO B N 1
ATOM 2576 C CA . PRO B 1 5 ? -31.471 -11.711 -82.061 1.00 46.08 4 PRO B CA 1
ATOM 2577 C C . PRO B 1 5 ? -31.953 -12.920 -81.252 1.00 41.49 4 PRO B C 1
ATOM 2578 O O . PRO B 1 5 ? -33.138 -13.021 -80.947 1.00 41.14 4 PRO B O 1
ATOM 2582 N N . SER B 1 6 ? -31.027 -13.829 -80.946 1.00 37.39 5 SER B N 1
ATOM 2583 C CA . SER B 1 6 ? -31.322 -15.103 -80.286 1.00 34.07 5 SER B CA 1
ATOM 2584 C C . SER B 1 6 ? -30.222 -15.528 -79.305 1.00 32.40 5 SER B C 1
ATOM 2585 O O . SER B 1 6 ? -29.032 -15.375 -79.612 1.00 31.16 5 SER B O 1
ATOM 2588 N N . PRO B 1 7 ? -30.614 -16.106 -78.148 1.00 30.09 6 PRO B N 1
ATOM 2589 C CA . PRO B 1 7 ? -29.667 -16.724 -77.233 1.00 28.60 6 PRO B CA 1
ATOM 2590 C C . PRO B 1 7 ? -29.407 -18.173 -77.574 1.00 27.80 6 PRO B C 1
ATOM 2591 O O . PRO B 1 7 ? -28.792 -18.862 -76.775 1.00 24.84 6 PRO B O 1
ATOM 2595 N N . ALA B 1 8 ? -29.837 -18.624 -78.760 1.00 26.24 7 ALA B N 1
ATOM 2596 C CA . ALA B 1 8 ? -29.692 -20.022 -79.156 1.00 26.72 7 ALA B CA 1
ATOM 2597 C C . ALA B 1 8 ? -28.245 -20.480 -79.238 1.00 26.26 7 ALA B C 1
ATOM 2598 O O . ALA B 1 8 ? -27.912 -21.562 -78.731 1.00 26.54 7 ALA B O 1
ATOM 2600 N N . LEU B 1 9 ? -27.383 -19.688 -79.866 1.00 25.12 8 LEU B N 1
ATOM 2601 C CA . LEU B 1 9 ? -25.955 -20.027 -79.895 1.00 26.13 8 LEU B CA 1
ATOM 2602 C C . LEU B 1 9 ? -25.450 -20.200 -78.487 1.00 25.77 8 LEU B C 1
ATOM 2603 O O . LEU B 1 9 ? -24.787 -21.196 -78.183 1.00 27.03 8 LEU B O 1
ATOM 2608 N N . PHE B 1 10 ? -25.755 -19.242 -77.615 1.00 26.43 9 PHE B N 1
ATOM 2609 C CA . PHE B 1 10 ? -25.352 -19.347 -76.189 1.00 27.33 9 PHE B CA 1
ATOM 2610 C C . PHE B 1 10 ? -25.789 -20.699 -75.538 1.00 28.78 9 PHE B C 1
ATOM 2611 O O . PHE B 1 10 ? -24.958 -21.506 -75.065 1.00 30.38 9 PHE B O 1
ATOM 2619 N N . PHE B 1 11 ? -27.086 -20.966 -75.540 1.00 28.96 10 PHE B N 1
ATOM 2620 C CA . PHE B 1 11 ? -27.595 -22.209 -74.926 1.00 28.51 10 PHE B CA 1
ATOM 2621 C C . PHE B 1 11 ? -27.097 -23.501 -75.594 1.00 27.77 10 PHE B C 1
ATOM 2622 O O . PHE B 1 11 ? -26.855 -24.507 -74.925 1.00 29.74 10 PHE B O 1
ATOM 2630 N N . ASN B 1 12 ? -26.933 -23.505 -76.906 1.00 30.83 11 ASN B N 1
ATOM 2631 C CA . ASN B 1 12 ? -26.402 -24.712 -77.561 1.00 32.28 11 ASN B CA 1
ATOM 2632 C C . ASN B 1 12 ? -24.909 -24.918 -77.255 1.00 30.05 11 ASN B C 1
ATOM 2633 O O . ASN B 1 12 ? -24.443 -26.047 -77.148 1.00 32.30 11 ASN B O 1
ATOM 2638 N N . THR B 1 13 ? -24.158 -23.828 -77.150 1.00 29.89 12 THR B N 1
ATOM 2639 C CA . THR B 1 13 ? -22.747 -23.866 -76.746 1.00 27.93 12 THR B CA 1
ATOM 2640 C C . THR B 1 13 ? -22.638 -24.350 -75.303 1.00 28.68 12 THR B C 1
ATOM 2641 O O . THR B 1 13 ? -21.830 -25.239 -74.996 1.00 30.99 12 THR B O 1
ATOM 2645 N N . VAL B 1 14 ? -23.483 -23.810 -74.430 1.00 28.93 13 VAL B N 1
ATOM 2646 C CA . VAL B 1 14 ? -23.489 -24.194 -73.017 1.00 27.33 13 VAL B CA 1
ATOM 2647 C C . VAL B 1 14 ? -23.718 -25.691 -72.872 1.00 27.91 13 VAL B C 1
ATOM 2648 O O . VAL B 1 14 ? -23.074 -26.334 -72.069 1.00 26.87 13 VAL B O 1
ATOM 2652 N N . ASN B 1 15 ? -24.626 -26.252 -73.652 1.00 27.95 14 ASN B N 1
ATOM 2653 C CA . ASN B 1 15 ? -24.956 -27.686 -73.529 1.00 29.43 14 ASN B CA 1
ATOM 2654 C C . ASN B 1 15 ? -24.174 -28.609 -74.464 1.00 30.20 14 ASN B C 1
ATOM 2655 O O . ASN B 1 15 ? -24.432 -29.798 -74.509 1.00 28.04 14 ASN B O 1
ATOM 2660 N N . ALA B 1 16 ? -23.267 -28.034 -75.240 1.00 32.19 15 ALA B N 1
ATOM 2661 C CA . ALA B 1 16 ? -22.418 -28.768 -76.197 1.00 32.70 15 ALA B CA 1
ATOM 2662 C C . ALA B 1 16 ? -21.722 -29.997 -75.573 1.00 31.16 15 ALA B C 1
ATOM 2663 O O . ALA B 1 16 ? -21.501 -30.990 -76.265 1.00 33.55 15 ALA B O 1
ATOM 2665 N N . TYR B 1 17 ? -21.388 -29.931 -74.285 1.00 29.80 16 TYR B N 1
ATOM 2666 C CA . TYR B 1 17 ? -20.703 -31.036 -73.605 1.00 30.61 16 TYR B CA 1
ATOM 2667 C C . TYR B 1 17 ? -21.546 -32.313 -73.708 1.00 31.18 16 TYR B C 1
ATOM 2668 O O . TYR B 1 17 ? -21.019 -33.424 -73.693 1.00 30.42 16 TYR B O 1
ATOM 2677 N N . GLN B 1 18 ? -22.861 -32.150 -73.786 1.00 30.13 17 GLN B N 1
ATOM 2678 C CA . GLN B 1 18 ? -23.744 -33.287 -73.900 1.00 29.86 17 GLN B CA 1
ATOM 2679 C C . GLN B 1 18 ? -23.503 -34.098 -75.183 1.00 29.27 17 GLN B C 1
ATOM 2680 O O . GLN B 1 18 ? -23.677 -35.286 -75.173 1.00 32.16 17 GLN B O 1
ATOM 2686 N N . ARG B 1 19 ? -23.066 -33.442 -76.250 1.00 28.51 18 ARG B N 1
ATOM 2687 C CA . ARG B 1 19 ? -22.832 -34.080 -77.543 1.00 31.89 18 ARG B CA 1
ATOM 2688 C C . ARG B 1 19 ? -21.627 -34.964 -77.463 1.00 29.78 18 ARG B C 1
ATOM 2689 O O . ARG B 1 19 ? -21.604 -36.026 -78.050 1.00 32.92 18 ARG B O 1
ATOM 2694 N N . SER B 1 20 ? -20.625 -34.495 -76.742 1.00 30.31 19 SER B N 1
ATOM 2695 C CA . SER B 1 20 ? -19.430 -35.255 -76.484 1.00 31.12 19 SER B CA 1
ATOM 2696 C C . SER B 1 20 ? -19.761 -36.481 -75.675 1.00 31.38 19 SER B C 1
ATOM 2697 O O . SER B 1 20 ? -19.231 -37.520 -75.974 1.00 31.25 19 SER B O 1
ATOM 2700 N N . ALA B 1 21 ? -20.646 -36.355 -74.673 1.00 31.63 20 ALA B N 1
ATOM 2701 C CA . ALA B 1 21 ? -21.080 -37.489 -73.872 1.00 29.74 20 ALA B CA 1
ATOM 2702 C C . ALA B 1 21 ? -21.828 -38.546 -74.697 1.00 30.35 20 ALA B C 1
ATOM 2703 O O . ALA B 1 21 ? -21.646 -39.746 -74.493 1.00 33.28 20 ALA B O 1
ATOM 2705 N N . ALA B 1 22 ? -22.659 -38.102 -75.627 1.00 30.15 21 ALA B N 1
ATOM 2706 C CA . ALA B 1 22 ? -23.473 -38.997 -76.439 1.00 26.77 21 ALA B CA 1
ATOM 2707 C C . ALA B 1 22 ? -22.570 -39.750 -77.395 1.00 29.39 21 ALA B C 1
ATOM 2708 O O . ALA B 1 22 ? -22.714 -40.958 -77.560 1.00 31.10 21 ALA B O 1
ATOM 2710 N N . ILE B 1 23 ? -21.636 -39.062 -78.033 1.00 28.52 22 ILE B N 1
ATOM 2711 C CA . ILE B 1 23 ? -20.772 -39.754 -78.997 1.00 31.86 22 ILE B CA 1
ATOM 2712 C C . ILE B 1 23 ? -19.805 -40.692 -78.276 1.00 31.80 22 ILE B C 1
ATOM 2713 O O . ILE B 1 23 ? -19.443 -41.735 -78.803 1.00 31.42 22 ILE B O 1
ATOM 2718 N N . LYS B 1 24 ? -19.396 -40.335 -77.064 1.00 33.07 23 LYS B N 1
ATOM 2719 C CA . LYS B 1 24 ? -18.610 -41.252 -76.245 1.00 30.50 23 LYS B CA 1
ATOM 2720 C C . LYS B 1 24 ? -19.415 -42.532 -75.933 1.00 30.75 23 LYS B C 1
ATOM 2721 O O . LYS B 1 24 ? -18.913 -43.636 -76.106 1.00 29.38 23 LYS B O 1
ATOM 2727 N N . ALA B 1 25 ? -20.674 -42.386 -75.512 1.00 29.29 24 ALA B N 1
ATOM 2728 C CA . ALA B 1 25 ? -21.482 -43.566 -75.182 1.00 26.13 24 ALA B CA 1
ATOM 2729 C C . ALA B 1 25 ? -21.667 -44.480 -76.408 1.00 27.19 24 ALA B C 1
ATOM 2730 O O . ALA B 1 25 ? -21.529 -45.724 -76.311 1.00 28.00 24 ALA B O 1
ATOM 2732 N N . ALA B 1 26 ? -21.965 -43.870 -77.553 1.00 27.69 25 ALA B N 1
ATOM 2733 C CA . ALA B 1 26 ? -22.210 -44.591 -78.809 1.00 28.43 25 ALA B CA 1
ATOM 2734 C C . ALA B 1 26 ? -20.997 -45.393 -79.306 1.00 28.68 25 ALA B C 1
ATOM 2735 O O . ALA B 1 26 ? -21.137 -46.532 -79.795 1.00 27.27 25 ALA B O 1
ATOM 2737 N N . VAL B 1 27 ? -19.816 -44.799 -79.198 1.00 28.31 26 VAL B N 1
ATOM 2738 C CA . VAL B 1 27 ? -18.590 -45.490 -79.568 1.00 26.93 26 VAL B CA 1
ATOM 2739 C C . VAL B 1 27 ? -18.283 -46.612 -78.566 1.00 29.71 26 VAL B C 1
ATOM 2740 O O . VAL B 1 27 ? -18.038 -47.775 -78.957 1.00 28.60 26 VAL B O 1
ATOM 2744 N N . GLU B 1 28 ? -18.349 -46.299 -77.281 1.00 28.30 27 GLU B N 1
ATOM 2745 C CA . GLU B 1 28 ? -18.105 -47.318 -76.257 1.00 30.31 27 GLU B CA 1
ATOM 2746 C C . GLU B 1 28 ? -19.050 -48.484 -76.338 1.00 28.57 27 GLU B C 1
ATOM 2747 O O . GLU B 1 28 ? -18.651 -49.608 -76.024 1.00 27.93 27 GLU B O 1
ATOM 2753 N N . LEU B 1 29 ? -20.289 -48.226 -76.745 1.00 27.88 28 LEU B N 1
ATOM 2754 C CA . LEU B 1 29 ? -21.319 -49.265 -76.823 1.00 28.21 28 LEU B CA 1
ATOM 2755 C C . LEU B 1 29 ? -21.365 -49.923 -78.184 1.00 29.30 28 LEU B C 1
ATOM 2756 O O . LEU B 1 29 ? -22.069 -50.919 -78.384 1.00 28.18 28 LEU B O 1
ATOM 2761 N N . ASN B 1 30 ? -20.594 -49.387 -79.113 1.00 31.33 29 ASN B N 1
ATOM 2762 C CA . ASN B 1 30 ? -20.445 -49.984 -80.431 1.00 32.35 29 ASN B CA 1
ATOM 2763 C C . ASN B 1 30 ? -21.690 -49.918 -81.267 1.00 30.28 29 ASN B C 1
ATOM 2764 O O . ASN B 1 30 ? -21.946 -50.814 -82.077 1.00 26.30 29 ASN B O 1
ATOM 2769 N N . VAL B 1 31 ? -22.422 -48.819 -81.105 1.00 28.12 30 VAL B N 1
ATOM 2770 C CA . VAL B 1 31 ? -23.694 -48.651 -81.757 1.00 27.57 30 VAL B CA 1
ATOM 2771 C C . VAL B 1 31 ? -23.552 -48.635 -83.282 1.00 27.77 30 VAL B C 1
ATOM 2772 O O . VAL B 1 31 ? -24.324 -49.269 -83.974 1.00 28.17 30 VAL B O 1
ATOM 2776 N N . PHE B 1 32 ? -22.544 -47.936 -83.808 1.00 29.25 31 PHE B N 1
ATOM 2777 C CA . PHE B 1 32 ? -22.435 -47.741 -85.254 1.00 27.08 31 PHE B CA 1
ATOM 2778 C C . PHE B 1 32 ? -22.058 -49.025 -85.949 1.00 26.73 31 PHE B C 1
ATOM 2779 O O . PHE B 1 32 ? -22.467 -49.279 -87.093 1.00 30.03 31 PHE B O 1
ATOM 2787 N N . THR B 1 33 ? -21.260 -49.827 -85.262 1.00 28.73 32 THR B N 1
ATOM 2788 C CA . THR B 1 33 ? -20.894 -51.167 -85.730 1.00 26.35 32 THR B CA 1
ATOM 2789 C C . THR B 1 33 ? -22.092 -52.089 -85.760 1.00 27.63 32 THR B C 1
ATOM 2790 O O . THR B 1 33 ? -22.171 -52.936 -86.645 1.00 27.45 32 THR B O 1
ATOM 2794 N N . ALA B 1 34 ? -23.016 -51.923 -84.808 1.00 29.07 33 ALA B N 1
ATOM 2795 C CA . ALA B 1 34 ? -24.240 -52.721 -84.773 1.00 29.21 33 ALA B CA 1
ATOM 2796 C C . ALA B 1 34 ? -25.238 -52.358 -85.861 1.00 29.64 33 ALA B C 1
ATOM 2797 O O . ALA B 1 34 ? -25.946 -53.232 -86.365 1.00 31.52 33 ALA B O 1
ATOM 2799 N N . ILE B 1 35 ? -25.344 -51.088 -86.200 1.00 31.56 34 ILE B N 1
ATOM 2800 C CA . ILE B 1 35 ? -26.214 -50.679 -87.307 1.00 30.99 34 ILE B CA 1
ATOM 2801 C C . ILE B 1 35 ? -25.574 -51.054 -88.646 1.00 32.43 34 ILE B C 1
ATOM 2802 O O . ILE B 1 35 ? -26.240 -51.646 -89.526 1.00 33.75 34 ILE B O 1
ATOM 2807 N N . SER B 1 36 ? -24.282 -50.722 -88.778 1.00 33.78 35 SER B N 1
ATOM 2808 C CA . SER B 1 36 ? -23.488 -50.957 -89.993 1.00 31.73 35 SER B CA 1
ATOM 2809 C C . SER B 1 36 ? -24.173 -50.299 -91.206 1.00 32.76 35 SER B C 1
ATOM 2810 O O . SER B 1 36 ? -24.631 -49.158 -91.094 1.00 32.97 35 SER B O 1
ATOM 2813 N N . GLN B 1 37 ? -24.236 -50.982 -92.357 1.00 33.25 36 GLN B N 1
ATOM 2814 C CA . GLN B 1 37 ? -24.942 -50.438 -93.534 1.00 33.91 36 GLN B CA 1
ATOM 2815 C C . GLN B 1 37 ? -26.403 -50.909 -93.640 1.00 32.03 36 GLN B C 1
ATOM 2816 O O . GLN B 1 37 ? -27.032 -50.758 -94.683 1.00 30.11 36 GLN B O 1
ATOM 2822 N N . GLY B 1 38 ? -26.951 -51.437 -92.549 1.00 31.57 37 GLY B N 1
ATOM 2823 C CA . GLY B 1 38 ? -28.344 -51.864 -92.510 1.00 31.98 37 GLY B CA 1
ATOM 2824 C C . GLY B 1 38 ? -29.254 -50.912 -91.764 1.00 31.50 37 GLY B C 1
ATOM 2825 O O . GLY B 1 38 ? -28.973 -49.726 -91.670 1.00 31.04 37 GLY B O 1
ATOM 2826 N N . ILE B 1 39 ? -30.358 -51.455 -91.254 1.00 33.23 38 ILE B N 1
ATOM 2827 C CA . ILE B 1 39 ? -31.408 -50.684 -90.587 1.00 35.74 38 ILE B CA 1
ATOM 2828 C C . ILE B 1 39 ? -31.823 -51.485 -89.363 1.00 34.03 38 ILE B C 1
ATOM 2829 O O . ILE B 1 39 ? -32.189 -52.651 -89.460 1.00 32.09 38 ILE B O 1
ATOM 2834 N N . GLU B 1 40 ? -31.680 -50.879 -88.186 1.00 35.18 39 GLU B N 1
ATOM 2835 C CA . GLU B 1 40 ? -31.900 -51.593 -86.927 1.00 31.90 39 GLU B CA 1
ATOM 2836 C C . GLU B 1 40 ? -32.748 -50.743 -85.988 1.00 31.35 39 GLU B C 1
ATOM 2837 O O . GLU B 1 40 ? -32.476 -49.552 -85.792 1.00 29.47 39 GLU B O 1
ATOM 2843 N N . SER B 1 41 ? -33.773 -51.370 -85.417 1.00 30.98 40 SER B N 1
ATOM 2844 C CA . SER B 1 41 ? -34.622 -50.740 -84.425 1.00 31.27 40 SER B CA 1
ATOM 2845 C C . SER B 1 41 ? -33.848 -50.509 -83.136 1.00 31.15 40 SER B C 1
ATOM 2846 O O . SER B 1 41 ? -32.770 -51.083 -82.931 1.00 29.63 40 SER B O 1
ATOM 2849 N N . SER B 1 42 ? -34.394 -49.683 -82.253 1.00 31.24 41 SER B N 1
ATOM 2850 C CA . SER B 1 42 ? -33.762 -49.514 -80.944 1.00 32.24 41 SER B CA 1
ATOM 2851 C C . SER B 1 42 ? -33.837 -50.808 -80.130 1.00 31.86 41 SER B C 1
ATOM 2852 O O . SER B 1 42 ? -32.966 -51.072 -79.342 1.00 33.26 41 SER B O 1
ATOM 2855 N N . GLN B 1 43 ? -34.844 -51.637 -80.373 1.00 32.62 42 GLN B N 1
ATOM 2856 C CA A GLN B 1 43 ? -34.964 -52.923 -79.661 0.50 33.20 42 GLN B CA 1
ATOM 2857 C CA B GLN B 1 43 ? -34.993 -52.919 -79.684 0.50 33.25 42 GLN B CA 1
ATOM 2858 C C . GLN B 1 43 ? -33.876 -53.881 -80.121 1.00 33.67 42 GLN B C 1
ATOM 2859 O O . GLN B 1 43 ? -33.226 -54.524 -79.313 1.00 32.12 42 GLN B O 1
ATOM 2870 N N . SER B 1 44 ? -33.680 -53.977 -81.431 1.00 33.00 43 SER B N 1
ATOM 2871 C CA . SER B 1 44 ? -32.605 -54.785 -81.983 1.00 31.39 43 SER B CA 1
ATOM 2872 C C . SER B 1 44 ? -31.232 -54.331 -81.477 1.00 30.91 43 SER B C 1
ATOM 2873 O O . SER B 1 44 ? -30.402 -55.140 -81.094 1.00 31.76 43 SER B O 1
ATOM 2876 N N . LEU B 1 45 ? -30.994 -53.032 -81.512 1.00 29.84 44 LEU B N 1
ATOM 2877 C CA . LEU B 1 45 ? -29.733 -52.472 -81.052 1.00 28.99 44 LEU B CA 1
ATOM 2878 C C . LEU B 1 45 ? -29.489 -52.697 -79.556 1.00 29.52 44 LEU B C 1
ATOM 2879 O O . LEU B 1 45 ? -28.355 -52.939 -79.165 1.00 27.97 44 LEU B O 1
ATOM 2884 N N . ALA B 1 46 ? -30.547 -52.654 -78.732 1.00 29.42 45 ALA B N 1
ATOM 2885 C CA . ALA B 1 46 ? -30.447 -52.939 -77.297 1.00 28.65 45 ALA B CA 1
ATOM 2886 C C . ALA B 1 46 ? -29.997 -54.375 -77.077 1.00 30.87 45 ALA B C 1
ATOM 2887 O O . ALA B 1 46 ? -29.148 -54.653 -76.217 1.00 30.86 45 ALA B O 1
ATOM 2889 N N . GLN B 1 47 ? -30.569 -55.288 -77.854 1.00 31.61 46 GLN B N 1
ATOM 2890 C CA . GLN B 1 47 ? -30.160 -56.680 -77.808 1.00 33.62 46 GLN B CA 1
ATOM 2891 C C . GLN B 1 47 ? -28.712 -56.875 -78.303 1.00 34.05 46 GLN B C 1
ATOM 2892 O O . GLN B 1 47 ? -27.941 -57.604 -77.683 1.00 36.29 46 GLN B O 1
ATOM 2895 N N . LYS B 1 48 ? -28.340 -56.246 -79.419 1.00 32.70 47 LYS B N 1
ATOM 2896 C CA . LYS B 1 48 ? -26.978 -56.409 -79.949 1.00 32.81 47 LYS B CA 1
ATOM 2897 C C . LYS B 1 48 ? -25.908 -55.809 -79.032 1.00 31.47 47 LYS B C 1
ATOM 2898 O O . LYS B 1 48 ? -24.838 -56.372 -78.880 1.00 30.59 47 LYS B O 1
ATOM 2904 N N . CYS B 1 49 ? -26.227 -54.680 -78.415 1.00 30.94 48 CYS B N 1
ATOM 2905 C CA . CYS B 1 49 ? -25.284 -53.923 -77.598 1.00 30.79 48 CYS B CA 1
ATOM 2906 C C . CYS B 1 49 ? -25.406 -54.175 -76.087 1.00 29.69 48 CYS B C 1
ATOM 2907 O O . CYS B 1 49 ? -24.628 -53.616 -75.311 1.00 30.82 48 CYS B O 1
ATOM 2910 N N . GLN B 1 50 ? -26.417 -54.962 -75.714 1.00 28.75 49 GLN B N 1
ATOM 2911 C CA A GLN B 1 50 ? -26.631 -55.396 -74.342 0.50 28.56 49 GLN B CA 1
ATOM 2912 C CA B GLN B 1 50 ? -26.726 -55.376 -74.343 0.50 28.95 49 GLN B CA 1
ATOM 2913 C C . GLN B 1 50 ? -26.952 -54.218 -73.383 1.00 30.99 49 GLN B C 1
ATOM 2914 O O . GLN B 1 50 ? -26.396 -54.134 -72.277 1.00 32.08 49 GLN B O 1
ATOM 2925 N N . THR B 1 51 ? -27.854 -53.333 -73.815 1.00 29.75 50 THR B N 1
ATOM 2926 C CA . THR B 1 51 ? -28.272 -52.147 -73.057 1.00 30.15 50 THR B CA 1
ATOM 2927 C C . THR B 1 51 ? -29.775 -52.205 -72.852 1.00 29.87 50 THR B C 1
ATOM 2928 O O . THR B 1 51 ? -30.440 -53.062 -73.415 1.00 29.29 50 THR B O 1
ATOM 2932 N N . SER B 1 52 ? -30.313 -51.284 -72.057 1.00 31.83 51 SER B N 1
ATOM 2933 C CA . SER B 1 52 ? -31.766 -51.045 -72.002 1.00 31.19 51 SER B CA 1
ATOM 2934 C C . SER B 1 52 ? -32.334 -50.609 -73.363 1.00 31.46 51 SER B C 1
ATOM 2935 O O . SER B 1 52 ? -31.655 -49.944 -74.155 1.00 31.84 51 SER B O 1
ATOM 2938 N N . GLU B 1 53 ? -33.594 -50.952 -73.629 1.00 32.55 52 GLU B N 1
ATOM 2939 C CA . GLU B 1 53 ? -34.246 -50.449 -74.835 1.00 32.80 52 GLU B CA 1
ATOM 2940 C C . GLU B 1 53 ? -34.421 -48.917 -74.788 1.00 30.08 52 GLU B C 1
ATOM 2941 O O . GLU B 1 53 ? -34.139 -48.239 -75.777 1.00 29.40 52 GLU B O 1
ATOM 2947 N N . ARG B 1 54 ? -34.885 -48.355 -73.668 1.00 27.52 53 ARG B N 1
ATOM 2948 C CA . ARG B 1 54 ? -35.175 -46.915 -73.651 1.00 27.16 53 ARG B CA 1
ATOM 2949 C C . ARG B 1 54 ? -33.894 -46.091 -73.735 1.00 25.08 53 ARG B C 1
ATOM 2950 O O . ARG B 1 54 ? -33.869 -45.077 -74.392 1.00 26.58 53 ARG B O 1
ATOM 2958 N N . GLY B 1 55 ? -32.825 -46.561 -73.108 1.00 27.14 54 GLY B N 1
ATOM 2959 C CA . GLY B 1 55 ? -31.534 -45.899 -73.205 1.00 29.92 54 GLY B CA 1
ATOM 2960 C C . GLY B 1 55 ? -31.050 -45.818 -74.642 1.00 29.69 54 GLY B C 1
ATOM 2961 O O . GLY B 1 55 ? -30.601 -44.769 -75.096 1.00 30.49 54 GLY B O 1
ATOM 2970 N N . ARG B 1 57 ? -32.902 -46.109 -77.430 1.00 27.30 56 ARG B N 1
ATOM 2971 C CA . ARG B 1 57 ? -33.806 -45.270 -78.197 1.00 27.49 56 ARG B CA 1
ATOM 2972 C C . ARG B 1 57 ? -33.474 -43.793 -77.989 1.00 28.61 56 ARG B C 1
ATOM 2973 O O . ARG B 1 57 ? -33.417 -43.029 -78.929 1.00 28.25 56 ARG B O 1
ATOM 2989 N N . LEU B 1 59 ? -30.683 -42.362 -76.890 1.00 30.73 58 LEU B N 1
ATOM 2990 C CA . LEU B 1 59 ? -29.363 -42.095 -77.481 1.00 29.69 58 LEU B CA 1
ATOM 2991 C C . LEU B 1 59 ? -29.421 -42.041 -79.011 1.00 29.32 58 LEU B C 1
ATOM 2992 O O . LEU B 1 59 ? -28.900 -41.109 -79.635 1.00 29.12 58 LEU B O 1
ATOM 2997 N N . CYS B 1 60 ? -30.048 -43.029 -79.636 1.00 28.89 59 CYS B N 1
ATOM 2998 C CA . CYS B 1 60 ? -30.152 -43.014 -81.098 1.00 29.40 59 CYS B CA 1
ATOM 2999 C C . CYS B 1 60 ? -30.947 -41.827 -81.623 1.00 29.31 59 CYS B C 1
ATOM 3000 O O . CYS B 1 60 ? -30.555 -41.224 -82.612 1.00 32.61 59 CYS B O 1
ATOM 3003 N N . ASP B 1 61 ? -32.042 -41.474 -80.969 1.00 27.34 60 ASP B N 1
ATOM 3004 C CA . ASP B 1 61 ? -32.807 -40.288 -81.391 1.00 29.53 60 ASP B CA 1
ATOM 3005 C C . ASP B 1 61 ? -31.910 -39.057 -81.310 1.00 28.97 60 ASP B C 1
ATOM 3006 O O . ASP B 1 61 ? -31.930 -38.209 -82.201 1.00 32.31 60 ASP B O 1
ATOM 3011 N N . TYR B 1 62 ? -31.088 -38.974 -80.273 1.00 29.55 61 TYR B N 1
ATOM 3012 C CA . TYR B 1 62 ? -30.186 -37.826 -80.098 1.00 29.97 61 TYR B CA 1
ATOM 3013 C C . TYR B 1 62 ? -29.119 -37.782 -81.182 1.00 29.33 61 TYR B C 1
ATOM 3014 O O . TYR B 1 62 ? -28.825 -36.721 -81.765 1.00 26.51 61 TYR B O 1
ATOM 3023 N N . LEU B 1 63 ? -28.566 -38.950 -81.474 1.00 31.68 62 LEU B N 1
ATOM 3024 C CA . LEU B 1 63 ? -27.598 -39.110 -82.575 1.00 31.44 62 LEU B CA 1
ATOM 3025 C C . LEU B 1 63 ? -28.183 -38.812 -83.977 1.00 31.93 62 LEU B C 1
ATOM 3026 O O . LEU B 1 63 ? -27.478 -38.292 -84.834 1.00 33.08 62 LEU B O 1
ATOM 3031 N N . VAL B 1 64 ? -29.459 -39.122 -84.204 1.00 30.86 63 VAL B N 1
ATOM 3032 C CA . VAL B 1 64 ? -30.173 -38.619 -85.386 1.00 28.57 63 VAL B CA 1
ATOM 3033 C C . VAL B 1 64 ? -30.271 -37.075 -85.378 1.00 30.03 63 VAL B C 1
ATOM 3034 O O . VAL B 1 64 ? -29.907 -36.408 -86.346 1.00 29.76 63 VAL B O 1
ATOM 3038 N N . ILE B 1 65 ? -30.702 -36.503 -84.258 1.00 31.11 64 ILE B N 1
ATOM 3039 C CA . ILE B 1 65 ? -30.737 -35.024 -84.119 1.00 28.85 64 ILE B CA 1
ATOM 3040 C C . ILE B 1 65 ? -29.388 -34.321 -84.415 1.00 29.63 64 ILE B C 1
ATOM 3041 O O . ILE B 1 65 ? -29.368 -33.277 -85.038 1.00 29.48 64 ILE B O 1
ATOM 3046 N N . ILE B 1 66 ? -28.277 -34.828 -83.902 1.00 31.36 65 ILE B N 1
ATOM 3047 C CA . ILE B 1 66 ? -27.002 -34.153 -84.130 1.00 32.77 65 ILE B CA 1
ATOM 3048 C C . ILE B 1 66 ? -26.284 -34.651 -85.422 1.00 33.76 65 ILE B C 1
ATOM 3049 O O . ILE B 1 66 ? -25.182 -34.200 -85.736 1.00 37.12 65 ILE B O 1
ATOM 3054 N N . GLY B 1 67 ? -26.889 -35.579 -86.156 1.00 31.02 66 GLY B N 1
ATOM 3055 C CA . GLY B 1 67 ? -26.473 -35.842 -87.535 1.00 31.31 66 GLY B CA 1
ATOM 3056 C C . GLY B 1 67 ? -25.683 -37.083 -87.847 1.00 29.17 66 GLY B C 1
ATOM 3057 O O . GLY B 1 67 ? -25.108 -37.163 -88.896 1.00 31.99 66 GLY B O 1
ATOM 3058 N N . PHE B 1 68 ? -25.668 -38.063 -86.961 1.00 29.66 67 PHE B N 1
ATOM 3059 C CA . PHE B 1 68 ? -24.880 -39.282 -87.177 1.00 28.60 67 PHE B CA 1
ATOM 3060 C C . PHE B 1 68 ? -25.606 -40.418 -87.858 1.00 29.43 67 PHE B C 1
ATOM 3061 O O . PHE B 1 68 ? -24.970 -41.346 -88.333 1.00 27.82 67 PHE B O 1
ATOM 3077 N N . THR B 1 70 ? -29.926 -41.619 -89.430 1.00 27.93 69 THR B N 1
ATOM 3078 C CA . THR B 1 70 ? -31.266 -41.186 -89.788 1.00 29.21 69 THR B CA 1
ATOM 3079 C C . THR B 1 70 ? -32.235 -42.161 -89.131 1.00 29.53 69 THR B C 1
ATOM 3080 O O . THR B 1 70 ? -31.844 -43.235 -88.697 1.00 26.31 69 THR B O 1
ATOM 3084 N N . LYS B 1 71 ? -33.493 -41.745 -89.029 1.00 30.90 70 LYS B N 1
ATOM 3085 C CA . LYS B 1 71 ? -34.530 -42.533 -88.394 1.00 30.26 70 LYS B CA 1
ATOM 3086 C C . LYS B 1 71 ? -35.565 -42.872 -89.439 1.00 32.23 70 LYS B C 1
ATOM 3087 O O . LYS B 1 71 ? -36.274 -42.000 -89.922 1.00 35.22 70 LYS B O 1
ATOM 3093 N N . GLN B 1 72 ? -35.626 -44.127 -89.836 1.00 33.32 71 GLN B N 1
ATOM 3094 C CA . GLN B 1 72 ? -36.578 -44.538 -90.857 1.00 34.93 71 GLN B CA 1
ATOM 3095 C C . GLN B 1 72 ? -37.733 -45.264 -90.172 1.00 36.95 71 GLN B C 1
ATOM 3096 O O . GLN B 1 72 ? -37.701 -45.516 -88.961 1.00 34.80 71 GLN B O 1
ATOM 3102 N N . ALA B 1 73 ? -38.743 -45.596 -90.964 1.00 38.41 72 ALA B N 1
ATOM 3103 C CA . ALA B 1 73 ? -39.915 -46.337 -90.479 1.00 39.66 72 ALA B CA 1
ATOM 3104 C C . ALA B 1 73 ? -39.536 -47.569 -89.635 1.00 40.10 72 ALA B C 1
ATOM 3105 O O . ALA B 1 73 ? -40.066 -47.758 -88.556 1.00 41.11 72 ALA B O 1
ATOM 3107 N N . GLU B 1 74 ? -38.589 -48.366 -90.121 1.00 41.26 73 GLU B N 1
ATOM 3108 C CA . GLU B 1 74 ? -38.262 -49.676 -89.543 1.00 41.70 73 GLU B CA 1
ATOM 3109 C C . GLU B 1 74 ? -37.007 -49.695 -88.631 1.00 39.79 73 GLU B C 1
ATOM 3110 O O . GLU B 1 74 ? -36.618 -50.756 -88.133 1.00 39.99 73 GLU B O 1
ATOM 3112 N N . GLY B 1 75 ? -36.386 -48.538 -88.401 1.00 37.56 74 GLY B N 1
ATOM 3113 C CA . GLY B 1 75 ? -35.180 -48.463 -87.573 1.00 35.03 74 GLY B CA 1
ATOM 3114 C C . GLY B 1 75 ? -34.199 -47.378 -87.981 1.00 34.80 74 GLY B C 1
ATOM 3115 O O . GLY B 1 75 ? -34.511 -46.545 -88.833 1.00 33.34 74 GLY B O 1
ATOM 3116 N N . TYR B 1 76 ? -33.006 -47.407 -87.378 1.00 33.19 75 TYR B N 1
ATOM 3117 C CA . TYR B 1 76 ? -31.974 -46.376 -87.612 1.00 33.00 75 TYR B CA 1
ATOM 3118 C C . TYR B 1 76 ? -31.028 -46.814 -88.682 1.00 31.89 75 TYR B C 1
ATOM 3119 O O . TYR B 1 76 ? -30.749 -47.983 -88.822 1.00 30.81 75 TYR B O 1
ATOM 3128 N N . ARG B 1 77 ? -30.513 -45.837 -89.412 1.00 31.60 76 ARG B N 1
ATOM 3129 C CA . ARG B 1 77 ? -29.648 -46.081 -90.530 1.00 33.11 76 ARG B CA 1
ATOM 3130 C C . ARG B 1 77 ? -28.481 -45.089 -90.444 1.00 30.57 76 ARG B C 1
ATOM 3131 O O . ARG B 1 77 ? -28.671 -43.917 -90.099 1.00 28.71 76 ARG B O 1
ATOM 3139 N N . LEU B 1 78 ? -27.263 -45.569 -90.673 1.00 28.86 77 LEU B N 1
ATOM 3140 C CA . LEU B 1 78 ? -26.110 -44.682 -90.635 1.00 30.74 77 LEU B CA 1
ATOM 3141 C C . LEU B 1 78 ? -26.103 -43.696 -91.817 1.00 27.97 77 LEU B C 1
ATOM 3142 O O . LEU B 1 78 ? -26.622 -43.974 -92.885 1.00 27.22 77 LEU B O 1
ATOM 3147 N N . THR B 1 79 ? -25.552 -42.508 -91.585 1.00 31.12 78 THR B N 1
ATOM 3148 C CA . THR B 1 79 ? -25.072 -41.673 -92.673 1.00 29.54 78 THR B CA 1
ATOM 3149 C C . THR B 1 79 ? -23.823 -42.342 -93.260 1.00 31.33 78 THR B C 1
ATOM 3150 O O . THR B 1 79 ? -23.209 -43.246 -92.660 1.00 29.06 78 THR B O 1
ATOM 3154 N N . SER B 1 80 ? -23.464 -41.918 -94.457 1.00 30.85 79 SER B N 1
ATOM 3155 C CA . SER B 1 80 ? -22.294 -42.423 -95.132 1.00 30.84 79 SER B CA 1
ATOM 3156 C C . SER B 1 80 ? -21.057 -42.224 -94.326 1.00 29.25 79 SER B C 1
ATOM 3157 O O . SER B 1 80 ? -20.167 -43.068 -94.333 1.00 30.31 79 SER B O 1
ATOM 3160 N N . ASP B 1 81 ? -20.972 -41.056 -93.709 1.00 29.60 80 ASP B N 1
ATOM 3161 C CA . ASP B 1 81 ? -19.834 -40.677 -92.878 1.00 31.14 80 ASP B CA 1
ATOM 3162 C C . ASP B 1 81 ? -19.675 -41.585 -91.667 1.00 31.50 80 ASP B C 1
ATOM 3163 O O . ASP B 1 81 ? -18.553 -42.013 -91.353 1.00 31.04 80 ASP B O 1
ATOM 3168 N N . SER B 1 82 ? -20.795 -41.924 -91.028 1.00 30.29 81 SER B N 1
ATOM 3169 C CA . SER B 1 82 ? -20.774 -42.851 -89.890 1.00 29.20 81 SER B CA 1
ATOM 3170 C C . SER B 1 82 ? -20.434 -44.282 -90.328 1.00 28.76 81 SER B C 1
ATOM 3171 O O . SER B 1 82 ? -19.658 -44.964 -89.682 1.00 26.67 81 SER B O 1
ATOM 3174 N N . ALA B 1 83 ? -21.019 -44.732 -91.434 1.00 29.47 82 ALA B N 1
ATOM 3175 C CA . ALA B 1 83 ? -20.680 -46.022 -92.038 1.00 31.13 82 ALA B CA 1
ATOM 3176 C C . ALA B 1 83 ? -19.175 -46.128 -92.342 1.00 32.84 82 ALA B C 1
ATOM 3177 O O . ALA B 1 83 ? -18.547 -47.174 -92.151 1.00 32.26 82 ALA B O 1
ATOM 3187 N N . PHE B 1 85 ? -16.508 -44.115 -91.016 1.00 30.62 84 PHE B N 1
ATOM 3188 C CA . PHE B 1 85 ? -15.568 -43.767 -89.948 1.00 28.52 84 PHE B CA 1
ATOM 3189 C C . PHE B 1 85 ? -15.862 -44.319 -88.557 1.00 26.23 84 PHE B C 1
ATOM 3190 O O . PHE B 1 85 ? -14.986 -44.282 -87.680 1.00 24.06 84 PHE B O 1
ATOM 3198 N N . LEU B 1 86 ? -17.080 -44.804 -88.337 1.00 25.74 85 LEU B N 1
ATOM 3199 C CA . LEU B 1 86 ? -17.515 -45.207 -87.002 1.00 26.73 85 LEU B CA 1
ATOM 3200 C C . LEU B 1 86 ? -17.979 -46.650 -86.909 1.00 25.90 85 LEU B C 1
ATOM 3201 O O . LEU B 1 86 ? -18.211 -47.147 -85.806 1.00 28.18 85 LEU B O 1
ATOM 3206 N N . ASP B 1 87 ? -18.104 -47.315 -88.041 1.00 23.65 86 ASP B N 1
ATOM 3207 C CA . ASP B 1 87 ? -18.440 -48.758 -88.083 1.00 26.78 86 ASP B CA 1
ATOM 3208 C C . ASP B 1 87 ? -17.119 -49.492 -88.059 1.00 26.77 86 ASP B C 1
ATOM 3209 O O . ASP B 1 87 ? -16.289 -49.273 -88.930 1.00 27.85 86 ASP B O 1
ATOM 3214 N N . ARG B 1 88 ? -16.885 -50.335 -87.055 1.00 27.99 87 ARG B N 1
ATOM 3215 C CA . ARG B 1 88 ? -15.577 -51.019 -86.949 1.00 28.86 87 ARG B CA 1
ATOM 3216 C C . ARG B 1 88 ? -15.218 -51.887 -88.159 1.00 32.18 87 ARG B C 1
ATOM 3217 O O . ARG B 1 88 ? -14.040 -52.202 -88.380 1.00 30.32 87 ARG B O 1
ATOM 3225 N N . GLN B 1 89 ? -16.234 -52.273 -88.926 1.00 33.32 88 GLN B N 1
ATOM 3226 C CA . GLN B 1 89 ? -16.060 -53.117 -90.090 1.00 35.97 88 GLN B CA 1
ATOM 3227 C C . GLN B 1 89 ? -15.388 -52.333 -91.210 1.00 34.88 88 GLN B C 1
ATOM 3228 O O . GLN B 1 89 ? -14.830 -52.931 -92.141 1.00 35.64 88 GLN B O 1
ATOM 3234 N N . SER B 1 90 ? -15.429 -51.005 -91.133 1.00 32.36 89 SER B N 1
ATOM 3235 C CA . SER B 1 90 ? -14.803 -50.176 -92.155 1.00 30.73 89 SER B CA 1
ATOM 3236 C C . SER B 1 90 ? -13.313 -50.016 -91.916 1.00 30.11 89 SER B C 1
ATOM 3237 O O . SER B 1 90 ? -12.886 -49.798 -90.784 1.00 30.62 89 SER B O 1
ATOM 3240 N N . LYS B 1 91 ? -12.541 -50.110 -92.999 1.00 30.01 90 LYS B N 1
ATOM 3241 C CA . LYS B 1 91 ? -11.091 -49.930 -93.000 1.00 30.53 90 LYS B CA 1
ATOM 3242 C C . LYS B 1 91 ? -10.676 -48.563 -92.501 1.00 30.37 90 LYS B C 1
ATOM 3243 O O . LYS B 1 91 ? -9.530 -48.373 -92.136 1.00 33.85 90 LYS B O 1
ATOM 3245 N N . PHE B 1 92 ? -11.606 -47.613 -92.483 1.00 30.50 91 PHE B N 1
ATOM 3246 C CA . PHE B 1 92 ? -11.323 -46.233 -92.136 1.00 31.20 91 PHE B CA 1
ATOM 3247 C C . PHE B 1 92 ? -11.855 -45.861 -90.771 1.00 28.82 91 PHE B C 1
ATOM 3248 O O . PHE B 1 92 ? -11.953 -44.685 -90.466 1.00 31.36 91 PHE B O 1
ATOM 3256 N N . TYR B 1 93 ? -12.194 -46.847 -89.956 1.00 27.75 92 TYR B N 1
ATOM 3257 C CA . TYR B 1 93 ? -12.710 -46.605 -88.601 1.00 28.71 92 TYR B CA 1
ATOM 3258 C C . TYR B 1 93 ? -11.741 -45.795 -87.721 1.00 28.95 92 TYR B C 1
ATOM 3259 O O . TYR B 1 93 ? -10.586 -46.158 -87.564 1.00 30.67 92 TYR B O 1
ATOM 3268 N N . VAL B 1 94 ? -12.240 -44.709 -87.136 1.00 29.00 93 VAL B N 1
ATOM 3269 C CA . VAL B 1 94 ? -11.434 -43.809 -86.352 1.00 26.77 93 VAL B CA 1
ATOM 3270 C C . VAL B 1 94 ? -12.031 -43.660 -84.965 1.00 28.38 93 VAL B C 1
ATOM 3271 O O . VAL B 1 94 ? -11.558 -42.877 -84.165 1.00 30.53 93 VAL B O 1
ATOM 3275 N N . GLY B 1 95 ? -13.066 -44.423 -84.649 1.00 30.39 94 GLY B N 1
ATOM 3276 C CA . GLY B 1 95 ? -13.807 -44.186 -83.402 1.00 28.12 94 GLY B CA 1
ATOM 3277 C C . GLY B 1 95 ? -12.968 -44.268 -82.148 1.00 27.09 94 GLY B C 1
ATOM 3278 O O . GLY B 1 95 ? -13.235 -43.585 -81.167 1.00 27.18 94 GLY B O 1
ATOM 3279 N N . ASP B 1 96 ? -11.941 -45.098 -82.152 1.00 30.76 95 ASP B N 1
ATOM 3280 C CA . ASP B 1 96 ? -11.168 -45.305 -80.922 1.00 29.91 95 ASP B CA 1
ATOM 3281 C C . ASP B 1 96 ? -10.219 -44.140 -80.612 1.00 30.28 95 ASP B C 1
ATOM 3282 O O . ASP B 1 96 ? -9.528 -44.155 -79.595 1.00 29.45 95 ASP B O 1
ATOM 3287 N N . ALA B 1 97 ? -10.233 -43.113 -81.471 1.00 29.75 96 ALA B N 1
ATOM 3288 C CA . ALA B 1 97 ? -9.604 -41.812 -81.189 1.00 29.54 96 ALA B CA 1
ATOM 3289 C C . ALA B 1 97 ? -10.016 -41.196 -79.850 1.00 30.73 96 ALA B C 1
ATOM 3290 O O . ALA B 1 97 ? -9.253 -40.413 -79.295 1.00 32.96 96 ALA B O 1
ATOM 3292 N N . ILE B 1 98 ? -11.213 -41.519 -79.356 1.00 30.36 97 ILE B N 1
ATOM 3293 C CA . ILE B 1 98 ? -11.691 -41.006 -78.059 1.00 31.74 97 ILE B CA 1
ATOM 3294 C C . ILE B 1 98 ? -10.839 -41.493 -76.862 1.00 30.31 97 ILE B C 1
ATOM 3295 O O . ILE B 1 98 ? -10.830 -40.853 -75.828 1.00 28.54 97 ILE B O 1
ATOM 3300 N N . GLU B 1 99 ? -10.112 -42.605 -77.020 1.00 29.90 98 GLU B N 1
ATOM 3301 C CA . GLU B 1 99 ? -9.181 -43.054 -75.985 1.00 30.67 98 GLU B CA 1
ATOM 3302 C C . GLU B 1 99 ? -8.175 -41.935 -75.637 1.00 28.69 98 GLU B C 1
ATOM 3303 O O . GLU B 1 99 ? -7.884 -41.723 -74.482 1.00 29.36 98 GLU B O 1
ATOM 3305 N N . PHE B 1 100 ? -7.695 -41.186 -76.628 1.00 29.42 99 PHE B N 1
ATOM 3306 C CA . PHE B 1 100 ? -6.904 -39.974 -76.355 1.00 29.66 99 PHE B CA 1
ATOM 3307 C C . PHE B 1 100 ? -7.762 -38.694 -76.179 1.00 27.98 99 PHE B C 1
ATOM 3308 O O . PHE B 1 100 ? -7.623 -37.977 -75.211 1.00 26.59 99 PHE B O 1
ATOM 3316 N N . LEU B 1 101 ? -8.618 -38.401 -77.139 1.00 28.23 100 LEU B N 1
ATOM 3317 C CA . LEU B 1 101 ? -9.336 -37.126 -77.158 1.00 30.13 100 LEU B CA 1
ATOM 3318 C C . LEU B 1 101 ? -10.240 -36.873 -75.934 1.00 31.32 100 LEU B C 1
ATOM 3319 O O . LEU B 1 101 ? -10.381 -35.730 -75.496 1.00 32.76 100 LEU B O 1
ATOM 3324 N N . LEU B 1 102 ? -10.845 -37.929 -75.389 1.00 31.36 101 LEU B N 1
ATOM 3325 C CA . LEU B 1 102 ? -11.638 -37.799 -74.174 1.00 34.46 101 LEU B CA 1
ATOM 3326 C C . LEU B 1 102 ? -10.917 -38.409 -72.982 1.00 33.63 101 LEU B C 1
ATOM 3327 O O . LEU B 1 102 ? -11.534 -38.743 -71.982 1.00 37.68 101 LEU B O 1
ATOM 3332 N N . SER B 1 103 ? -9.605 -38.532 -73.075 1.00 33.47 102 SER B N 1
ATOM 3333 C CA . SER B 1 103 ? -8.810 -38.865 -71.906 1.00 35.54 102 SER B CA 1
ATOM 3334 C C . SER B 1 103 ? -9.018 -37.799 -70.835 1.00 34.73 102 SER B C 1
ATOM 3335 O O . SER B 1 103 ? -9.065 -36.613 -71.165 1.00 36.05 102 SER B O 1
ATOM 3338 N N . PRO B 1 104 ? -9.064 -38.197 -69.549 1.00 35.42 103 PRO B N 1
ATOM 3339 C CA . PRO B 1 104 ? -9.150 -37.217 -68.461 1.00 36.43 103 PRO B CA 1
ATOM 3340 C C . PRO B 1 104 ? -7.951 -36.299 -68.470 1.00 35.52 103 PRO B C 1
ATOM 3341 O O . PRO B 1 104 ? -8.021 -35.156 -68.051 1.00 33.44 103 PRO B O 1
ATOM 3358 N N . ILE B 1 106 ? -6.721 -34.863 -70.869 1.00 38.28 105 ILE B N 1
ATOM 3359 C CA . ILE B 1 106 ? -7.048 -33.685 -71.708 1.00 36.89 105 ILE B CA 1
ATOM 3360 C C . ILE B 1 106 ? -8.321 -32.961 -71.226 1.00 37.49 105 ILE B C 1
ATOM 3361 O O . ILE B 1 106 ? -8.351 -31.729 -71.159 1.00 38.55 105 ILE B O 1
ATOM 3366 N N . THR B 1 107 ? -9.372 -33.706 -70.877 1.00 35.77 106 THR B N 1
ATOM 3367 C CA . THR B 1 107 ? -10.612 -33.063 -70.435 1.00 33.57 106 THR B CA 1
ATOM 3368 C C . THR B 1 107 ? -10.453 -32.329 -69.093 1.00 33.12 106 THR B C 1
ATOM 3369 O O . THR B 1 107 ? -11.050 -31.269 -68.923 1.00 35.75 106 THR B O 1
ATOM 3373 N N . ASN B 1 108 ? -9.659 -32.855 -68.154 1.00 33.24 107 ASN B N 1
ATOM 3374 C CA . ASN B 1 108 ? -9.338 -32.109 -66.892 1.00 33.85 107 ASN B CA 1
ATOM 3375 C C . ASN B 1 108 ? -8.877 -30.668 -67.140 1.00 34.01 107 ASN B C 1
ATOM 3376 O O . ASN B 1 108 ? -9.252 -29.749 -66.408 1.00 34.56 107 ASN B O 1
ATOM 3381 N N . GLY B 1 109 ? -8.041 -30.479 -68.157 1.00 32.40 108 GLY B N 1
ATOM 3382 C CA . GLY B 1 109 ? -7.581 -29.140 -68.537 1.00 33.52 108 GLY B CA 1
ATOM 3383 C C . GLY B 1 109 ? -8.718 -28.158 -68.795 1.00 33.17 108 GLY B C 1
ATOM 3384 O O . GLY B 1 109 ? -8.663 -27.000 -68.375 1.00 33.72 108 GLY B O 1
ATOM 3385 N N . PHE B 1 110 ? -9.761 -28.631 -69.463 1.00 33.49 109 PHE B N 1
ATOM 3386 C CA . PHE B 1 110 ? -10.921 -27.785 -69.776 1.00 35.00 109 PHE B CA 1
ATOM 3387 C C . PHE B 1 110 ? -11.890 -27.626 -68.597 1.00 34.63 109 PHE B C 1
ATOM 3388 O O . PHE B 1 110 ? -12.611 -26.651 -68.530 1.00 34.88 109 PHE B O 1
ATOM 3396 N N . ASN B 1 111 ? -11.890 -28.566 -67.666 1.00 35.54 110 ASN B N 1
ATOM 3397 C CA . ASN B 1 111 ? -12.653 -28.400 -66.430 1.00 37.81 110 ASN B CA 1
ATOM 3398 C C . ASN B 1 111 ? -12.256 -27.159 -65.657 1.00 37.68 110 ASN B C 1
ATOM 3399 O O . ASN B 1 111 ? -13.077 -26.605 -64.944 1.00 35.92 110 ASN B O 1
ATOM 3404 N N . ASP B 1 112 ? -11.016 -26.695 -65.788 1.00 40.44 111 ASP B N 1
ATOM 3405 C CA . ASP B 1 112 ? -10.668 -25.391 -65.176 1.00 42.73 111 ASP B CA 1
ATOM 3406 C C . ASP B 1 112 ? -10.062 -24.407 -66.170 1.00 37.37 111 ASP B C 1
ATOM 3407 O O . ASP B 1 112 ? -9.050 -23.762 -65.917 1.00 33.62 111 ASP B O 1
ATOM 3412 N N . LEU B 1 113 ? -10.758 -24.278 -67.296 1.00 33.93 112 LEU B N 1
ATOM 3413 C CA . LEU B 1 113 ? -10.368 -23.353 -68.341 1.00 31.66 112 LEU B CA 1
ATOM 3414 C C . LEU B 1 113 ? -10.340 -21.924 -67.836 1.00 28.84 112 LEU B C 1
ATOM 3415 O O . LEU B 1 113 ? -9.466 -21.180 -68.201 1.00 29.57 112 LEU B O 1
ATOM 3420 N N . THR B 1 114 ? -11.256 -21.552 -66.956 1.00 28.18 113 THR B N 1
ATOM 3421 C CA . THR B 1 114 ? -11.242 -20.194 -66.377 1.00 29.32 113 THR B CA 1
ATOM 3422 C C . THR B 1 114 ? -9.905 -19.881 -65.685 1.00 28.60 113 THR B C 1
ATOM 3423 O O . THR B 1 114 ? -9.344 -18.796 -65.862 1.00 28.85 113 THR B O 1
ATOM 3427 N N . ALA B 1 115 ? -9.385 -20.850 -64.923 1.00 28.25 114 ALA B N 1
ATOM 3428 C CA . ALA B 1 115 ? -8.115 -20.697 -64.206 1.00 28.71 114 ALA B CA 1
ATOM 3429 C C . ALA B 1 115 ? -6.952 -20.598 -65.182 1.00 28.50 114 ALA B C 1
ATOM 3430 O O . ALA B 1 115 ? -6.047 -19.793 -64.983 1.00 30.28 114 ALA B O 1
ATOM 3432 N N . ALA B 1 116 ? -7.001 -21.404 -66.255 1.00 27.78 115 ALA B N 1
ATOM 3433 C CA . ALA B 1 116 ? -6.007 -21.375 -67.327 1.00 25.72 115 ALA B CA 1
ATOM 3434 C C . ALA B 1 116 ? -5.953 -20.000 -67.961 1.00 26.50 115 ALA B C 1
ATOM 3435 O O . ALA B 1 116 ? -4.871 -19.463 -68.188 1.00 26.72 115 ALA B O 1
ATOM 3437 N N . VAL B 1 117 ? -7.117 -19.409 -68.221 1.00 27.87 116 VAL B N 1
ATOM 3438 C CA . VAL B 1 117 ? -7.175 -18.075 -68.861 1.00 27.49 116 VAL B CA 1
ATOM 3439 C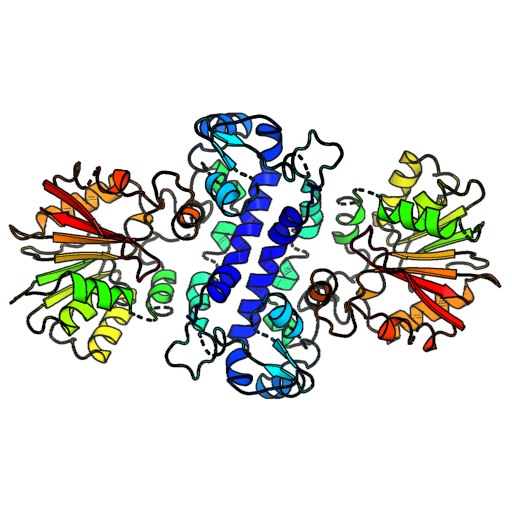 C . VAL B 1 117 ? -6.549 -16.976 -67.989 1.00 27.21 116 VAL B C 1
ATOM 3440 O O . VAL B 1 117 ? -5.802 -16.096 -68.475 1.00 26.76 116 VAL B O 1
ATOM 3444 N N . LEU B 1 118 ? -6.860 -17.020 -66.701 1.00 29.75 117 LEU B N 1
ATOM 3445 C CA . LEU B 1 118 ? -6.248 -16.115 -65.738 1.00 31.24 117 LEU B CA 1
ATOM 3446 C C . LEU B 1 118 ? -4.737 -16.326 -65.610 1.00 31.05 117 LEU B C 1
ATOM 3447 O O . LEU B 1 118 ? -3.995 -15.374 -65.565 1.00 33.38 117 LEU B O 1
ATOM 3452 N N . LYS B 1 119 ? -4.300 -17.576 -65.552 1.00 32.15 118 LYS B N 1
ATOM 3453 C CA . LYS B 1 119 ? -2.880 -17.932 -65.397 1.00 34.68 118 LYS B CA 1
ATOM 3454 C C . LYS B 1 119 ? -2.057 -17.759 -66.679 1.00 32.33 118 LYS B C 1
ATOM 3455 O O . LYS B 1 119 ? -0.904 -17.379 -66.638 1.00 29.14 118 LYS B O 1
ATOM 3461 N N . GLY B 1 120 ? -2.646 -18.075 -67.826 1.00 32.49 119 GLY B N 1
ATOM 3462 C CA . GLY B 1 120 ? -1.917 -17.995 -69.098 1.00 32.44 119 GLY B CA 1
ATOM 3463 C C . GLY B 1 120 ? -1.305 -19.318 -69.495 1.00 29.83 119 GLY B C 1
ATOM 3464 O O . GLY B 1 120 ? -0.297 -19.370 -70.210 1.00 29.14 119 GLY B O 1
ATOM 3465 N N . GLY B 1 121 ? -1.951 -20.388 -69.066 1.00 28.13 120 GLY B N 1
ATOM 3466 C CA . GLY B 1 121 ? -1.396 -21.709 -69.199 1.00 29.12 120 GLY B CA 1
ATOM 3467 C C . GLY B 1 121 ? -2.093 -22.672 -68.272 1.00 29.48 120 GLY B C 1
ATOM 3468 O O . GLY B 1 121 ? -2.855 -22.283 -67.378 1.00 28.91 120 GLY B O 1
ATOM 3469 N N . THR B 1 122 ? -1.796 -23.943 -68.454 1.00 29.81 121 THR B N 1
ATOM 3470 C CA . THR B 1 122 ? -2.605 -24.975 -67.854 1.00 32.81 121 THR B CA 1
ATOM 3471 C C . THR B 1 122 ? -2.655 -24.849 -66.332 1.00 38.72 121 THR B C 1
ATOM 3472 O O . THR B 1 122 ? -1.619 -24.647 -65.661 1.00 41.39 121 THR B O 1
ATOM 3476 N N . ALA B 1 123 ? -3.879 -24.996 -65.807 1.00 40.91 122 ALA B N 1
ATOM 3477 C CA . ALA B 1 123 ? -4.162 -24.981 -64.383 1.00 42.48 122 ALA B CA 1
ATOM 3478 C C . ALA B 1 123 ? -3.959 -26.353 -63.700 1.00 43.30 122 ALA B C 1
ATOM 3479 O O . ALA B 1 123 ? -4.226 -26.452 -62.526 1.00 45.13 122 ALA B O 1
ATOM 3481 N N . ILE B 1 124 ? -3.495 -27.400 -64.392 1.00 45.35 123 ILE B N 1
ATOM 3482 C CA . ILE B 1 124 ? -3.454 -28.754 -63.785 1.00 46.86 123 ILE B CA 1
ATOM 3483 C C . ILE B 1 124 ? -2.125 -29.088 -63.108 1.00 48.00 123 ILE B C 1
ATOM 3484 O O . ILE B 1 124 ? -1.060 -28.766 -63.635 1.00 50.65 123 ILE B O 1
ATOM 3489 N N . THR B 1 129 ? 0.784 -31.966 -69.828 1.00 42.21 128 THR B N 1
ATOM 3490 C CA . THR B 1 129 ? 0.937 -33.192 -70.576 1.00 40.02 128 THR B CA 1
ATOM 3491 C C . THR B 1 129 ? 2.461 -33.442 -70.746 1.00 42.30 128 THR B C 1
ATOM 3492 O O . THR B 1 129 ? 2.927 -34.581 -70.940 1.00 42.69 128 THR B O 1
ATOM 3496 N N . LEU B 1 130 ? 3.251 -32.385 -70.543 1.00 42.42 129 LEU B N 1
ATOM 3497 C CA . LEU B 1 130 ? 4.661 -32.386 -70.924 1.00 43.33 129 LEU B CA 1
ATOM 3498 C C . LEU B 1 130 ? 5.591 -32.904 -69.833 1.00 43.90 129 LEU B C 1
ATOM 3499 O O . LEU B 1 130 ? 6.811 -32.750 -69.939 1.00 43.50 129 LEU B O 1
ATOM 3504 N N . SER B 1 131 ? 5.003 -33.531 -68.803 1.00 45.36 130 SER B N 1
ATOM 3505 C CA . SER B 1 131 ? 5.747 -34.230 -67.748 1.00 43.91 130 SER B CA 1
ATOM 3506 C C . SER B 1 131 ? 6.602 -35.331 -68.372 1.00 43.63 130 SER B C 1
ATOM 3507 O O . SER B 1 131 ? 6.208 -35.930 -69.388 1.00 42.85 130 SER B O 1
ATOM 3509 N N . PRO B 1 132 ? 7.786 -35.596 -67.790 1.00 45.22 131 PRO B N 1
ATOM 3510 C CA . PRO B 1 132 ? 8.564 -36.718 -68.354 1.00 45.53 131 PRO B CA 1
ATOM 3511 C C . PRO B 1 132 ? 7.747 -38.010 -68.454 1.00 44.21 131 PRO B C 1
ATOM 3512 O O . PRO B 1 132 ? 7.208 -38.503 -67.460 1.00 46.54 131 PRO B O 1
ATOM 3516 N N . GLU B 1 133 ? 7.609 -38.499 -69.675 1.00 42.30 132 GLU B N 1
ATOM 3517 C CA . GLU B 1 133 ? 7.035 -39.801 -69.931 1.00 41.21 132 GLU B CA 1
ATOM 3518 C C . GLU B 1 133 ? 5.598 -39.875 -69.439 1.00 39.72 132 GLU B C 1
ATOM 3519 O O . GLU B 1 133 ? 5.207 -40.857 -68.812 1.00 41.40 132 GLU B O 1
ATOM 3525 N N . HIS B 1 134 ? 4.803 -38.847 -69.725 1.00 35.80 133 HIS B N 1
ATOM 3526 C CA . HIS B 1 134 ? 3.389 -38.924 -69.405 1.00 36.10 133 HIS B CA 1
ATOM 3527 C C . HIS B 1 134 ? 2.708 -40.053 -70.225 1.00 36.13 133 HIS B C 1
ATOM 3528 O O . HIS B 1 134 ? 2.874 -40.124 -71.438 1.00 34.26 133 HIS B O 1
ATOM 3535 N N . PRO B 1 135 ? 1.963 -40.964 -69.559 1.00 38.30 134 PRO B N 1
ATOM 3536 C CA . PRO B 1 135 ? 1.388 -42.119 -70.278 1.00 36.07 134 PRO B CA 1
ATOM 3537 C C . PRO B 1 135 ? 0.238 -41.823 -71.223 1.00 33.30 134 PRO B C 1
ATOM 3538 O O . PRO B 1 135 ? -0.186 -42.722 -71.941 1.00 32.77 134 PRO B O 1
ATOM 3542 N N . VAL B 1 136 ? -0.265 -40.592 -71.238 1.00 33.21 135 VAL B N 1
ATOM 3543 C CA . VAL B 1 136 ? -1.273 -40.220 -72.219 1.00 32.40 135 VAL B CA 1
ATOM 3544 C C . VAL B 1 136 ? -0.647 -40.242 -73.625 1.00 32.60 135 VAL B C 1
ATOM 3545 O O . VAL B 1 136 ? -1.358 -40.399 -74.608 1.00 32.75 135 VAL B O 1
ATOM 3549 N N . TRP B 1 137 ? 0.677 -40.096 -73.711 1.00 30.24 136 TRP B N 1
ATOM 3550 C CA . TRP B 1 137 ? 1.359 -40.149 -75.000 1.00 29.63 136 TRP B CA 1
ATOM 3551 C C . TRP B 1 137 ? 1.457 -41.550 -75.570 1.00 29.82 136 TRP B C 1
ATOM 3552 O O . TRP B 1 137 ? 1.514 -41.696 -76.777 1.00 28.64 136 TRP B O 1
ATOM 3563 N N . VAL B 1 138 ? 1.448 -42.583 -74.726 1.00 32.01 137 VAL B N 1
ATOM 3564 C CA . VAL B 1 138 ? 1.280 -43.947 -75.236 1.00 32.59 137 VAL B CA 1
ATOM 3565 C C . VAL B 1 138 ? -0.130 -44.103 -75.803 1.00 33.51 137 VAL B C 1
ATOM 3566 O O . VAL B 1 138 ? -0.327 -44.774 -76.829 1.00 35.95 137 VAL B O 1
ATOM 3570 N N . GLN B 1 139 ? -1.105 -43.446 -75.172 1.00 33.77 138 GLN B N 1
ATOM 3571 C CA . GLN B 1 139 ? -2.487 -43.456 -75.690 1.00 35.01 138 GLN B CA 1
ATOM 3572 C C . GLN B 1 139 ? -2.624 -42.672 -76.987 1.00 32.04 138 GLN B C 1
ATOM 3573 O O . GLN B 1 139 ? -3.347 -43.093 -77.881 1.00 32.89 138 GLN B O 1
ATOM 3577 N N . PHE B 1 140 ? -1.917 -41.552 -77.112 1.00 31.15 139 PHE B N 1
ATOM 3578 C CA . PHE B 1 140 ? -1.943 -40.807 -78.377 1.00 29.88 139 PHE B CA 1
ATOM 3579 C C . PHE B 1 140 ? -1.422 -41.682 -79.508 1.00 31.08 139 PHE B C 1
ATOM 3580 O O . PHE B 1 140 ? -2.052 -41.776 -80.578 1.00 31.96 139 PHE B O 1
ATOM 3588 N N . ALA B 1 141 ? -0.279 -42.329 -79.258 1.00 28.82 140 ALA B N 1
ATOM 3589 C CA . ALA B 1 141 ? 0.405 -43.189 -80.240 1.00 26.97 140 ALA B CA 1
ATOM 3590 C C . ALA B 1 141 ? -0.469 -44.354 -80.731 1.00 29.02 140 ALA B C 1
ATOM 3591 O O . ALA B 1 141 ? -0.502 -44.678 -81.915 1.00 27.53 140 ALA B O 1
ATOM 3593 N N . LYS B 1 142 ? -1.202 -44.983 -79.820 1.00 30.45 141 LYS B N 1
ATOM 3594 C CA . LYS B 1 142 ? -2.085 -46.088 -80.205 1.00 31.63 141 LYS B CA 1
ATOM 3595 C C . LYS B 1 142 ? -3.407 -45.646 -80.861 1.00 31.91 141 LYS B C 1
ATOM 3596 O O . LYS B 1 142 ? -3.945 -46.353 -81.743 1.00 32.76 141 LYS B O 1
ATOM 3602 N N . ALA B 1 143 ? -3.958 -44.523 -80.406 1.00 30.75 142 ALA B N 1
ATOM 3603 C CA . ALA B 1 143 ? -5.333 -44.169 -80.745 1.00 30.97 142 ALA B CA 1
ATOM 3604 C C . ALA B 1 143 ? -5.456 -43.159 -81.884 1.00 31.03 142 ALA B C 1
ATOM 3605 O O . ALA B 1 143 ? -6.459 -43.128 -82.558 1.00 30.34 142 ALA B O 1
ATOM 3615 N N . SER B 1 145 ? -3.183 -42.814 -84.388 1.00 34.68 144 SER B N 1
ATOM 3616 C CA . SER B 1 145 ? -2.391 -43.148 -85.568 1.00 36.01 144 SER B CA 1
ATOM 3617 C C . SER B 1 145 ? -3.198 -43.244 -86.865 1.00 38.13 144 SER B C 1
ATOM 3618 O O . SER B 1 145 ? -2.701 -42.826 -87.908 1.00 40.25 144 SER B O 1
ATOM 3621 N N . PRO B 1 146 ? -4.433 -43.794 -86.819 1.00 39.50 145 PRO B N 1
ATOM 3622 C CA . PRO B 1 146 ? -5.231 -43.943 -88.049 1.00 40.20 145 PRO B CA 1
ATOM 3623 C C . PRO B 1 146 ? -5.462 -42.692 -88.887 1.00 41.66 145 PRO B C 1
ATOM 3624 O O . PRO B 1 146 ? -5.524 -42.809 -90.118 1.00 43.32 145 PRO B O 1
ATOM 3649 N N . ALA B 1 149 ? -1.991 -41.663 -90.762 1.00 38.89 148 ALA B N 1
ATOM 3650 C CA . ALA B 1 149 ? -1.536 -42.543 -91.821 1.00 38.61 148 ALA B CA 1
ATOM 3651 C C . ALA B 1 149 ? -1.444 -41.837 -93.169 1.00 38.65 148 ALA B C 1
ATOM 3652 O O . ALA B 1 149 ? -0.480 -42.018 -93.897 1.00 37.74 148 ALA B O 1
ATOM 3654 N N . ASN B 1 150 ? -2.470 -41.061 -93.514 1.00 40.56 149 ASN B N 1
ATOM 3655 C CA . ASN B 1 150 ? -2.529 -40.414 -94.821 1.00 39.92 149 ASN B CA 1
ATOM 3656 C C . ASN B 1 150 ? -1.562 -39.236 -94.906 1.00 38.17 149 ASN B C 1
ATOM 3657 O O . ASN B 1 150 ? -0.797 -39.173 -95.862 1.00 38.82 149 ASN B O 1
ATOM 3662 N N . PRO B 1 151 ? -1.578 -38.306 -93.920 1.00 36.60 150 PRO B N 1
ATOM 3663 C CA . PRO B 1 151 ? -0.538 -37.262 -93.866 1.00 36.42 150 PRO B CA 1
ATOM 3664 C C . PRO B 1 151 ? 0.886 -37.810 -93.951 1.00 36.79 150 PRO B C 1
ATOM 3665 O O . PRO B 1 151 ? 1.712 -37.257 -94.695 1.00 37.00 150 PRO B O 1
ATOM 3669 N N . ALA B 1 152 ? 1.155 -38.906 -93.233 1.00 36.07 151 ALA B N 1
ATOM 3670 C CA . ALA B 1 152 ? 2.468 -39.539 -93.271 1.00 36.68 151 ALA B CA 1
ATOM 3671 C C . ALA B 1 152 ? 2.847 -39.938 -94.712 1.00 37.65 151 ALA B C 1
ATOM 3672 O O . ALA B 1 152 ? 3.984 -39.728 -95.125 1.00 40.54 151 ALA B O 1
ATOM 3674 N N . GLN B 1 153 ? 1.899 -40.509 -95.458 1.00 38.54 152 GLN B N 1
ATOM 3675 C CA . GLN B 1 153 ? 2.117 -40.904 -96.859 1.00 40.26 152 GLN B CA 1
ATOM 3676 C C . GLN B 1 153 ? 2.334 -39.693 -97.774 1.00 40.54 152 GLN B C 1
ATOM 3677 O O . GLN B 1 153 ? 3.208 -39.708 -98.647 1.00 42.33 152 GLN B O 1
ATOM 3683 N N . LEU B 1 154 ? 1.558 -38.638 -97.549 1.00 41.67 153 LEU B N 1
ATOM 3684 C CA . LEU B 1 154 ? 1.717 -37.384 -98.287 1.00 43.86 153 LEU B CA 1
ATOM 3685 C C . LEU B 1 154 ? 3.096 -36.749 -98.048 1.00 44.41 153 LEU B C 1
ATOM 3686 O O . LEU B 1 154 ? 3.763 -36.380 -99.020 1.00 45.30 153 LEU B O 1
ATOM 3691 N N . ILE B 1 155 ? 3.542 -36.635 -96.790 1.00 42.63 154 ILE B N 1
ATOM 3692 C CA . ILE B 1 155 ? 4.874 -36.075 -96.521 1.00 40.18 154 ILE B CA 1
ATOM 3693 C C . ILE B 1 155 ? 5.963 -36.976 -97.126 1.00 41.80 154 ILE B C 1
ATOM 3694 O O . ILE B 1 155 ? 6.967 -36.477 -97.666 1.00 42.50 154 ILE B O 1
ATOM 3699 N N . ALA B 1 156 ? 5.766 -38.291 -97.076 1.00 42.51 155 ALA B N 1
ATOM 3700 C CA . ALA B 1 156 ? 6.710 -39.210 -97.706 1.00 44.74 155 ALA B CA 1
ATOM 3701 C C . ALA B 1 156 ? 6.681 -39.005 -99.233 1.00 48.32 155 ALA B C 1
ATOM 3702 O O . ALA B 1 156 ? 7.719 -39.074 -99.883 1.00 47.66 155 ALA B O 1
ATOM 3704 N N . GLN B 1 157 ? 5.495 -38.751 -99.792 1.00 51.42 156 GLN B N 1
ATOM 3705 C CA . GLN B 1 157 ? 5.376 -38.353 -101.197 1.00 54.43 156 GLN B CA 1
ATOM 3706 C C . GLN B 1 157 ? 6.157 -37.054 -101.437 1.00 55.18 156 GLN B C 1
ATOM 3707 O O . GLN B 1 157 ? 7.004 -37.001 -102.325 1.00 55.79 156 GLN B O 1
ATOM 3709 N N . LEU B 1 158 ? 5.909 -36.040 -100.605 1.00 56.63 157 LEU B N 1
ATOM 3710 C CA . LEU B 1 158 ? 6.530 -34.708 -100.747 1.00 57.20 157 LEU B CA 1
ATOM 3711 C C . LEU B 1 158 ? 8.063 -34.674 -100.714 1.00 58.87 157 LEU B C 1
ATOM 3712 O O . LEU B 1 158 ? 8.668 -33.865 -101.411 1.00 60.20 157 LEU B O 1
ATOM 3717 N N . VAL B 1 159 ? 8.704 -35.506 -99.906 1.00 59.57 158 VAL B N 1
ATOM 3718 C CA . VAL B 1 159 ? 10.158 -35.412 -99.780 1.00 61.41 158 VAL B CA 1
ATOM 3719 C C . VAL B 1 159 ? 10.911 -36.270 -100.785 1.00 64.95 158 VAL B C 1
ATOM 3720 O O . VAL B 1 159 ? 12.048 -35.946 -101.112 1.00 64.15 158 VAL B O 1
ATOM 3724 N N . ASN B 1 160 ? 10.257 -37.324 -101.286 1.00 70.65 159 ASN B N 1
ATOM 3725 C CA . ASN B 1 160 ? 10.932 -38.560 -101.753 1.00 74.80 159 ASN B CA 1
ATOM 3726 C C . ASN B 1 160 ? 11.657 -38.479 -103.107 1.00 78.21 159 ASN B C 1
ATOM 3727 O O . ASN B 1 160 ? 11.028 -38.247 -104.155 1.00 78.20 159 ASN B O 1
ATOM 3732 N N . GLU B 1 161 ? 12.982 -38.694 -103.044 1.00 81.11 160 GLU B N 1
ATOM 3733 C CA . GLU B 1 161 ? 13.879 -38.771 -104.213 1.00 82.79 160 GLU B CA 1
ATOM 3734 C C . GLU B 1 161 ? 14.638 -40.115 -104.226 1.00 82.74 160 GLU B C 1
ATOM 3735 O O . GLU B 1 161 ? 14.545 -40.907 -105.170 1.00 82.28 160 GLU B O 1
ATOM 3741 N N . PRO B 1 166 ? 20.743 -42.867 -100.558 1.00 70.83 165 PRO B N 1
ATOM 3742 C CA . PRO B 1 166 ? 20.570 -43.483 -99.219 1.00 70.12 165 PRO B CA 1
ATOM 3743 C C . PRO B 1 166 ? 20.422 -42.456 -98.058 1.00 66.71 165 PRO B C 1
ATOM 3744 O O . PRO B 1 166 ? 21.401 -41.828 -97.644 1.00 65.39 165 PRO B O 1
ATOM 3748 N N . LEU B 1 167 ? 19.190 -42.300 -97.555 1.00 62.72 166 LEU B N 1
ATOM 3749 C CA . LEU B 1 167 ? 18.840 -41.232 -96.592 1.00 58.13 166 LEU B CA 1
ATOM 3750 C C . LEU B 1 167 ? 19.056 -41.620 -95.121 1.00 52.83 166 LEU B C 1
ATOM 3751 O O . LEU B 1 167 ? 18.936 -42.772 -94.741 1.00 53.66 166 LEU B O 1
ATOM 3756 N N . LYS B 1 168 ? 19.342 -40.630 -94.295 1.00 48.02 167 LYS B N 1
ATOM 3757 C CA . LYS B 1 168 ? 19.335 -40.803 -92.862 1.00 45.06 167 LYS B CA 1
ATOM 3758 C C . LYS B 1 168 ? 18.327 -39.802 -92.290 1.00 44.91 167 LYS B C 1
ATOM 3759 O O . LYS B 1 168 ? 18.528 -38.578 -92.393 1.00 43.34 167 LYS B O 1
ATOM 3765 N N . VAL B 1 169 ? 17.242 -40.348 -91.713 1.00 43.07 168 VAL B N 1
ATOM 3766 C CA . VAL B 1 169 ? 16.083 -39.580 -91.211 1.00 39.59 168 VAL B CA 1
ATOM 3767 C C . VAL B 1 169 ? 15.966 -39.645 -89.667 1.00 39.09 168 VAL B C 1
ATOM 3768 O O . VAL B 1 169 ? 16.017 -40.721 -89.073 1.00 39.87 168 VAL B O 1
ATOM 3772 N N . LEU B 1 170 ? 15.838 -38.488 -89.031 1.00 36.29 169 LEU B N 1
ATOM 3773 C CA . LEU B 1 170 ? 15.448 -38.403 -87.635 1.00 36.44 169 LEU B CA 1
ATOM 3774 C C . LEU B 1 170 ? 13.944 -38.011 -87.508 1.00 37.37 169 LEU B C 1
ATOM 3775 O O . LEU B 1 170 ? 13.506 -37.012 -88.083 1.00 39.98 169 LEU B O 1
ATOM 3780 N N . ASP B 1 171 ? 13.179 -38.783 -86.743 1.00 36.19 170 ASP B N 1
ATOM 3781 C CA . ASP B 1 171 ? 11.768 -38.474 -86.453 1.00 34.69 170 ASP B CA 1
ATOM 3782 C C . ASP B 1 171 ? 11.635 -38.115 -84.974 1.00 33.36 170 ASP B C 1
ATOM 3783 O O . ASP B 1 171 ? 11.643 -38.982 -84.105 1.00 38.70 170 ASP B O 1
ATOM 3788 N N . ILE B 1 172 ? 11.503 -36.833 -84.677 1.00 34.05 171 ILE B N 1
ATOM 3789 C CA . ILE B 1 172 ? 11.479 -36.354 -83.299 1.00 34.62 171 ILE B CA 1
ATOM 3790 C C . ILE B 1 172 ? 10.059 -36.337 -82.720 1.00 36.47 171 ILE B C 1
ATOM 3791 O O . ILE B 1 172 ? 9.167 -35.665 -83.270 1.00 34.87 171 ILE B O 1
ATOM 3796 N N . SER B 1 173 ? 9.887 -37.027 -81.579 1.00 35.68 172 SER B N 1
ATOM 3797 C CA . SER B 1 173 ? 8.565 -37.348 -80.996 1.00 35.48 172 SER B CA 1
ATOM 3798 C C . SER B 1 173 ? 7.795 -38.193 -81.980 1.00 32.60 172 SER B C 1
ATOM 3799 O O . SER B 1 173 ? 6.684 -37.859 -82.408 1.00 36.26 172 SER B O 1
ATOM 3802 N N . ALA B 1 174 ? 8.415 -39.308 -82.314 1.00 28.76 173 ALA B N 1
ATOM 3803 C CA . ALA B 1 174 ? 7.938 -40.204 -83.317 1.00 31.13 173 ALA B CA 1
ATOM 3804 C C . ALA B 1 174 ? 6.527 -40.729 -83.047 1.00 32.46 173 ALA B C 1
ATOM 3805 O O . ALA B 1 174 ? 5.813 -41.087 -83.982 1.00 34.57 173 ALA B O 1
ATOM 3807 N N . SER B 1 175 ? 6.149 -40.828 -81.773 1.00 33.15 174 SER B N 1
ATOM 3808 C CA . SER B 1 175 ? 4.835 -41.346 -81.378 1.00 31.10 174 SER B CA 1
ATOM 3809 C C . SER B 1 175 ? 4.558 -42.730 -81.970 1.00 30.45 174 SER B C 1
ATOM 3810 O O . SER B 1 175 ? 5.308 -43.657 -81.758 1.00 30.76 174 SER B O 1
ATOM 3813 N N . HIS B 1 176 ? 3.461 -42.860 -82.695 1.00 29.16 175 HIS B N 1
ATOM 3814 C CA . HIS B 1 176 ? 3.132 -44.047 -83.462 1.00 28.63 175 HIS B CA 1
ATOM 3815 C C . HIS B 1 176 ? 4.170 -44.384 -84.532 1.00 30.62 175 HIS B C 1
ATOM 3816 O O . HIS B 1 176 ? 4.099 -45.450 -85.134 1.00 28.07 175 HIS B O 1
ATOM 3823 N N . GLY B 1 177 ? 5.078 -43.443 -84.814 1.00 30.87 176 GLY B N 1
ATOM 3824 C CA . GLY B 1 177 ? 6.179 -43.670 -85.729 1.00 31.48 176 GLY B CA 1
ATOM 3825 C C . GLY B 1 177 ? 5.830 -43.583 -87.214 1.00 33.14 176 GLY B C 1
ATOM 3826 O O . GLY B 1 177 ? 6.691 -43.855 -88.054 1.00 35.56 176 GLY B O 1
ATOM 3827 N N . LEU B 1 178 ? 4.584 -43.237 -87.562 1.00 32.34 177 LEU B N 1
ATOM 3828 C CA . LEU B 1 178 ? 4.131 -43.372 -88.953 1.00 31.41 177 LEU B CA 1
ATOM 3829 C C . LEU B 1 178 ? 4.817 -42.424 -89.972 1.00 31.17 177 LEU B C 1
ATOM 3830 O O . LEU B 1 178 ? 4.862 -42.745 -91.168 1.00 29.45 177 LEU B O 1
ATOM 3835 N N . PHE B 1 179 ? 5.328 -41.289 -89.509 1.00 28.63 178 PHE B N 1
ATOM 3836 C CA . PHE B 1 179 ? 5.943 -40.345 -90.417 1.00 30.13 178 PHE B CA 1
ATOM 3837 C C . PHE B 1 179 ? 7.261 -40.884 -90.919 1.00 30.89 178 PHE B C 1
ATOM 3838 O O . PHE B 1 179 ? 7.463 -40.989 -92.121 1.00 32.68 178 PHE B O 1
ATOM 3846 N N . GLY B 1 180 ? 8.143 -41.253 -90.002 1.00 32.71 179 GLY B N 1
ATOM 3847 C CA . GLY B 1 180 ? 9.393 -41.931 -90.358 1.00 32.48 179 GLY B CA 1
ATOM 3848 C C . GLY B 1 180 ? 9.186 -43.241 -91.099 1.00 33.86 179 GLY B C 1
ATOM 3849 O O . GLY B 1 180 ? 9.876 -43.518 -92.072 1.00 33.92 179 GLY B O 1
ATOM 3850 N N . ILE B 1 181 ? 8.226 -44.047 -90.642 1.00 32.90 180 ILE B N 1
ATOM 3851 C CA . ILE B 1 181 ? 7.934 -45.327 -91.276 1.00 32.17 180 ILE B CA 1
ATOM 3852 C C . ILE B 1 181 ? 7.553 -45.154 -92.754 1.00 33.24 180 ILE B C 1
ATOM 3853 O O . ILE B 1 181 ? 7.977 -45.956 -93.601 1.00 34.92 180 ILE B O 1
ATOM 3858 N N . ALA B 1 182 ? 6.762 -44.126 -93.063 1.00 33.59 181 ALA B N 1
ATOM 3859 C CA . ALA B 1 182 ? 6.325 -43.873 -94.437 1.00 34.69 181 ALA B CA 1
ATOM 3860 C C . ALA B 1 182 ? 7.502 -43.429 -95.325 1.00 36.16 181 ALA B C 1
ATOM 3861 O O . ALA B 1 182 ? 7.568 -43.796 -96.491 1.00 37.12 181 ALA B O 1
ATOM 3863 N N . VAL B 1 183 ? 8.439 -42.652 -94.779 1.00 38.29 182 VAL B N 1
ATOM 3864 C CA . VAL B 1 183 ? 9.671 -42.334 -95.518 1.00 36.71 182 VAL B CA 1
ATOM 3865 C C . VAL B 1 183 ? 10.373 -43.654 -95.909 1.00 39.53 182 VAL B C 1
ATOM 3866 O O . VAL B 1 183 ? 10.712 -43.848 -97.083 1.00 39.67 182 VAL B O 1
ATOM 3870 N N . ALA B 1 184 ? 10.530 -44.577 -94.962 1.00 37.85 183 ALA B N 1
ATOM 3871 C CA . ALA B 1 184 ? 11.177 -45.846 -95.253 1.00 39.37 183 ALA B CA 1
ATOM 3872 C C . ALA B 1 184 ? 10.332 -46.722 -96.165 1.00 41.62 183 ALA B C 1
ATOM 3873 O O . ALA B 1 184 ? 10.864 -47.520 -96.934 1.00 44.78 183 ALA B O 1
ATOM 3875 N N . GLN B 1 185 ? 9.019 -46.607 -96.067 1.00 43.54 184 GLN B N 1
ATOM 3876 C CA . GLN B 1 185 ? 8.101 -47.323 -96.976 1.00 47.38 184 GLN B CA 1
ATOM 3877 C C . GLN B 1 185 ? 8.407 -46.958 -98.434 1.00 48.42 184 GLN B C 1
ATOM 3878 O O . GLN B 1 185 ? 8.447 -47.831 -99.308 1.00 48.45 184 GLN B O 1
ATOM 3884 N N . HIS B 1 186 ? 8.621 -45.668 -98.681 1.00 47.90 185 HIS B N 1
ATOM 3885 C CA . HIS B 1 186 ? 8.841 -45.162 -100.030 1.00 49.88 185 HIS B CA 1
ATOM 3886 C C . HIS B 1 186 ? 10.311 -45.094 -100.454 1.00 50.52 185 HIS B C 1
ATOM 3887 O O . HIS B 1 186 ? 10.588 -45.080 -101.651 1.00 52.87 185 HIS B O 1
ATOM 3894 N N . ASN B 1 187 ? 11.240 -45.050 -99.495 1.00 50.88 186 ASN B N 1
ATOM 3895 C CA . ASN B 1 187 ? 12.680 -44.901 -99.755 1.00 50.52 186 ASN B CA 1
ATOM 3896 C C . ASN B 1 187 ? 13.402 -46.137 -99.187 1.00 50.80 186 ASN B C 1
ATOM 3897 O O . ASN B 1 187 ? 13.835 -46.128 -98.032 1.00 50.64 186 ASN B O 1
ATOM 3902 N N . PRO B 1 188 ? 13.563 -47.203 -99.985 1.00 51.57 187 PRO B N 1
ATOM 3903 C CA . PRO B 1 188 ? 14.062 -48.490 -99.438 1.00 50.78 187 PRO B CA 1
ATOM 3904 C C . PRO B 1 188 ? 15.484 -48.507 -98.891 1.00 50.34 187 PRO B C 1
ATOM 3905 O O . PRO B 1 188 ? 15.898 -49.533 -98.329 1.00 49.93 187 PRO B O 1
ATOM 3909 N N . ASN B 1 189 ? 16.209 -47.402 -99.067 1.00 49.61 188 ASN B N 1
ATOM 3910 C CA . ASN B 1 189 ? 17.572 -47.238 -98.582 1.00 50.81 188 ASN B CA 1
ATOM 3911 C C . ASN B 1 189 ? 17.672 -46.235 -97.439 1.00 50.56 188 ASN B C 1
ATOM 3912 O O . ASN B 1 189 ? 18.774 -45.976 -96.918 1.00 49.02 188 ASN B O 1
ATOM 3917 N N . ALA B 1 190 ? 16.527 -45.657 -97.069 1.00 50.46 189 ALA B N 1
ATOM 3918 C CA . ALA B 1 190 ? 16.432 -44.747 -95.921 1.00 48.65 189 ALA B CA 1
ATOM 3919 C C . ALA B 1 190 ? 16.568 -45.508 -94.589 1.00 47.33 189 ALA B C 1
ATOM 3920 O O . ALA B 1 190 ? 16.018 -46.600 -94.411 1.00 50.16 189 ALA B O 1
ATOM 3922 N N . GLU B 1 191 ? 17.311 -44.917 -93.666 1.00 45.79 190 GLU B N 1
ATOM 3923 C CA . GLU B 1 191 ? 17.441 -45.420 -92.312 1.00 44.91 190 GLU B CA 1
ATOM 3924 C C . GLU B 1 191 ? 16.737 -44.405 -91.401 1.00 42.32 190 GLU B C 1
ATOM 3925 O O . GLU B 1 191 ? 16.967 -43.198 -91.522 1.00 41.99 190 GLU B O 1
ATOM 3931 N N . ILE B 1 192 ? 15.844 -44.894 -90.530 1.00 39.51 191 ILE B N 1
ATOM 3932 C CA . ILE B 1 192 ? 15.010 -44.023 -89.671 1.00 38.60 191 ILE B CA 1
ATOM 3933 C C . ILE B 1 192 ? 15.409 -44.158 -88.205 1.00 37.86 191 ILE B C 1
ATOM 3934 O O . ILE B 1 192 ? 15.542 -45.276 -87.699 1.00 39.21 191 ILE B O 1
ATOM 3939 N N . PHE B 1 193 ? 15.562 -43.018 -87.535 1.00 36.14 192 PHE B N 1
ATOM 3940 C CA . PHE B 1 193 ? 15.900 -42.965 -86.137 1.00 35.86 192 PHE B CA 1
ATOM 3941 C C . PHE B 1 193 ? 14.792 -42.231 -85.394 1.00 37.48 192 PHE B C 1
ATOM 3942 O O . PHE B 1 193 ? 14.774 -40.999 -85.372 1.00 39.14 192 PHE B O 1
ATOM 3950 N N . GLY B 1 194 ? 13.874 -42.994 -84.785 1.00 36.80 193 GLY B N 1
ATOM 3951 C CA . GLY B 1 194 ? 12.796 -42.437 -83.946 1.00 35.53 193 GLY B CA 1
ATOM 3952 C C . GLY B 1 194 ? 13.177 -42.038 -82.530 1.00 33.97 193 GLY B C 1
ATOM 3953 O O . GLY B 1 194 ? 13.763 -42.814 -81.798 1.00 33.92 193 GLY B O 1
ATOM 3954 N N . VAL B 1 195 ? 12.843 -40.814 -82.142 1.00 32.77 194 VAL B N 1
ATOM 3955 C CA . VAL B 1 195 ? 13.105 -40.317 -80.800 1.00 33.01 194 VAL B CA 1
ATOM 3956 C C . VAL B 1 195 ? 11.773 -40.103 -80.040 1.00 35.22 194 VAL B C 1
ATOM 3957 O O . VAL B 1 195 ? 10.950 -39.330 -80.491 1.00 35.78 194 VAL B O 1
ATOM 3961 N N . ASP B 1 196 ? 11.581 -40.777 -78.901 1.00 36.15 195 ASP B N 1
ATOM 3962 C CA . ASP B 1 196 ? 10.409 -40.565 -78.023 1.00 36.57 195 ASP B CA 1
ATOM 3963 C C . ASP B 1 196 ? 10.733 -41.328 -76.747 1.00 37.73 195 ASP B C 1
ATOM 3964 O O . ASP B 1 196 ? 11.783 -41.947 -76.668 1.00 39.67 195 ASP B O 1
ATOM 3969 N N . TRP B 1 197 ? 9.842 -41.303 -75.753 1.00 38.16 196 TRP B N 1
ATOM 3970 C CA . TRP B 1 197 ? 10.056 -42.065 -74.520 1.00 35.78 196 TRP B CA 1
ATOM 3971 C C . TRP B 1 197 ? 10.012 -43.526 -74.871 1.00 35.11 196 TRP B C 1
ATOM 3972 O O . TRP B 1 197 ? 9.339 -43.904 -75.808 1.00 33.75 196 TRP B O 1
ATOM 3983 N N . ALA B 1 198 ? 10.742 -44.347 -74.117 1.00 35.94 197 ALA B N 1
ATOM 3984 C CA . ALA B 1 198 ? 10.838 -45.769 -74.395 1.00 35.52 197 ALA B CA 1
ATOM 3985 C C . ALA B 1 198 ? 9.467 -46.437 -74.602 1.00 34.86 197 ALA B C 1
ATOM 3986 O O . ALA B 1 198 ? 9.280 -47.226 -75.527 1.00 35.96 197 ALA B O 1
ATOM 3988 N N . SER B 1 199 ? 8.513 -46.125 -73.736 1.00 37.04 198 SER B N 1
ATOM 3989 C CA . SER B 1 199 ? 7.181 -46.764 -73.787 1.00 37.68 198 SER B CA 1
ATOM 3990 C C . SER B 1 199 ? 6.420 -46.385 -75.059 1.00 36.47 198 SER B C 1
ATOM 3991 O O . SER B 1 199 ? 5.720 -47.226 -75.648 1.00 37.46 198 SER B O 1
ATOM 3994 N N . VAL B 1 200 ? 6.585 -45.134 -75.487 1.00 34.44 199 VAL B N 1
ATOM 3995 C CA . VAL B 1 200 ? 5.986 -44.647 -76.734 1.00 33.65 199 VAL B CA 1
ATOM 3996 C C . VAL B 1 200 ? 6.658 -45.290 -77.959 1.00 33.62 199 VAL B C 1
ATOM 3997 O O . VAL B 1 200 ? 5.980 -45.748 -78.889 1.00 33.20 199 VAL B O 1
ATOM 4001 N N . LEU B 1 201 ? 7.989 -45.379 -77.928 1.00 33.88 200 LEU B N 1
ATOM 4002 C CA . LEU B 1 201 ? 8.742 -46.062 -78.987 1.00 32.17 200 LEU B CA 1
ATOM 4003 C C . LEU B 1 201 ? 8.322 -47.520 -79.276 1.00 31.36 200 LEU B C 1
ATOM 4004 O O . LEU B 1 201 ? 8.510 -48.018 -80.392 1.00 33.90 200 LEU B O 1
ATOM 4009 N N . GLU B 1 202 ? 7.738 -48.207 -78.304 1.00 32.90 201 GLU B N 1
ATOM 4010 C CA . GLU B 1 202 ? 7.254 -49.572 -78.544 1.00 31.89 201 GLU B CA 1
ATOM 4011 C C . GLU B 1 202 ? 6.069 -49.627 -79.491 1.00 31.64 201 GLU B C 1
ATOM 4012 O O . GLU B 1 202 ? 5.896 -50.622 -80.201 1.00 33.19 201 GLU B O 1
ATOM 4018 N N . VAL B 1 203 ? 5.264 -48.557 -79.529 1.00 31.01 202 VAL B N 1
ATOM 4019 C CA . VAL B 1 203 ? 4.196 -48.450 -80.544 1.00 31.28 202 VAL B CA 1
ATOM 4020 C C . VAL B 1 203 ? 4.786 -48.231 -81.939 1.00 31.46 202 VAL B C 1
ATOM 4021 O O . VAL B 1 203 ? 4.336 -48.859 -82.901 1.00 33.86 202 VAL B O 1
ATOM 4025 N N . ALA B 1 204 ? 5.807 -47.360 -82.015 1.00 32.37 203 ALA B N 1
ATOM 4026 C CA . ALA B 1 204 ? 6.557 -47.065 -83.233 1.00 31.43 203 ALA B CA 1
ATOM 4027 C C . ALA B 1 204 ? 7.181 -48.324 -83.807 1.00 31.98 203 ALA B C 1
ATOM 4028 O O . ALA B 1 204 ? 7.019 -48.633 -84.994 1.00 33.29 203 ALA B O 1
ATOM 4030 N N . LYS B 1 205 ? 7.891 -49.053 -82.954 1.00 34.13 204 LYS B N 1
ATOM 4031 C CA . LYS B 1 205 ? 8.533 -50.309 -83.345 1.00 35.55 204 LYS B CA 1
ATOM 4032 C C . LYS B 1 205 ? 7.536 -51.346 -83.818 1.00 35.76 204 LYS B C 1
ATOM 4033 O O . LYS B 1 205 ? 7.799 -52.061 -84.787 1.00 38.07 204 LYS B O 1
ATOM 4039 N N . GLU B 1 206 ? 6.388 -51.435 -83.154 1.00 35.92 205 GLU B N 1
ATOM 4040 C CA . GLU B 1 206 ? 5.315 -52.353 -83.599 1.00 35.23 205 GLU B CA 1
ATOM 4041 C C . GLU B 1 206 ? 4.811 -51.965 -85.005 1.00 35.09 205 GLU B C 1
ATOM 4042 O O . GLU B 1 206 ? 4.627 -52.813 -85.898 1.00 33.78 205 GLU B O 1
ATOM 4048 N N . ASN B 1 207 ? 4.583 -50.670 -85.199 1.00 34.84 206 ASN B N 1
ATOM 4049 C CA . ASN B 1 207 ? 4.198 -50.170 -86.512 1.00 34.56 206 ASN B CA 1
ATOM 4050 C C . ASN B 1 207 ? 5.305 -50.355 -87.575 1.00 34.96 206 ASN B C 1
ATOM 4051 O O . ASN B 1 207 ? 5.000 -50.742 -88.704 1.00 33.23 206 ASN B O 1
ATOM 4056 N N . ALA B 1 208 ? 6.568 -50.114 -87.198 1.00 34.26 207 ALA B N 1
ATOM 4057 C CA . ALA B 1 208 ? 7.715 -50.371 -88.091 1.00 36.64 207 ALA B CA 1
ATOM 4058 C C . ALA B 1 208 ? 7.644 -51.808 -88.615 1.00 37.89 207 ALA B C 1
ATOM 4059 O O . ALA B 1 208 ? 7.632 -52.039 -89.824 1.00 36.92 207 ALA B O 1
ATOM 4061 N N . ARG B 1 209 ? 7.513 -52.757 -87.688 1.00 40.05 208 ARG B N 1
ATOM 4062 C CA . ARG B 1 209 ? 7.434 -54.182 -88.010 1.00 40.40 208 ARG B CA 1
ATOM 4063 C C . ARG B 1 209 ? 6.238 -54.525 -88.869 1.00 41.41 208 ARG B C 1
ATOM 4064 O O . ARG B 1 209 ? 6.352 -55.301 -89.815 1.00 43.27 208 ARG B O 1
ATOM 4072 N N . ILE B 1 210 ? 5.078 -53.969 -88.541 1.00 42.22 209 ILE B N 1
ATOM 4073 C CA . ILE B 1 210 ? 3.866 -54.260 -89.315 1.00 41.68 209 ILE B CA 1
ATOM 4074 C C . ILE B 1 210 ? 4.024 -53.840 -90.766 1.00 41.72 209 ILE B C 1
ATOM 4075 O O . ILE B 1 210 ? 3.628 -54.565 -91.675 1.00 41.85 209 ILE B O 1
ATOM 4080 N N . GLN B 1 211 ? 4.631 -52.680 -90.976 1.00 42.39 210 GLN B N 1
ATOM 4081 C CA . GLN B 1 211 ? 4.836 -52.156 -92.317 1.00 44.23 210 GLN B CA 1
ATOM 4082 C C . GLN B 1 211 ? 6.077 -52.742 -93.028 1.00 44.37 210 GLN B C 1
ATOM 4083 O O . GLN B 1 211 ? 6.417 -52.327 -94.127 1.00 46.24 210 GLN B O 1
ATOM 4089 N N . GLY B 1 212 ? 6.757 -53.675 -92.382 1.00 42.18 211 GLY B N 1
ATOM 4090 C CA . GLY B 1 212 ? 7.872 -54.373 -92.982 1.00 41.21 211 GLY B CA 1
ATOM 4091 C C . GLY B 1 212 ? 9.136 -53.557 -93.136 1.00 40.64 211 GLY B C 1
ATOM 4092 O O . GLY B 1 212 ? 9.943 -53.879 -94.002 1.00 42.86 211 GLY B O 1
ATOM 4093 N N . VAL B 1 213 ? 9.348 -52.551 -92.289 1.00 39.08 212 VAL B N 1
ATOM 4094 C CA . VAL B 1 213 ? 10.517 -51.653 -92.421 1.00 37.61 212 VAL B CA 1
ATOM 4095 C C . VAL B 1 213 ? 11.462 -51.700 -91.222 1.00 36.73 212 VAL B C 1
ATOM 4096 O O . VAL B 1 213 ? 12.311 -50.840 -91.057 1.00 39.59 212 VAL B O 1
ATOM 4100 N N . ALA B 1 214 ? 11.338 -52.736 -90.412 1.00 38.26 213 ALA B N 1
ATOM 4101 C CA . ALA B 1 214 ? 11.908 -52.759 -89.078 1.00 39.30 213 ALA B CA 1
ATOM 4102 C C . ALA B 1 214 ? 13.435 -52.822 -89.046 1.00 40.86 213 ALA B C 1
ATOM 4103 O O . ALA B 1 214 ? 14.067 -52.320 -88.116 1.00 40.25 213 ALA B O 1
ATOM 4105 N N . SER B 1 215 ? 14.032 -53.444 -90.053 1.00 43.14 214 SER B N 1
ATOM 4106 C CA . SER B 1 215 ? 15.489 -53.586 -90.090 1.00 45.01 214 SER B CA 1
ATOM 4107 C C . SER B 1 215 ? 16.145 -52.236 -90.302 1.00 43.91 214 SER B C 1
ATOM 4108 O O . SER B 1 215 ? 17.318 -52.060 -89.995 1.00 47.95 214 SER B O 1
ATOM 4111 N N . ARG B 1 216 ? 15.372 -51.285 -90.810 1.00 42.72 215 ARG B N 1
ATOM 4112 C CA . ARG B 1 216 ? 15.834 -49.923 -91.004 1.00 41.62 215 ARG B CA 1
ATOM 4113 C C . ARG B 1 216 ? 15.181 -48.939 -90.060 1.00 42.12 215 ARG B C 1
ATOM 4114 O O . ARG B 1 216 ? 15.275 -47.729 -90.280 1.00 41.77 215 ARG B O 1
ATOM 4122 N N . TYR B 1 217 ? 14.539 -49.442 -89.001 1.00 42.55 216 TYR B N 1
ATOM 4123 C CA . TYR B 1 217 ? 13.987 -48.566 -87.948 1.00 41.45 216 TYR B CA 1
ATOM 4124 C C . TYR B 1 217 ? 14.780 -48.681 -86.656 1.00 40.71 216 TYR B C 1
ATOM 4125 O O . TYR B 1 217 ? 14.903 -49.765 -86.103 1.00 42.85 216 TYR B O 1
ATOM 4134 N N . HIS B 1 218 ? 15.312 -47.549 -86.202 1.00 41.36 217 HIS B N 1
ATOM 4135 C CA . HIS B 1 218 ? 16.170 -47.442 -85.030 1.00 42.00 217 HIS B CA 1
ATOM 4136 C C . HIS B 1 218 ? 15.601 -46.390 -84.070 1.00 41.65 217 HIS B C 1
ATOM 4137 O O . HIS B 1 218 ? 14.879 -45.464 -84.476 1.00 42.12 217 HIS B O 1
ATOM 4144 N N . THR B 1 219 ? 15.930 -46.533 -82.793 1.00 40.44 218 THR B N 1
ATOM 4145 C CA . THR B 1 219 ? 15.268 -45.760 -81.743 1.00 41.72 218 THR B CA 1
ATOM 4146 C C . THR B 1 219 ? 16.265 -45.110 -80.800 1.00 40.97 218 THR B C 1
ATOM 4147 O O . THR B 1 219 ? 17.283 -45.712 -80.454 1.00 45.13 218 THR B O 1
ATOM 4151 N N . ILE B 1 220 ? 15.991 -43.875 -80.407 1.00 38.91 219 ILE B N 1
ATOM 4152 C CA . ILE B 1 220 ? 16.764 -43.194 -79.377 1.00 37.69 219 ILE B CA 1
ATOM 4153 C C . ILE B 1 220 ? 15.765 -42.771 -78.276 1.00 39.75 219 ILE B C 1
ATOM 4154 O O . ILE B 1 220 ? 15.018 -41.799 -78.452 1.00 40.89 219 ILE B O 1
ATOM 4159 N N . ALA B 1 221 ? 15.744 -43.513 -77.158 1.00 39.41 220 ALA B N 1
ATOM 4160 C CA . ALA B 1 221 ? 14.734 -43.340 -76.095 1.00 38.41 220 ALA B CA 1
ATOM 4161 C C . ALA B 1 221 ? 15.063 -42.253 -75.118 1.00 38.12 220 ALA B C 1
ATOM 4162 O O . ALA B 1 221 ? 16.128 -42.243 -74.532 1.00 40.65 220 ALA B O 1
ATOM 4164 N N . GLY B 1 222 ? 14.121 -41.341 -74.910 1.00 37.88 221 GLY B N 1
ATOM 4165 C CA . GLY B 1 222 ? 14.293 -40.307 -73.920 1.00 35.67 221 GLY B CA 1
ATOM 4166 C C . GLY B 1 222 ? 13.686 -39.035 -74.416 1.00 36.51 221 GLY B C 1
ATOM 4167 O O . GLY B 1 222 ? 12.935 -39.045 -75.376 1.00 37.84 221 GLY B O 1
ATOM 4168 N N . SER B 1 223 ? 14.011 -37.947 -73.734 1.00 35.54 222 SER B N 1
ATOM 4169 C CA . SER B 1 223 ? 13.527 -36.647 -74.072 1.00 36.27 222 SER B CA 1
ATOM 4170 C C . SER B 1 223 ? 14.227 -36.120 -75.316 1.00 37.78 222 SER B C 1
ATOM 4171 O O . SER B 1 223 ? 15.454 -36.164 -75.435 1.00 39.35 222 SER B O 1
ATOM 4174 N N . ALA B 1 224 ? 13.427 -35.586 -76.228 1.00 37.16 223 ALA B N 1
ATOM 4175 C CA . ALA B 1 224 ? 13.920 -34.953 -77.440 1.00 36.89 223 ALA B CA 1
ATOM 4176 C C . ALA B 1 224 ? 14.919 -33.849 -77.116 1.00 36.20 223 ALA B C 1
ATOM 4177 O O . ALA B 1 224 ? 15.755 -33.513 -77.961 1.00 34.2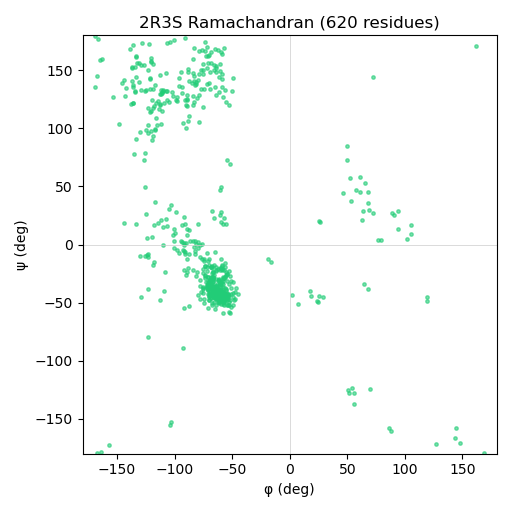7 223 ALA B O 1
ATOM 4179 N N . PHE B 1 225 ? 14.833 -33.303 -75.896 1.00 39.09 224 PHE B N 1
ATOM 4180 C CA . PHE B 1 225 ? 15.675 -32.187 -75.465 1.00 40.83 224 PHE B CA 1
ATOM 4181 C C . PHE B 1 225 ? 17.005 -32.589 -74.828 1.00 42.80 224 PHE B C 1
ATOM 4182 O O . PHE B 1 225 ? 17.875 -31.730 -74.691 1.00 43.10 224 PHE B O 1
ATOM 4190 N N . GLU B 1 226 ? 17.159 -33.877 -74.486 1.00 43.55 225 GLU B N 1
ATOM 4191 C CA . GLU B 1 226 ? 18.301 -34.384 -73.698 1.00 43.89 225 GLU B CA 1
ATOM 4192 C C . GLU B 1 226 ? 19.077 -35.490 -74.423 1.00 43.78 225 GLU B C 1
ATOM 4193 O O . GLU B 1 226 ? 20.294 -35.516 -74.362 1.00 46.50 225 GLU B O 1
ATOM 4195 N N . VAL B 1 227 ? 18.401 -36.378 -75.137 1.00 43.06 226 VAL B N 1
ATOM 4196 C CA . VAL B 1 227 ? 19.097 -37.448 -75.849 1.00 43.12 226 VAL B CA 1
ATOM 4197 C C . VAL B 1 227 ? 20.093 -36.903 -76.878 1.00 43.72 226 VAL B C 1
ATOM 4198 O O . VAL B 1 227 ? 20.063 -35.715 -77.207 1.00 42.99 226 VAL B O 1
ATOM 4202 N N . ASP B 1 228 ? 20.984 -37.771 -77.357 1.00 43.93 227 ASP B N 1
ATOM 4203 C CA . ASP B 1 228 ? 21.968 -37.409 -78.392 1.00 46.24 227 ASP B CA 1
ATOM 4204 C C . ASP B 1 228 ? 21.515 -38.006 -79.696 1.00 44.94 227 ASP B C 1
ATOM 4205 O O . ASP B 1 228 ? 21.340 -39.236 -79.787 1.00 45.35 227 ASP B O 1
ATOM 4210 N N . TYR B 1 229 ? 21.334 -37.149 -80.702 1.00 43.08 228 TYR B N 1
ATOM 4211 C CA . TYR B 1 229 ? 20.735 -37.576 -81.958 1.00 42.63 228 TYR B CA 1
ATOM 4212 C C . TYR B 1 229 ? 21.725 -38.320 -82.820 1.00 44.25 228 TYR B C 1
ATOM 4213 O O . TYR B 1 229 ? 21.349 -39.197 -83.609 1.00 45.08 228 TYR B O 1
ATOM 4222 N N . GLY B 1 230 ? 22.996 -37.961 -82.680 1.00 46.68 229 GLY B N 1
ATOM 4223 C CA . GLY B 1 230 ? 23.975 -38.245 -83.723 1.00 47.35 229 GLY B CA 1
ATOM 4224 C C . GLY B 1 230 ? 24.032 -37.121 -84.757 1.00 47.09 229 GLY B C 1
ATOM 4225 O O . GLY B 1 230 ? 23.603 -35.991 -84.508 1.00 44.61 229 GLY B O 1
ATOM 4226 N N . ASN B 1 231 ? 24.567 -37.458 -85.928 1.00 48.52 230 ASN B N 1
ATOM 4227 C CA . ASN B 1 231 ? 24.955 -36.478 -86.936 1.00 49.04 230 ASN B CA 1
ATOM 4228 C C . ASN B 1 231 ? 24.575 -36.963 -88.319 1.00 46.50 230 ASN B C 1
ATOM 4229 O O . ASN B 1 231 ? 24.194 -38.124 -88.510 1.00 44.64 230 ASN B O 1
ATOM 4234 N N . ASP B 1 232 ? 24.663 -36.043 -89.276 1.00 46.20 231 ASP B N 1
ATOM 4235 C CA . ASP B 1 232 ? 24.545 -36.365 -90.700 1.00 47.74 231 ASP B CA 1
ATOM 4236 C C . ASP B 1 232 ? 23.142 -36.812 -91.113 1.00 45.15 231 ASP B C 1
ATOM 4237 O O . ASP B 1 232 ? 22.949 -37.776 -91.872 1.00 45.72 231 ASP B O 1
ATOM 4242 N N . TYR B 1 233 ? 22.162 -36.060 -90.627 1.00 43.45 232 TYR B N 1
ATOM 4243 C CA . TYR B 1 233 ? 20.775 -36.286 -90.993 1.00 40.42 232 TYR B CA 1
ATOM 4244 C C . TYR B 1 233 ? 20.400 -35.480 -92.242 1.00 38.87 232 TYR B C 1
ATOM 4245 O O . TYR B 1 233 ? 20.572 -34.265 -92.287 1.00 40.32 232 TYR B O 1
ATOM 4254 N N . ASP B 1 234 ? 19.883 -36.168 -93.248 1.00 38.80 233 ASP B N 1
ATOM 4255 C CA . ASP B 1 234 ? 19.361 -35.532 -94.448 1.00 41.68 233 ASP B CA 1
ATOM 4256 C C . ASP B 1 234 ? 17.993 -34.886 -94.208 1.00 43.10 233 ASP B C 1
ATOM 4257 O O . ASP B 1 234 ? 17.687 -33.799 -94.726 1.00 38.65 233 ASP B O 1
ATOM 4262 N N . LEU B 1 235 ? 17.177 -35.575 -93.410 1.00 43.50 234 LEU B N 1
ATOM 4263 C CA . LEU B 1 235 ? 15.810 -35.151 -93.127 1.00 42.25 234 LEU B CA 1
ATOM 4264 C C . LEU B 1 235 ? 15.533 -35.260 -91.629 1.00 40.09 234 LEU B C 1
ATOM 4265 O O . LEU B 1 235 ? 15.846 -36.269 -91.022 1.00 40.34 234 LEU B O 1
ATOM 4270 N N . VAL B 1 236 ? 14.978 -34.221 -91.024 1.00 38.96 235 VAL B N 1
ATOM 4271 C CA . VAL B 1 236 ? 14.478 -34.308 -89.644 1.00 37.80 235 VAL B CA 1
ATOM 4272 C C . VAL B 1 236 ? 12.945 -33.992 -89.634 1.00 39.70 235 VAL B C 1
ATOM 4273 O O . VAL B 1 236 ? 12.522 -32.945 -90.137 1.00 38.31 235 VAL B O 1
ATOM 4277 N N . LEU B 1 237 ? 12.129 -34.914 -89.098 1.00 39.29 236 LEU B N 1
ATOM 4278 C CA . LEU B 1 237 ? 10.660 -34.737 -89.011 1.00 35.72 236 LEU B CA 1
ATOM 4279 C C . LEU B 1 237 ? 10.284 -34.212 -87.636 1.00 33.41 236 LEU B C 1
ATOM 4280 O O . LEU B 1 237 ? 10.822 -34.660 -86.627 1.00 34.55 236 LEU B O 1
ATOM 4285 N N . LEU B 1 238 ? 9.384 -33.236 -87.605 1.00 33.18 237 LEU B N 1
ATOM 4286 C CA . LEU B 1 238 ? 8.804 -32.707 -86.369 1.00 33.71 237 LEU B CA 1
ATOM 4287 C C . LEU B 1 238 ? 7.258 -32.731 -86.431 1.00 31.74 237 LEU B C 1
ATOM 4288 O O . LEU B 1 238 ? 6.629 -31.682 -86.555 1.00 30.38 237 LEU B O 1
ATOM 4293 N N . PRO B 1 239 ? 6.643 -33.925 -86.333 1.00 31.07 238 PRO B N 1
ATOM 4294 C CA . PRO B 1 239 ? 5.200 -33.974 -86.432 1.00 31.16 238 PRO B CA 1
ATOM 4295 C C . PRO B 1 239 ? 4.537 -33.688 -85.086 1.00 30.71 238 PRO B C 1
ATOM 4296 O O . PRO B 1 239 ? 4.778 -34.416 -84.136 1.00 32.85 238 PRO B O 1
ATOM 4300 N N . ASN B 1 240 ? 3.723 -32.632 -85.015 1.00 31.25 239 ASN B N 1
ATOM 4301 C CA . ASN B 1 240 ? 2.840 -32.361 -83.870 1.00 30.57 239 ASN B CA 1
ATOM 4302 C C . ASN B 1 240 ? 3.581 -32.253 -82.541 1.00 31.69 239 ASN B C 1
ATOM 4303 O O . ASN B 1 240 ? 3.178 -32.845 -81.540 1.00 31.94 239 ASN B O 1
ATOM 4308 N N . PHE B 1 241 ? 4.672 -31.495 -82.521 1.00 33.10 240 PHE B N 1
ATOM 4309 C CA . PHE B 1 241 ? 5.516 -31.425 -81.326 1.00 31.74 240 PHE B CA 1
ATOM 4310 C C . PHE B 1 241 ? 5.823 -29.997 -80.880 1.00 31.71 240 PHE B C 1
ATOM 4311 O O . PHE B 1 241 ? 5.719 -29.686 -79.697 1.00 33.15 240 PHE B O 1
ATOM 4319 N N . LEU B 1 242 ? 6.189 -29.111 -81.802 1.00 31.61 241 LEU B N 1
ATOM 4320 C CA . LEU B 1 242 ? 6.601 -27.771 -81.383 1.00 30.92 241 LEU B CA 1
ATOM 4321 C C . LEU B 1 242 ? 5.491 -27.025 -80.662 1.00 30.17 241 LEU B C 1
ATOM 4322 O O . LEU B 1 242 ? 5.769 -26.225 -79.767 1.00 32.11 241 LEU B O 1
ATOM 4327 N N . HIS B 1 243 ? 4.240 -27.295 -81.022 1.00 29.88 242 HIS B N 1
ATOM 4328 C CA . HIS B 1 243 ? 3.096 -26.585 -80.423 1.00 30.81 242 HIS B CA 1
ATOM 4329 C C . HIS B 1 243 ? 2.989 -26.667 -78.894 1.00 29.97 242 HIS B C 1
ATOM 4330 O O . HIS B 1 243 ? 2.369 -25.787 -78.268 1.00 29.38 242 HIS B O 1
ATOM 4337 N N . HIS B 1 244 ? 3.616 -27.686 -78.291 1.00 29.81 243 HIS B N 1
ATOM 4338 C CA . HIS B 1 244 ? 3.585 -27.864 -76.836 1.00 29.74 243 HIS B CA 1
ATOM 4339 C C . HIS B 1 244 ? 4.459 -26.882 -76.043 1.00 31.94 243 HIS B C 1
ATOM 4340 O O . HIS B 1 244 ? 4.262 -26.720 -74.836 1.00 32.04 243 HIS B O 1
ATOM 4347 N N . PHE B 1 245 ? 5.416 -26.235 -76.705 1.00 33.28 244 PHE B N 1
ATOM 4348 C CA . PHE B 1 245 ? 6.471 -25.480 -76.009 1.00 32.72 244 PHE B CA 1
ATOM 4349 C C . PHE B 1 245 ? 6.474 -24.032 -76.388 1.00 33.38 244 PHE B C 1
ATOM 4350 O O . PHE B 1 245 ? 5.944 -23.672 -77.432 1.00 35.33 244 PHE B O 1
ATOM 4358 N N . ASP B 1 246 ? 7.093 -23.201 -75.543 1.00 34.95 245 ASP B N 1
ATOM 4359 C CA . ASP B 1 246 ? 7.276 -21.776 -75.857 1.00 36.13 245 ASP B CA 1
ATOM 4360 C C . ASP B 1 246 ? 8.332 -21.569 -76.955 1.00 35.15 245 ASP B C 1
ATOM 4361 O O . ASP B 1 246 ? 9.008 -22.537 -77.366 1.00 35.21 245 ASP B O 1
ATOM 4366 N N . VAL B 1 247 ? 8.429 -20.332 -77.458 1.00 37.04 246 VAL B N 1
ATOM 4367 C CA . VAL B 1 247 ? 9.315 -20.032 -78.598 1.00 38.75 246 VAL B CA 1
ATOM 4368 C C . VAL B 1 247 ? 10.786 -20.346 -78.259 1.00 38.79 246 VAL B C 1
ATOM 4369 O O . VAL B 1 247 ? 11.446 -21.065 -79.008 1.00 38.50 246 VAL B O 1
ATOM 4373 N N . ALA B 1 248 ? 11.251 -19.877 -77.100 1.00 39.76 247 ALA B N 1
ATOM 4374 C CA . ALA B 1 248 ? 12.622 -20.132 -76.638 1.00 39.71 247 ALA B CA 1
ATOM 4375 C C . ALA B 1 248 ? 12.957 -21.618 -76.558 1.00 40.27 247 ALA B C 1
ATOM 4376 O O . ALA B 1 248 ? 14.043 -22.041 -76.958 1.00 43.95 247 ALA B O 1
ATOM 4378 N N . THR B 1 249 ? 12.038 -22.416 -76.030 1.00 39.66 248 THR B N 1
ATOM 4379 C CA . THR B 1 249 ? 12.251 -23.861 -75.960 1.00 37.08 248 THR B CA 1
ATOM 4380 C C . THR B 1 249 ? 12.287 -24.504 -77.341 1.00 37.38 248 THR B C 1
ATOM 4381 O O . THR B 1 249 ? 13.107 -25.397 -77.604 1.00 36.22 248 THR B O 1
ATOM 4385 N N . CYS B 1 250 ? 11.375 -24.070 -78.213 1.00 37.10 249 CYS B N 1
ATOM 4386 C CA . CYS B 1 250 ? 11.410 -24.463 -79.621 1.00 37.30 249 CYS B CA 1
ATOM 4387 C C . CYS B 1 250 ? 12.758 -24.086 -80.278 1.00 36.37 249 CYS B C 1
ATOM 4388 O O . CYS B 1 250 ? 13.365 -24.897 -80.971 1.00 36.25 249 CYS B O 1
ATOM 4391 N N . GLU B 1 251 ? 13.215 -22.865 -80.043 1.00 36.30 250 GLU B N 1
ATOM 4392 C CA . GLU B 1 251 ? 14.447 -22.379 -80.671 1.00 38.80 250 GLU B CA 1
ATOM 4393 C C . GLU B 1 251 ? 15.630 -23.247 -80.239 1.00 40.77 250 GLU B C 1
ATOM 4394 O O . GLU B 1 251 ? 16.451 -23.662 -81.078 1.00 40.20 250 GLU B O 1
ATOM 4400 N N . GLN B 1 252 ? 15.677 -23.555 -78.938 1.00 41.84 251 GLN B N 1
ATOM 4401 C CA . GLN B 1 252 ? 16.681 -24.454 -78.370 1.00 43.18 251 GLN B CA 1
ATOM 4402 C C . GLN B 1 252 ? 16.740 -25.789 -79.087 1.00 42.49 251 GLN B C 1
ATOM 4403 O O . GLN B 1 252 ? 17.834 -26.264 -79.448 1.00 42.81 251 GLN B O 1
ATOM 4409 N N . LEU B 1 253 ? 15.569 -26.404 -79.270 1.00 39.16 252 LEU B N 1
ATOM 4410 C CA . LEU B 1 253 ? 15.450 -27.673 -79.990 1.00 37.12 252 LEU B CA 1
ATOM 4411 C C . LEU B 1 253 ? 15.918 -27.569 -81.452 1.00 35.82 252 LEU B C 1
ATOM 4412 O O . LEU B 1 253 ? 16.545 -28.500 -81.985 1.00 34.55 252 LEU B O 1
ATOM 4417 N N . LEU B 1 254 ? 15.582 -26.454 -82.099 1.00 36.73 253 LEU B N 1
ATOM 4418 C CA . LEU B 1 254 ? 15.917 -26.246 -83.520 1.00 36.45 253 LEU B CA 1
ATOM 4419 C C . LEU B 1 254 ? 17.444 -26.007 -83.701 1.00 37.89 253 LEU B C 1
ATOM 4420 O O . LEU B 1 254 ? 18.040 -26.458 -84.684 1.00 38.30 253 LEU B O 1
ATOM 4425 N N . ARG B 1 255 ? 18.082 -25.344 -82.741 1.00 37.81 254 ARG B N 1
ATOM 4426 C CA . ARG B 1 255 ? 19.554 -25.281 -82.724 1.00 39.65 254 ARG B CA 1
ATOM 4427 C C . ARG B 1 255 ? 20.161 -26.666 -82.592 1.00 40.24 254 ARG B C 1
ATOM 4428 O O . ARG B 1 255 ? 21.098 -27.036 -83.312 1.00 41.84 254 ARG B O 1
ATOM 4436 N N . LYS B 1 256 ? 19.592 -27.455 -81.694 1.00 39.99 255 LYS B N 1
ATOM 4437 C CA . LYS B 1 256 ? 20.063 -28.806 -81.485 1.00 38.30 255 LYS B CA 1
ATOM 4438 C C . LYS B 1 256 ? 19.861 -29.654 -82.736 1.00 39.74 255 LYS B C 1
ATOM 4439 O O . LYS B 1 256 ? 20.718 -30.493 -83.084 1.00 39.24 255 LYS B O 1
ATOM 4445 N N . ILE B 1 257 ? 18.727 -29.446 -83.405 1.00 39.71 256 ILE B N 1
ATOM 4446 C CA . ILE B 1 257 ? 18.432 -30.135 -84.672 1.00 39.82 256 ILE B CA 1
ATOM 4447 C C . ILE B 1 257 ? 19.434 -29.715 -85.766 1.00 40.46 256 ILE B C 1
ATOM 4448 O O . ILE B 1 257 ? 19.969 -30.563 -86.489 1.00 38.81 256 ILE B O 1
ATOM 4453 N N . LYS B 1 258 ? 19.696 -28.422 -85.869 1.00 40.03 257 LYS B N 1
ATOM 4454 C CA . LYS B 1 258 ? 20.573 -27.909 -86.917 1.00 43.17 257 LYS B CA 1
ATOM 4455 C C . LYS B 1 258 ? 21.922 -28.607 -86.867 1.00 42.72 257 LYS B C 1
ATOM 4456 O O . LYS B 1 258 ? 22.428 -29.085 -87.882 1.00 44.11 257 LYS B O 1
ATOM 4462 N N . THR B 1 259 ? 22.479 -28.701 -85.666 1.00 43.70 258 THR B N 1
ATOM 4463 C CA . THR B 1 259 ? 23.741 -29.417 -85.440 1.00 43.10 258 THR B CA 1
ATOM 4464 C C . THR B 1 259 ? 23.728 -30.851 -85.982 1.00 43.97 258 THR B C 1
ATOM 4465 O O . THR B 1 259 ? 24.759 -31.361 -86.433 1.00 46.61 258 THR B O 1
ATOM 4469 N N . ALA B 1 260 ? 22.577 -31.510 -85.934 1.00 42.28 259 ALA B N 1
ATOM 4470 C CA . ALA B 1 260 ? 22.495 -32.907 -86.345 1.00 40.15 259 ALA B CA 1
ATOM 4471 C C . ALA B 1 260 ? 22.361 -33.071 -87.851 1.00 39.15 259 ALA B C 1
ATOM 4472 O O . ALA B 1 260 ? 22.439 -34.186 -88.361 1.00 37.06 259 ALA B O 1
ATOM 4474 N N . LEU B 1 261 ? 22.162 -31.969 -88.566 1.00 40.55 260 LEU B N 1
ATOM 4475 C CA . LEU B 1 261 ? 21.898 -32.032 -89.995 1.00 42.75 260 LEU B CA 1
ATOM 4476 C C . LEU B 1 261 ? 23.180 -32.102 -90.836 1.00 46.13 260 LEU B C 1
ATOM 4477 O O . LEU B 1 261 ? 24.171 -31.413 -90.552 1.00 47.03 260 LEU B O 1
ATOM 4482 N N . ALA B 1 262 ? 23.130 -32.939 -91.871 1.00 47.28 261 ALA B N 1
ATOM 4483 C CA . ALA B 1 262 ? 24.079 -32.926 -92.955 1.00 49.03 261 ALA B CA 1
ATOM 4484 C C . ALA B 1 262 ? 23.953 -31.614 -93.719 1.00 52.87 261 ALA B C 1
ATOM 4485 O O . ALA B 1 262 ? 22.980 -30.869 -93.545 1.00 53.84 261 ALA B O 1
ATOM 4487 N N . VAL B 1 263 ? 24.930 -31.361 -94.596 1.00 55.31 262 VAL B N 1
ATOM 4488 C CA . VAL B 1 263 ? 25.120 -30.065 -95.254 1.00 55.24 262 VAL B CA 1
ATOM 4489 C C . VAL B 1 263 ? 23.859 -29.544 -95.974 1.00 56.49 262 VAL B C 1
ATOM 4490 O O . VAL B 1 263 ? 23.510 -28.356 -95.860 1.00 56.87 262 VAL B O 1
ATOM 4494 N N . GLU B 1 264 ? 23.166 -30.433 -96.681 1.00 56.10 263 GLU B N 1
ATOM 4495 C CA . GLU B 1 264 ? 21.988 -30.038 -97.453 1.00 57.62 263 GLU B CA 1
ATOM 4496 C C . GLU B 1 264 ? 20.700 -30.501 -96.749 1.00 56.92 263 GLU B C 1
ATOM 4497 O O . GLU B 1 264 ? 19.681 -30.784 -97.408 1.00 56.67 263 GLU B O 1
ATOM 4503 N N . 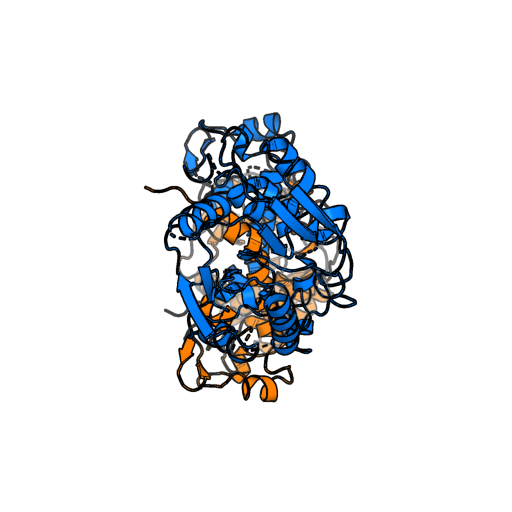GLY B 1 265 ? 20.755 -30.561 -95.411 1.00 54.13 264 GLY B N 1
ATOM 4504 C CA . GLY B 1 265 ? 19.708 -31.180 -94.606 1.00 50.63 264 GLY B CA 1
ATOM 4505 C C . GLY B 1 265 ? 18.464 -30.336 -94.479 1.00 48.03 264 GLY B C 1
ATOM 4506 O O . GLY B 1 265 ? 18.537 -29.115 -94.449 1.00 45.50 264 GLY B O 1
ATOM 4507 N N . LYS B 1 266 ? 17.318 -31.011 -94.410 1.00 48.20 265 LYS B N 1
ATOM 4508 C CA . LYS B 1 266 ? 15.997 -30.366 -94.298 1.00 47.62 265 LYS B CA 1
ATOM 4509 C C . LYS B 1 266 ? 15.232 -30.802 -93.028 1.00 44.21 265 LYS B C 1
ATOM 4510 O O . LYS B 1 266 ? 15.323 -31.958 -92.601 1.00 40.99 265 LYS B O 1
ATOM 4516 N N . VAL B 1 267 ? 14.514 -29.849 -92.430 1.00 42.92 266 VAL B N 1
ATOM 4517 C CA . VAL B 1 267 ? 13.545 -30.113 -91.367 1.00 42.22 266 VAL B CA 1
ATOM 4518 C C . VAL B 1 267 ? 12.099 -29.974 -91.891 1.00 40.43 266 VAL B C 1
ATOM 4519 O O . VAL B 1 267 ? 11.781 -28.994 -92.537 1.00 38.88 266 VAL B O 1
ATOM 4523 N N . ILE B 1 268 ? 11.233 -30.949 -91.607 1.00 37.85 267 ILE B N 1
ATOM 4524 C CA . ILE B 1 268 ? 9.810 -30.862 -91.969 1.00 37.18 267 ILE B CA 1
ATOM 4525 C C . ILE B 1 268 ? 8.946 -30.784 -90.707 1.00 36.39 267 ILE B C 1
ATOM 4526 O O . ILE B 1 268 ? 8.956 -31.686 -89.871 1.00 36.33 267 ILE B O 1
ATOM 4531 N N . VAL B 1 269 ? 8.247 -29.674 -90.553 1.00 35.38 268 VAL B N 1
ATOM 4532 C CA . VAL B 1 269 ? 7.295 -29.496 -89.478 1.00 35.39 268 VAL B CA 1
ATOM 4533 C C . VAL B 1 269 ? 5.896 -29.796 -90.011 1.00 36.35 268 VAL B C 1
ATOM 4534 O O . VAL B 1 269 ? 5.483 -29.233 -91.025 1.00 37.68 268 VAL B O 1
ATOM 4538 N N . PHE B 1 270 ? 5.185 -30.681 -89.322 1.00 35.72 269 PHE B N 1
ATOM 4539 C CA . PHE B 1 270 ? 3.785 -30.961 -89.589 1.00 34.43 269 PHE B CA 1
ATOM 4540 C C . PHE B 1 270 ? 3.011 -30.541 -88.348 1.00 35.20 269 PHE B C 1
ATOM 4541 O O . PHE B 1 270 ? 3.291 -31.032 -87.262 1.00 34.94 269 PHE B O 1
ATOM 4549 N N . ASP B 1 271 ? 2.055 -29.626 -88.483 1.00 35.12 270 ASP B N 1
ATOM 4550 C CA . ASP B 1 271 ? 1.458 -29.039 -87.293 1.00 35.15 270 ASP B CA 1
ATOM 4551 C C . ASP B 1 271 ? 0.193 -28.250 -87.657 1.00 36.47 270 ASP B C 1
ATOM 4552 O O . ASP B 1 271 ? -0.212 -28.219 -88.820 1.00 36.31 270 ASP B O 1
ATOM 4557 N N . PHE B 1 272 ? -0.433 -27.651 -86.646 1.00 36.92 271 PHE B N 1
ATOM 4558 C CA . PHE B 1 272 ? -1.572 -26.737 -86.830 1.00 37.70 271 PHE B CA 1
ATOM 4559 C C . PHE B 1 272 ? -1.025 -25.317 -87.020 1.00 39.09 271 PHE B C 1
ATOM 4560 O O . PHE B 1 272 ? -0.538 -24.682 -86.061 1.00 38.48 271 PHE B O 1
ATOM 4568 N N . ILE B 1 273 ? -1.086 -24.838 -88.258 1.00 37.53 272 ILE B N 1
ATOM 4569 C CA . ILE B 1 273 ? -0.557 -23.530 -88.603 1.00 38.95 272 ILE B CA 1
ATOM 4570 C C . ILE B 1 273 ? -1.731 -22.684 -89.076 1.00 39.47 272 ILE B C 1
ATOM 4571 O O . ILE B 1 273 ? -2.203 -22.852 -90.200 1.00 41.39 272 ILE B O 1
ATOM 4576 N N . PRO B 1 274 ? -2.267 -21.843 -88.177 1.00 37.27 273 PRO B N 1
ATOM 4577 C CA . PRO B 1 274 ? -3.346 -20.943 -88.543 1.00 36.52 273 PRO B CA 1
ATOM 4578 C C . PRO B 1 274 ? -2.852 -19.765 -89.365 1.00 34.22 273 PRO B C 1
ATOM 4579 O O . PRO B 1 274 ? -1.691 -19.404 -89.285 1.00 34.28 273 PRO B O 1
ATOM 4583 N N . ASN B 1 275 ? -3.750 -19.189 -90.159 1.00 33.88 274 ASN B N 1
ATOM 4584 C CA . ASN B 1 275 ? -3.488 -17.921 -90.821 1.00 32.59 274 ASN B CA 1
ATOM 4585 C C . ASN B 1 275 ? -3.159 -16.877 -89.768 1.00 34.51 274 ASN B C 1
ATOM 4586 O O . ASN B 1 275 ? -3.327 -17.115 -88.567 1.00 32.43 274 ASN B O 1
ATOM 4591 N N . SER B 1 276 ? -2.671 -15.719 -90.191 1.00 36.06 275 SER B N 1
ATOM 4592 C CA . SER B 1 276 ? -2.204 -14.739 -89.221 1.00 36.84 275 SER B CA 1
ATOM 4593 C C . SER B 1 276 ? -3.363 -14.052 -88.501 1.00 34.78 275 SER B C 1
ATOM 4594 O O . SER B 1 276 ? -3.137 -13.372 -87.493 1.00 35.26 275 SER B O 1
ATOM 4597 N N . ASP B 1 277 ? -4.591 -14.231 -89.006 1.00 34.26 276 ASP B N 1
ATOM 4598 C CA . ASP B 1 277 ? -5.790 -13.777 -88.307 1.00 30.98 276 ASP B CA 1
ATOM 4599 C C . ASP B 1 277 ? -5.999 -14.544 -86.981 1.00 31.21 276 ASP B C 1
ATOM 4600 O O . ASP B 1 277 ? -6.613 -14.020 -86.057 1.00 32.35 276 ASP B O 1
ATOM 4605 N N . ARG B 1 278 ? -5.484 -15.770 -86.916 1.00 30.05 277 ARG B N 1
ATOM 4606 C CA A ARG B 1 278 ? -5.555 -16.623 -85.718 0.50 30.50 277 ARG B CA 1
ATOM 4607 C CA B ARG B 1 278 ? -5.558 -16.633 -85.735 0.50 30.48 277 ARG B CA 1
ATOM 4608 C C . ARG B 1 278 ? -6.969 -17.125 -85.477 1.00 30.85 277 ARG B C 1
ATOM 4609 O O . ARG B 1 278 ? -7.255 -17.677 -84.417 1.00 31.94 277 ARG B O 1
ATOM 4624 N N . ILE B 1 279 ? -7.839 -16.950 -86.469 1.00 30.60 278 ILE B N 1
ATOM 4625 C CA . ILE B 1 279 ? -9.200 -17.460 -86.407 1.00 27.87 278 ILE B CA 1
ATOM 4626 C C . ILE B 1 279 ? -9.551 -18.397 -87.588 1.00 29.06 278 ILE B C 1
ATOM 4627 O O . ILE B 1 279 ? -10.580 -19.055 -87.550 1.00 26.88 278 ILE B O 1
ATOM 4632 N N . THR B 1 280 ? -8.699 -18.470 -88.615 1.00 28.43 279 THR B N 1
ATOM 4633 C CA . THR B 1 280 ? -8.868 -19.446 -89.701 1.00 26.56 279 THR B CA 1
ATOM 4634 C C . THR B 1 280 ? -7.539 -20.149 -89.986 1.00 26.08 279 THR B C 1
ATOM 4635 O O . THR B 1 280 ? -6.470 -19.605 -89.672 1.00 26.49 279 THR B O 1
ATOM 4639 N N . PRO B 1 281 ? -7.591 -21.367 -90.566 1.00 26.55 280 PRO B N 1
ATOM 4640 C CA . PRO B 1 281 ? -8.808 -22.164 -90.739 1.00 30.27 280 PRO B CA 1
ATOM 4641 C C . PRO B 1 281 ? -9.288 -22.535 -89.359 1.00 31.60 280 PRO B C 1
ATOM 4642 O O . PRO B 1 281 ? -8.479 -22.587 -88.441 1.00 34.62 280 PRO B O 1
ATOM 4646 N N . PRO B 1 282 ? -10.580 -22.791 -89.216 1.00 32.81 281 PRO B N 1
ATOM 4647 C CA . PRO B 1 282 ? -11.146 -22.910 -87.866 1.00 33.97 281 PRO B CA 1
ATOM 4648 C C . PRO B 1 282 ? -10.512 -23.993 -86.975 1.00 33.50 281 PRO B C 1
ATOM 4649 O O . PRO B 1 282 ? -10.256 -23.723 -85.799 1.00 31.38 281 PRO B O 1
ATOM 4653 N N . ASP B 1 283 ? -10.216 -25.168 -87.529 1.00 33.77 282 ASP B N 1
ATOM 4654 C CA A ASP B 1 283 ? -9.676 -26.261 -86.722 0.50 35.31 282 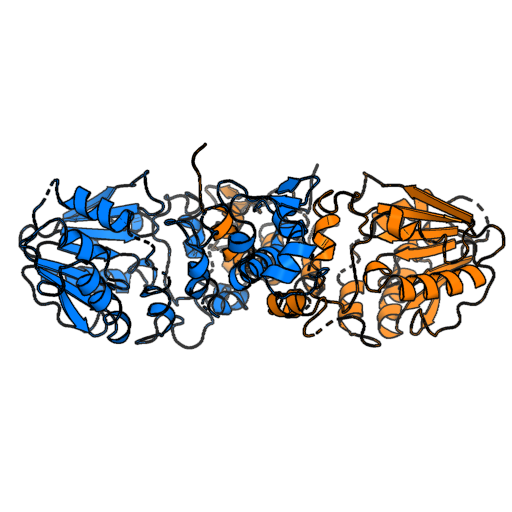ASP B CA 1
ATOM 4655 C CA B ASP B 1 283 ? -9.652 -26.261 -86.729 0.50 36.10 282 ASP B CA 1
ATOM 4656 C C . ASP B 1 283 ? -8.212 -25.992 -86.303 1.00 35.81 282 ASP B C 1
ATOM 4657 O O . ASP B 1 283 ? -7.824 -26.269 -85.157 1.00 37.88 282 ASP B O 1
ATOM 4666 N N . ALA B 1 284 ? -7.412 -25.426 -87.205 1.00 33.33 283 ALA B N 1
ATOM 4667 C CA . ALA B 1 284 ? -6.054 -25.032 -86.859 1.00 31.03 283 ALA B CA 1
ATOM 4668 C C . ALA B 1 284 ? -6.073 -23.940 -85.790 1.00 28.89 283 ALA B C 1
ATOM 4669 O O . ALA B 1 284 ? -5.296 -23.972 -84.857 1.00 28.92 283 ALA B O 1
ATOM 4671 N N . ALA B 1 285 ? -6.948 -22.959 -85.956 1.00 29.91 284 ALA B N 1
ATOM 4672 C CA . ALA B 1 285 ? -6.950 -21.770 -85.097 1.00 28.66 284 ALA B CA 1
ATOM 4673 C C . ALA B 1 285 ? -7.444 -22.097 -83.680 1.00 28.53 284 ALA B C 1
ATOM 4674 O O . ALA B 1 285 ? -6.976 -21.510 -82.706 1.00 26.72 284 ALA B O 1
ATOM 4676 N N . ALA B 1 286 ? -8.390 -23.035 -83.585 1.00 27.79 285 ALA B N 1
ATOM 4677 C CA . ALA B 1 286 ? -9.039 -23.348 -82.331 1.00 27.36 285 ALA B CA 1
ATOM 4678 C C . ALA B 1 286 ? -8.110 -24.217 -81.490 1.00 27.99 285 ALA B C 1
ATOM 4679 O O . ALA B 1 286 ? -8.364 -24.438 -80.320 1.00 29.43 285 ALA B O 1
ATOM 4681 N N . PHE B 1 287 ? -7.032 -24.710 -82.084 1.00 29.50 286 PHE B N 1
ATOM 4682 C CA . PHE B 1 287 ? -6.089 -25.550 -81.368 1.00 27.59 286 PHE B CA 1
ATOM 4683 C C . PHE B 1 287 ? -5.295 -24.795 -80.291 1.00 29.91 286 PHE B C 1
ATOM 4684 O O . PHE B 1 287 ? -4.758 -25.393 -79.364 1.00 28.89 286 PHE B O 1
ATOM 4692 N N . SER B 1 288 ? -5.241 -23.480 -80.382 1.00 29.45 287 SER B N 1
ATOM 4693 C CA . SER B 1 288 ? -4.521 -22.734 -79.379 1.00 30.54 287 SER B CA 1
ATOM 4694 C C . SER B 1 288 ? -5.234 -22.826 -77.985 1.00 30.83 287 SER B C 1
ATOM 4695 O O . SER B 1 288 ? -4.554 -22.798 -76.952 1.00 29.15 287 SER B O 1
ATOM 4698 N N . LEU B 1 289 ? -6.576 -22.929 -77.960 1.00 29.82 288 LEU B N 1
ATOM 4699 C CA . LEU B 1 289 ? -7.333 -23.115 -76.701 1.00 28.08 288 LEU B CA 1
ATOM 4700 C C . LEU B 1 289 ? -6.976 -24.430 -76.004 1.00 26.68 288 LEU B C 1
ATOM 4701 O O . LEU B 1 289 ? -6.874 -24.475 -74.781 1.00 26.85 288 LEU B O 1
ATOM 4706 N N . VAL B 1 290 ? -6.826 -25.487 -76.786 1.00 24.10 289 VAL B N 1
ATOM 4707 C CA . VAL B 1 290 ? -6.311 -26.772 -76.312 1.00 24.83 289 VAL B CA 1
ATOM 4708 C C . VAL B 1 290 ? -4.885 -26.671 -75.743 1.00 28.22 289 VAL B C 1
ATOM 4709 O O . VAL B 1 290 ? -4.532 -27.356 -74.774 1.00 28.65 289 VAL B O 1
ATOM 4721 N N . LEU B 1 292 ? -3.595 -23.740 -74.439 1.00 27.25 291 LEU B N 1
ATOM 4722 C CA . LEU B 1 292 ? -3.864 -23.020 -73.189 1.00 26.34 291 LEU B CA 1
ATOM 4723 C C . LEU B 1 292 ? -4.304 -23.966 -72.049 1.00 29.00 291 LEU B C 1
ATOM 4724 O O . LEU B 1 292 ? -3.793 -23.876 -70.937 1.00 31.09 291 LEU B O 1
ATOM 4729 N N . ALA B 1 293 ? -5.212 -24.892 -72.354 1.00 27.96 292 ALA B N 1
ATOM 4730 C CA . ALA B 1 293 ? -5.843 -25.750 -71.373 1.00 26.26 292 ALA B CA 1
ATOM 4731 C C . ALA B 1 293 ? -4.937 -26.818 -70.838 1.00 27.01 292 ALA B C 1
ATOM 4732 O O . ALA B 1 293 ? -5.183 -27.313 -69.756 1.00 29.86 292 ALA B O 1
ATOM 4734 N N . THR B 1 294 ? -3.946 -27.225 -71.628 1.00 28.87 293 THR B N 1
ATOM 4735 C CA . THR B 1 294 ? -3.195 -28.465 -71.395 1.00 27.09 293 THR B CA 1
ATOM 4736 C C . THR B 1 294 ? -1.680 -28.318 -71.261 1.00 27.14 293 THR B C 1
ATOM 4737 O O . THR B 1 294 ? -0.990 -29.288 -70.919 1.00 26.45 293 THR B O 1
ATOM 4741 N N . THR B 1 295 ? -1.148 -27.137 -71.546 1.00 27.70 294 THR B N 1
ATOM 4742 C CA . THR B 1 295 ? 0.308 -26.930 -71.489 1.00 28.85 294 THR B CA 1
ATOM 4743 C C . THR B 1 295 ? 0.553 -25.591 -70.815 1.00 29.91 294 THR B C 1
ATOM 4744 O O . THR B 1 295 ? -0.314 -24.724 -70.855 1.00 32.20 294 THR B O 1
ATOM 4748 N N . PRO B 1 296 ? 1.716 -25.420 -70.161 1.00 31.11 295 PRO B N 1
ATOM 4749 C CA . PRO B 1 296 ? 2.079 -24.127 -69.580 1.00 30.88 295 PRO B CA 1
ATOM 4750 C C . PRO B 1 296 ? 2.213 -22.994 -70.596 1.00 30.02 295 PRO B C 1
ATOM 4751 O O . PRO B 1 296 ? 1.794 -21.882 -70.320 1.00 29.88 295 PRO B O 1
ATOM 4755 N N . ASN B 1 297 ? 2.830 -23.266 -71.748 1.00 33.61 296 ASN B N 1
ATOM 4756 C CA . ASN B 1 297 ? 3.180 -22.197 -72.700 1.00 34.27 296 ASN B CA 1
ATOM 4757 C C . ASN B 1 297 ? 3.061 -22.555 -74.183 1.00 31.75 296 ASN B C 1
ATOM 4758 O O . ASN B 1 297 ? 3.640 -21.881 -75.020 1.00 29.84 296 ASN B O 1
ATOM 4763 N N . GLY B 1 298 ? 2.316 -23.612 -74.501 1.00 30.15 297 GLY B N 1
ATOM 4764 C CA . GLY B 1 298 ? 2.170 -24.069 -75.862 1.00 28.64 297 GLY B CA 1
ATOM 4765 C C . GLY B 1 298 ? 1.235 -23.166 -76.604 1.00 26.83 297 GLY B C 1
ATOM 4766 O O . GLY B 1 298 ? 0.524 -22.360 -75.995 1.00 28.11 297 GLY B O 1
ATOM 4767 N N . ASP B 1 299 ? 1.205 -23.310 -77.921 1.00 28.11 298 ASP B N 1
ATOM 4768 C CA . ASP B 1 299 ? 0.373 -22.431 -78.773 1.00 29.78 298 ASP B CA 1
ATOM 4769 C C . ASP B 1 299 ? 0.257 -23.072 -80.143 1.00 30.36 298 ASP B C 1
ATOM 4770 O O . ASP B 1 299 ? 1.075 -23.920 -80.504 1.00 30.72 298 ASP B O 1
ATOM 4775 N N . ALA B 1 300 ? -0.762 -22.681 -80.892 1.00 31.03 299 ALA B N 1
ATOM 4776 C CA . ALA B 1 300 ? -0.830 -22.981 -82.331 1.00 32.11 299 ALA B CA 1
ATOM 4777 C C . ALA B 1 300 ? -0.143 -21.811 -83.023 1.00 31.50 299 ALA B C 1
ATOM 4778 O O . ALA B 1 300 ? -0.707 -20.745 -83.189 1.00 35.34 299 ALA B O 1
ATOM 4780 N N . TYR B 1 301 ? 1.099 -22.022 -83.407 1.00 30.73 300 TYR B N 1
ATOM 4781 C CA . TYR B 1 301 ? 1.903 -20.986 -84.002 1.00 30.93 300 TYR B CA 1
ATOM 4782 C C . TYR B 1 301 ? 1.634 -20.860 -85.497 1.00 30.33 300 TYR B C 1
ATOM 4783 O O . TYR B 1 301 ? 1.385 -21.855 -86.185 1.00 31.70 300 TYR B O 1
ATOM 4792 N N . THR B 1 302 ? 1.694 -19.613 -85.957 1.00 31.02 301 THR B N 1
ATOM 4793 C CA . THR B 1 302 ? 1.543 -19.233 -87.341 1.00 34.07 301 THR B CA 1
ATOM 4794 C C . THR B 1 302 ? 2.875 -19.395 -88.066 1.00 36.07 301 THR B C 1
ATOM 4795 O O . THR B 1 302 ? 3.928 -19.623 -87.445 1.00 33.72 301 THR B O 1
ATOM 4799 N N . PHE B 1 303 ? 2.828 -19.290 -89.393 1.00 39.48 302 PHE B N 1
ATOM 4800 C CA . PHE B 1 303 ? 4.033 -19.468 -90.203 1.00 38.57 302 PHE B CA 1
ATOM 4801 C C . PHE B 1 303 ? 5.072 -18.406 -89.896 1.00 37.62 302 PHE B C 1
ATOM 4802 O O . PHE B 1 303 ? 6.244 -18.736 -89.780 1.00 38.38 302 PHE B O 1
ATOM 4810 N N . ALA B 1 304 ? 4.640 -17.156 -89.722 1.00 36.39 303 ALA B N 1
ATOM 4811 C CA . ALA B 1 304 ? 5.552 -16.062 -89.378 1.00 36.34 303 ALA B CA 1
ATOM 4812 C C . ALA B 1 304 ? 6.310 -16.390 -88.121 1.00 37.68 303 ALA B C 1
ATOM 4813 O O . ALA B 1 304 ? 7.483 -16.044 -87.980 1.00 38.42 303 ALA B O 1
ATOM 4815 N N . GLU B 1 305 ? 5.632 -17.040 -87.186 1.00 37.66 304 GLU B N 1
ATOM 4816 C CA . GLU B 1 305 ? 6.234 -17.341 -85.905 1.00 36.60 304 GLU B CA 1
ATOM 4817 C C . GLU B 1 305 ? 7.216 -18.492 -86.040 1.00 35.96 304 GLU B C 1
ATOM 4818 O O . GLU B 1 305 ? 8.298 -18.458 -85.456 1.00 36.01 304 GLU B O 1
ATOM 4824 N N . TYR B 1 306 ? 6.848 -19.505 -86.804 1.00 35.69 305 TYR B N 1
ATOM 4825 C CA . TYR B 1 306 ? 7.777 -20.590 -87.070 1.00 39.10 305 TYR B CA 1
ATOM 4826 C C . TYR B 1 306 ? 8.980 -20.114 -87.924 1.00 40.95 305 TYR B C 1
ATOM 4827 O O . TYR B 1 306 ? 10.115 -20.512 -87.677 1.00 41.07 305 TYR B O 1
ATOM 4836 N N . GLU B 1 307 ? 8.716 -19.256 -88.910 1.00 42.13 306 GLU B N 1
ATOM 4837 C CA . GLU B 1 307 ? 9.746 -18.717 -89.788 1.00 42.97 306 GLU B CA 1
ATOM 4838 C C . GLU B 1 307 ? 10.793 -18.010 -88.938 1.00 41.08 306 GLU B C 1
ATOM 4839 O O . GLU B 1 307 ? 11.964 -18.273 -89.078 1.00 41.03 306 GLU B O 1
ATOM 4845 N N . SER B 1 308 ? 10.347 -17.139 -88.037 1.00 39.20 307 SER B N 1
ATOM 4846 C CA . SER B 1 308 ? 11.213 -16.461 -87.087 1.00 39.31 307 SER B CA 1
ATOM 4847 C C . SER B 1 308 ? 11.980 -17.416 -86.168 1.00 42.78 307 SER B C 1
ATOM 4848 O O . SER B 1 308 ? 13.176 -17.169 -85.854 1.00 42.66 307 SER B O 1
ATOM 4859 N N . PHE B 1 310 ? 12.938 -20.592 -86.868 1.00 40.47 309 PHE B N 1
ATOM 4860 C CA . PHE B 1 310 ? 13.974 -21.199 -87.673 1.00 39.57 309 PHE B CA 1
ATOM 4861 C C . PHE B 1 310 ? 15.065 -20.173 -88.004 1.00 40.93 309 PHE B C 1
ATOM 4862 O O . PHE B 1 310 ? 16.231 -20.490 -87.985 1.00 41.18 309 PHE B O 1
ATOM 4870 N N . SER B 1 311 ? 14.683 -18.944 -88.299 1.00 42.55 310 SER B N 1
ATOM 4871 C CA . SER B 1 311 ? 15.671 -17.888 -88.523 1.00 43.85 310 SER B CA 1
ATOM 4872 C C . SER B 1 311 ? 16.590 -17.709 -87.293 1.00 42.31 310 SER B C 1
ATOM 4873 O O . SER B 1 311 ? 17.792 -17.910 -87.397 1.00 42.28 310 SER B O 1
ATOM 4876 N N . ASN B 1 312 ? 16.022 -17.394 -86.128 1.00 42.80 311 ASN B N 1
ATOM 4877 C CA . ASN B 1 312 ? 16.802 -17.293 -84.878 1.00 41.59 311 ASN B CA 1
ATOM 4878 C C . ASN B 1 312 ? 17.616 -18.549 -84.495 1.00 41.69 311 ASN B C 1
ATOM 4879 O O . ASN B 1 312 ? 18.653 -18.447 -83.831 1.00 43.32 311 ASN B O 1
ATOM 4884 N N . ALA B 1 313 ? 17.157 -19.725 -84.904 1.00 40.93 312 ALA B N 1
ATOM 4885 C CA . ALA B 1 313 ? 17.908 -20.962 -84.689 1.00 40.95 312 ALA B CA 1
ATOM 4886 C C . ALA B 1 313 ? 19.009 -21.156 -85.740 1.00 41.53 312 ALA B C 1
ATOM 4887 O O . ALA B 1 313 ? 19.693 -22.165 -85.711 1.00 42.43 312 ALA B O 1
ATOM 4889 N N . GLY B 1 314 ? 19.146 -20.214 -86.682 1.00 43.26 313 GLY B N 1
ATOM 4890 C CA . GLY B 1 314 ? 20.235 -20.218 -87.664 1.00 43.69 313 GLY B CA 1
ATOM 4891 C C . GLY B 1 314 ? 19.965 -20.872 -89.014 1.00 44.79 313 GLY B C 1
ATOM 4892 O O . GLY B 1 314 ? 20.904 -21.108 -89.771 1.00 45.00 313 GLY B O 1
ATOM 4893 N N . PHE B 1 315 ? 18.704 -21.165 -89.338 1.00 42.82 314 PHE B N 1
ATOM 4894 C CA . PHE B 1 315 ? 18.385 -21.834 -90.608 1.00 42.52 314 PHE B CA 1
ATOM 4895 C C . PHE B 1 315 ? 18.417 -20.805 -91.737 1.00 43.18 314 PHE B C 1
ATOM 4896 O O . PHE B 1 315 ? 18.100 -19.634 -91.513 1.00 41.83 314 PHE B O 1
ATOM 4904 N N . SER B 1 316 ? 18.830 -21.220 -92.936 1.00 45.11 315 SER B N 1
ATOM 4905 C CA . SER B 1 316 ? 18.923 -20.255 -94.055 1.00 47.85 315 SER B CA 1
ATOM 4906 C C . SER B 1 316 ? 17.554 -19.852 -94.610 1.00 47.30 315 SER B C 1
ATOM 4907 O O . SER B 1 316 ? 17.381 -18.720 -95.050 1.00 47.76 315 SER B O 1
ATOM 4910 N N . HIS B 1 317 ? 16.574 -20.749 -94.513 1.00 45.74 316 HIS B N 1
ATOM 4911 C CA . HIS B 1 317 ? 15.285 -20.565 -95.174 1.00 46.46 316 HIS B CA 1
ATOM 4912 C C . HIS B 1 317 ? 14.198 -21.559 -94.683 1.00 45.08 316 HIS B C 1
ATOM 4913 O O . HIS B 1 317 ? 14.492 -22.722 -94.375 1.00 41.58 316 HIS B O 1
ATOM 4920 N N . SER B 1 318 ? 12.955 -21.080 -94.625 1.00 43.93 317 SER B N 1
ATOM 4921 C CA . SER B 1 318 ? 11.785 -21.966 -94.472 1.00 42.92 317 SER B CA 1
ATOM 4922 C C . SER B 1 318 ? 10.645 -21.544 -95.389 1.00 43.04 317 SER B C 1
ATOM 4923 O O . SER B 1 318 ? 10.485 -20.366 -95.719 1.00 41.22 317 SER B O 1
ATOM 4926 N N . GLN B 1 319 ? 9.838 -22.532 -95.752 1.00 43.34 318 GLN B N 1
ATOM 4927 C CA . GLN B 1 319 ? 8.852 -22.397 -96.786 1.00 45.83 318 GLN B CA 1
ATOM 4928 C C . GLN B 1 319 ? 7.584 -23.161 -96.407 1.00 45.36 318 GLN B C 1
ATOM 4929 O O . GLN B 1 319 ? 7.658 -24.297 -95.954 1.00 42.30 318 GLN B O 1
ATOM 4935 N N . LEU B 1 320 ? 6.429 -22.529 -96.606 1.00 47.95 319 LEU B N 1
ATOM 4936 C CA . LEU B 1 320 ? 5.142 -23.162 -96.321 1.00 51.60 319 LEU B CA 1
ATOM 4937 C C . LEU B 1 320 ? 4.712 -24.076 -97.490 1.00 53.79 319 LEU B C 1
ATOM 4938 O O . LEU B 1 320 ? 4.993 -23.801 -98.656 1.00 53.94 319 LEU B O 1
ATOM 4943 N N . HIS B 1 321 ? 4.152 -25.227 -97.119 1.00 57.56 320 HIS B N 1
ATOM 4944 C CA . HIS B 1 321 ? 3.335 -26.080 -97.984 1.00 60.09 320 HIS B CA 1
ATOM 4945 C C . HIS B 1 321 ? 2.061 -26.375 -97.154 1.00 64.25 320 HIS B C 1
ATOM 4946 O O . HIS B 1 321 ? 2.044 -27.228 -96.240 1.00 65.19 320 HIS B O 1
ATOM 4953 N N . SER B 1 322 ? 1.026 -25.579 -97.434 1.00 67.27 321 SER B N 1
ATOM 4954 C CA . SER B 1 322 ? -0.302 -25.706 -96.831 1.00 69.20 321 SER B CA 1
ATOM 4955 C C . SER B 1 322 ? -0.826 -27.164 -96.776 1.00 69.90 321 SER B C 1
ATOM 4956 O O . SER B 1 322 ? -1.393 -27.599 -95.759 1.00 70.57 321 SER B O 1
ATOM 4959 N N . LEU B 1 323 ? -0.614 -27.901 -97.870 1.00 69.19 322 LEU B N 1
ATOM 4960 C CA . LEU B 1 323 ? -1.238 -29.204 -98.089 1.00 68.73 322 LEU B CA 1
ATOM 4961 C C . LEU B 1 323 ? -2.765 -29.137 -97.839 1.00 67.73 322 LEU B C 1
ATOM 4962 O O . LEU B 1 323 ? -3.222 -29.435 -96.728 1.00 66.86 322 LEU B O 1
ATOM 4967 N N . PRO B 1 324 ? -3.541 -28.718 -98.876 1.00 67.33 323 PRO B N 1
ATOM 4968 C CA . PRO B 1 324 ? -5.001 -28.636 -98.812 1.00 67.52 323 PRO B CA 1
ATOM 4969 C C . PRO B 1 324 ? -5.692 -29.994 -98.911 1.00 66.46 323 PRO B C 1
ATOM 4970 O O . PRO B 1 324 ? -6.886 -30.077 -98.649 1.00 66.28 323 PRO B O 1
ATOM 4974 N N . THR B 1 325 ? -4.952 -31.036 -99.293 1.00 66.26 324 THR B N 1
ATOM 4975 C CA . THR B 1 325 ? -5.463 -32.404 -99.257 1.00 65.92 324 THR B CA 1
ATOM 4976 C C . THR B 1 325 ? -5.448 -32.984 -97.826 1.00 65.74 324 THR B C 1
ATOM 4977 O O . THR B 1 325 ? -5.859 -34.121 -97.641 1.00 66.41 324 THR B O 1
ATOM 4979 N N . THR B 1 326 ? -4.987 -32.212 -96.826 1.00 66.52 325 THR B N 1
ATOM 4980 C CA . THR B 1 326 ? -5.075 -32.597 -95.383 1.00 66.48 325 THR B CA 1
ATOM 4981 C C . THR B 1 326 ? -5.532 -31.465 -94.420 1.00 66.62 325 THR B C 1
ATOM 4982 O O . THR B 1 326 ? -5.633 -30.279 -94.797 1.00 66.89 325 THR B O 1
ATOM 4986 N N . GLN B 1 327 ? -5.780 -31.873 -93.166 1.00 65.75 326 GLN B N 1
ATOM 4987 C CA . GLN B 1 327 ? -6.250 -30.993 -92.083 1.00 64.38 326 GLN B CA 1
ATOM 4988 C C . GLN B 1 327 ? -5.169 -30.035 -91.605 1.00 63.22 326 GLN B C 1
ATOM 4989 O O . GLN B 1 327 ? -5.452 -28.880 -91.252 1.00 65.60 326 GLN B O 1
ATOM 4995 N N . GLN B 1 328 ? -3.939 -30.540 -91.533 1.00 60.45 327 GLN B N 1
ATOM 4996 C CA . GLN B 1 328 ? -2.833 -29.780 -90.963 1.00 57.27 327 GLN B CA 1
ATOM 4997 C C . GLN B 1 328 ? -1.892 -29.302 -92.081 1.00 55.30 327 GLN B C 1
ATOM 4998 O O . GLN B 1 328 ? -2.066 -29.673 -93.269 1.00 56.01 327 GLN B O 1
ATOM 5004 N N . GLN B 1 329 ? -0.913 -28.481 -91.687 1.00 52.74 328 GLN B N 1
ATOM 5005 C CA . GLN B 1 329 ? -0.072 -27.727 -92.630 1.00 53.06 328 GLN B CA 1
ATOM 5006 C C . GLN B 1 329 ? 1.413 -28.092 -92.456 1.00 51.65 328 GLN B C 1
ATOM 5007 O O . GLN B 1 329 ? 1.794 -28.588 -91.384 1.00 51.17 328 GLN B O 1
ATOM 5013 N N . VAL B 1 330 ? 2.237 -27.867 -93.494 1.00 49.64 329 VAL B N 1
ATOM 5014 C CA . VAL B 1 330 ? 3.668 -28.268 -93.460 1.00 46.79 329 VAL B CA 1
ATOM 5015 C C . VAL B 1 330 ? 4.679 -27.158 -93.746 1.00 45.37 329 VAL B C 1
ATOM 5016 O O . VAL B 1 330 ? 4.528 -26.437 -94.714 1.00 46.84 329 VAL B O 1
ATOM 5020 N N . ILE B 1 331 ? 5.719 -27.056 -92.911 1.00 42.60 330 ILE B N 1
ATOM 5021 C CA . ILE B 1 331 ? 6.875 -26.172 -93.158 1.00 39.37 330 ILE B CA 1
ATOM 5022 C C . ILE B 1 331 ? 8.112 -26.986 -93.466 1.00 39.13 330 ILE B C 1
ATOM 5023 O O . ILE B 1 331 ? 8.395 -27.953 -92.765 1.00 40.60 330 ILE B O 1
ATOM 5028 N N . VAL B 1 332 ? 8.836 -26.609 -94.524 1.00 38.34 331 VAL B N 1
ATOM 5029 C CA . VAL B 1 332 ? 10.162 -27.165 -94.814 1.00 36.96 331 VAL B CA 1
ATOM 5030 C C . VAL B 1 332 ? 11.201 -26.092 -94.484 1.00 39.82 331 VAL B C 1
ATOM 5031 O O . VAL B 1 332 ? 11.107 -24.965 -94.971 1.00 39.01 331 VAL B O 1
ATOM 5035 N N . ALA B 1 333 ? 12.162 -26.433 -93.626 1.00 39.26 332 ALA B N 1
ATOM 5036 C CA . ALA B 1 333 ? 13.263 -25.539 -93.290 1.00 40.16 332 ALA B CA 1
ATOM 5037 C C . ALA B 1 333 ? 14.582 -26.110 -93.837 1.00 41.79 332 ALA B C 1
ATOM 5038 O O . ALA B 1 333 ? 14.791 -27.324 -93.887 1.00 40.02 332 ALA B O 1
ATOM 5040 N N . TYR B 1 334 ? 15.457 -25.204 -94.251 1.00 43.29 333 TYR B N 1
ATOM 5041 C CA . TYR B 1 334 ? 16.709 -25.553 -94.898 1.00 44.60 333 TYR B CA 1
ATOM 5042 C C . TYR B 1 334 ? 17.869 -25.044 -94.064 1.00 43.33 333 TYR B C 1
ATOM 5043 O O . TYR B 1 334 ? 17.877 -23.887 -93.635 1.00 42.50 333 TYR B O 1
ATOM 5052 N N . LYS B 1 335 ? 18.847 -25.916 -93.867 1.00 44.88 334 LYS B N 1
ATOM 5053 C CA . LYS B 1 335 ? 20.012 -25.633 -93.032 1.00 47.77 334 LYS B CA 1
ATOM 5054 C C . LYS B 1 335 ? 20.735 -24.353 -93.486 1.00 48.07 334 LYS B C 1
ATOM 5055 O O . LYS B 1 335 ? 21.047 -24.186 -94.678 1.00 46.54 334 LYS B O 1
#

Solvent-accessible surface area: 25459 Å² total